Protein AF-A0A8J7HLI2-F1 (afdb_monomer)

Sequence (495 aa):
MTSQTTERAFETAIVDFLINNGGYQLGNAGNFSRELAFDKATIFQFIQTSQPEAWRRLSDIHGLAVEPKFIQRLYVELELRGMLDVLRYGITDYGVRFKLAFFKPASGLNPDTLALYNQNILTVTRQVRYSDQHDNSIDLLLSINGLPVATAELKNQFTGQDVDKAKRQYIEDRDYRDLLFQFKRRALVHFAVDPDEVWMTTRIHSSNTRFLPFNKGYNKGAGNPPNPNGYKTAYLWEDIWTKDSWLDIVGRFLHLEQENIKLDGKSAKKETLIFPRFHQLDAVRKLTADAKVKGTGHDYLIQHSAGSGKSNSIAWLAYQLASLYNDQDQRVFDLVIVITDRRVLDQQLQDTIYQFEHKQGVVQKIDKNSAQLAEALVSGTNIIITTLQKFPFVLDKIREILEKNNIAQLPKRNYALIVDEAHSSQSGEASKKMKEVLSINDLSRSAQEESTADEEEDIEDNIRKQMRIRGKQPNLSFFAFTATPKQKPWKTSAT

pLDDT: mean 80.42, std 20.94, range [25.58, 98.81]

Radius of gyration: 25.94 Å; Cα contacts (8 Å, |Δi|>4): 840; chains: 1; bounding box: 66×67×82 Å

Mean predicted aligned error: 10.15 Å

Organism: NCBI:txid1725252

Foldseek 3Di:
DPDCFDLVNVLCVLQVCCCPPQLADADDLVQQDLVQRWRLVLLCQLQCVLPVVLLVVLCVVQPPCSSVVVSVQLSVCLVPPFDLCCQAFNGDDPNRGTHQAQFDALFCPDVSSVVSNSSKHWYWYAFRQRHPVDRHTFGIFIDISGATAETEHEDEVSVVTDLVNRVLCLQPVNDCPRQCQPQRSGHQKYWRDYLKFIWMFRHRDRPPTDIDTQEPADPNHDIFDDDPVGGSCVCCSNPCSRSNNVSCQSQQQWDWDWDFDQDPNDTDIDIDTDRDRNVLSVVLVVVLVCCQVQFFLAEAEAADAPPNPVLSSLLSNLLSLLSHAHPVRHRSFLAEEEEDQDPVSLVRSQNSNVRNDDDPQQDFDCDPDLVRLLSNNVVSNHYHYDYLVCVLVSLVSVVVSCVVVVVVDDPLGAYEYEYEADDPVSVLSSVLSVCVSNCVRVVPDDDDDDDDDDPDDDPSVVSVVVPVVPDGDRRYYYHYYHNDDDDDPPPPPDD

InterPro domains:
  IPR007409 Restriction endonuclease, type I, HsdR, N-terminal [PF04313] (5-204)
  IPR014001 Helicase superfamily 1/2, ATP-binding domain [PS51192] (291-495)
  IPR014001 Helicase superfamily 1/2, ATP-binding domain [SM00487] (272-462)
  IPR027417 P-loop containing nucleoside triphosphate hydrolase [G3DSA:3.40.50.300] (276-443)
  IPR027417 P-loop containing nucleoside triphosphate hydrolase [SSF52540] (237-488)
  IPR040980 SWI2/SNF2 ATPase [PF18766] (279-439)

Secondary structure (DSSP, 8-state):
---TTSHHHHHHHHHHHHHHTS--EE--GGGEETTTTEEHHHHHHHHHHH-HHHHHHHHHHHGGGHHHHHHHHHHHHHHHH-HHHHHHH-EEETTEEE-S--PPPSSTT-HHHHHHHHT--EEEEEEEE--SS---EEEEEEEETTEEEEEEEE--GGGT--HHHHHHHHHHT--TTSTTTSTTTS-SEEEEE-SS-EEEES--BTBT---EE----BTTBSS----TTS-TTTHIIIIITSHHHHHHHHHHT-EEEEEEEEETTEEEEEEEEEPPPHHHHHHHHHHHHHHHHH-SS-EEEEE--TTS-HHHHHHHHHHHHHT-B-TTS-BS-SEEEEE-S-TTHHHHHHHHHHHH--STTSB---SS-HHHHHHHHHHT--EEEE-TTTHHHHHHHHHHHHHHTT--S-----EEEEESS--HHHHHHHHHHHHHHHGGGGTTS---------TT--HHHHHHHHHHHS---TTEEEEEEESSPPPP-------

Solvent-accessible surface area (backbone atoms only — not comparable to full-atom values): 27298 Å² total; per-residue (Å²): 134,81,73,83,62,40,53,69,45,52,53,46,54,50,52,52,43,26,45,78,73,14,65,29,42,81,42,60,51,87,51,41,35,31,90,77,38,32,23,59,64,46,32,49,53,40,44,51,69,74,36,46,69,51,46,49,56,45,33,74,73,46,47,97,47,30,64,66,50,50,51,52,50,52,51,53,47,23,73,74,64,14,34,71,49,34,37,73,72,24,54,71,57,97,87,44,69,44,71,53,51,55,60,83,64,66,52,76,88,48,63,68,55,51,53,49,27,67,59,57,47,34,30,47,20,59,58,36,52,45,44,86,90,51,83,61,59,38,50,36,38,36,23,49,31,28,40,40,42,32,39,32,36,72,30,29,56,81,73,78,32,42,39,66,55,28,48,43,45,46,33,76,73,42,61,34,78,42,60,43,42,23,69,47,41,21,27,50,35,39,34,19,29,22,53,55,44,37,31,33,29,46,46,58,49,31,91,72,43,61,75,43,72,50,40,81,36,31,98,97,43,74,46,37,48,89,38,96,90,56,47,37,37,43,54,51,46,73,51,48,59,12,48,71,44,38,48,45,40,64,63,64,51,51,45,74,47,73,44,86,42,75,56,94,90,38,84,41,79,47,77,44,66,43,69,71,46,40,66,44,50,51,50,38,50,52,53,53,53,50,38,46,74,66,42,49,42,48,78,44,81,45,81,46,59,84,90,71,51,63,61,58,38,51,30,45,35,46,54,48,48,40,53,32,37,31,97,81,62,42,70,49,29,62,35,25,37,39,35,37,89,48,82,71,52,55,54,58,37,46,56,56,42,52,75,68,52,87,63,91,62,39,70,59,83,63,75,91,48,61,64,54,54,39,47,30,69,72,69,62,23,19,41,42,66,43,36,70,85,50,41,61,61,50,51,55,40,53,49,55,45,33,61,74,68,72,44,93,58,82,71,98,58,26,35,36,40,36,32,48,71,45,41,77,67,62,47,48,52,51,51,46,56,50,47,60,62,67,51,58,80,58,74,86,72,77,86,88,81,90,77,83,91,75,88,87,72,55,69,67,57,58,49,51,51,50,54,68,74,64,59,84,54,64,42,42,20,41,42,33,32,23,66,67,79,80,80,73,82,77,78,77,78,84,127

Structure (mmCIF, N/CA/C/O backbone):
data_AF-A0A8J7HLI2-F1
#
_entry.id   AF-A0A8J7HLI2-F1
#
loop_
_atom_site.group_PDB
_atom_site.id
_atom_site.type_symbol
_atom_site.label_atom_id
_atom_site.label_alt_id
_atom_site.label_comp_id
_atom_site.label_asym_id
_atom_site.label_entity_id
_atom_site.label_seq_id
_atom_site.pdbx_PDB_ins_code
_atom_site.Cartn_x
_atom_site.Cartn_y
_atom_site.Cartn_z
_atom_site.occupancy
_atom_site.B_iso_or_equiv
_atom_site.auth_seq_id
_atom_site.auth_comp_id
_atom_site.auth_asym_id
_atom_site.auth_atom_id
_atom_site.pdbx_PDB_model_num
ATOM 1 N N . MET A 1 1 ? 7.951 -37.910 -4.976 1.00 34.09 1 MET A N 1
ATOM 2 C CA . MET A 1 1 ? 7.943 -36.875 -3.922 1.00 34.09 1 MET A CA 1
ATOM 3 C C . MET A 1 1 ? 9.240 -36.087 -4.035 1.00 34.09 1 MET A C 1
ATOM 5 O O . MET A 1 1 ? 10.261 -36.514 -3.516 1.00 34.09 1 MET A O 1
ATOM 9 N N . THR A 1 2 ? 9.245 -35.018 -4.824 1.00 33.62 2 THR A N 1
ATOM 10 C CA . THR A 1 2 ? 10.367 -34.070 -4.923 1.00 33.62 2 THR A CA 1
ATOM 11 C C . THR A 1 2 ? 10.481 -33.320 -3.594 1.00 33.62 2 THR A C 1
ATOM 13 O O . THR A 1 2 ? 9.464 -32.879 -3.063 1.00 33.62 2 THR A O 1
ATOM 16 N N . SER A 1 3 ? 11.677 -33.249 -2.998 1.00 39.38 3 SER A N 1
ATOM 17 C CA . SER A 1 3 ? 11.820 -32.744 -1.628 1.00 39.38 3 SER A CA 1
ATOM 18 C C . SER A 1 3 ? 11.390 -31.274 -1.536 1.00 39.38 3 SER A C 1
ATOM 20 O O . SER A 1 3 ? 11.924 -30.398 -2.216 1.00 39.38 3 SER A O 1
ATOM 22 N N . GLN A 1 4 ? 10.417 -30.997 -0.666 1.00 51.41 4 GLN A N 1
ATOM 23 C CA . GLN A 1 4 ? 9.867 -29.664 -0.372 1.00 51.41 4 GLN A CA 1
ATOM 24 C C . GLN A 1 4 ? 10.862 -28.744 0.377 1.00 51.41 4 GLN A C 1
ATOM 26 O O . GLN A 1 4 ? 10.470 -27.760 0.996 1.00 51.41 4 GLN A O 1
ATOM 31 N N . THR A 1 5 ? 12.158 -29.065 0.361 1.00 57.84 5 THR A N 1
ATOM 32 C CA . THR A 1 5 ? 13.171 -28.529 1.285 1.00 57.84 5 THR A CA 1
ATOM 33 C C . THR A 1 5 ? 14.177 -27.578 0.635 1.00 57.84 5 THR A C 1
ATOM 35 O O . THR A 1 5 ? 15.123 -27.162 1.294 1.00 57.84 5 THR A O 1
ATOM 38 N N . THR A 1 6 ? 14.003 -27.214 -0.640 1.00 73.31 6 THR A N 1
ATOM 39 C CA . THR A 1 6 ? 14.897 -26.267 -1.335 1.00 73.31 6 THR A CA 1
ATOM 40 C C . THR A 1 6 ? 14.289 -24.867 -1.419 1.00 73.31 6 THR A C 1
ATOM 42 O O . THR A 1 6 ? 13.071 -24.705 -1.415 1.00 73.31 6 THR A O 1
ATOM 45 N N . GLU A 1 7 ? 15.128 -23.834 -1.511 1.00 74.88 7 GLU A N 1
ATOM 46 C CA . GLU A 1 7 ? 14.712 -22.440 -1.764 1.00 74.88 7 GLU A CA 1
ATOM 47 C C . GLU A 1 7 ? 13.889 -22.321 -3.056 1.00 74.88 7 GLU A C 1
ATOM 49 O O . GLU A 1 7 ? 12.852 -21.668 -3.081 1.00 74.88 7 GLU A O 1
ATOM 54 N N . ARG A 1 8 ? 14.249 -23.089 -4.092 1.00 84.88 8 ARG A N 1
ATOM 55 C CA . ARG A 1 8 ? 13.478 -23.179 -5.339 1.00 84.88 8 ARG A CA 1
ATOM 56 C C . ARG A 1 8 ? 12.072 -23.749 -5.138 1.00 84.88 8 ARG A C 1
ATOM 58 O O . ARG A 1 8 ? 11.147 -23.308 -5.819 1.00 84.88 8 ARG A O 1
ATOM 65 N N . ALA A 1 9 ? 11.898 -24.732 -4.252 1.00 86.50 9 ALA A N 1
ATOM 66 C CA . ALA A 1 9 ? 10.575 -25.270 -3.932 1.00 86.50 9 ALA A CA 1
ATOM 67 C C . ALA A 1 9 ? 9.717 -24.222 -3.206 1.00 86.50 9 ALA A C 1
ATOM 69 O O . ALA A 1 9 ? 8.547 -24.065 -3.545 1.00 86.50 9 ALA A O 1
ATOM 70 N N . PHE A 1 10 ? 10.323 -23.465 -2.286 1.00 90.25 10 PHE A N 1
ATOM 71 C CA . PHE A 1 10 ? 9.662 -22.363 -1.587 1.00 90.25 10 PHE A CA 1
ATOM 72 C C . PHE A 1 10 ? 9.230 -21.250 -2.555 1.00 90.25 10 PHE A C 1
ATOM 74 O O . PHE A 1 10 ? 8.057 -20.894 -2.595 1.00 90.25 10 PHE A O 1
ATOM 81 N N . GLU A 1 11 ? 10.140 -20.787 -3.417 1.00 93.25 11 GLU A N 1
ATOM 82 C CA . GLU A 1 11 ? 9.846 -19.804 -4.468 1.00 93.25 11 GLU A CA 1
ATOM 83 C C . GLU A 1 11 ? 8.718 -20.281 -5.397 1.00 93.25 11 GLU A C 1
ATOM 85 O O . GLU A 1 11 ? 7.805 -19.524 -5.721 1.00 93.25 11 GLU A O 1
ATOM 90 N N . THR A 1 12 ? 8.752 -21.554 -5.801 1.00 94.31 12 THR A N 1
ATOM 91 C CA . THR A 1 12 ? 7.738 -22.135 -6.693 1.00 94.31 12 THR A CA 1
ATOM 92 C C . THR A 1 12 ? 6.365 -22.181 -6.021 1.00 94.31 12 THR A C 1
ATOM 94 O O . THR A 1 12 ? 5.395 -21.763 -6.638 1.00 94.31 12 THR A O 1
ATOM 97 N N . ALA A 1 13 ? 6.280 -22.581 -4.747 1.00 94.69 13 ALA A N 1
ATOM 98 C CA . ALA A 1 13 ? 5.015 -22.606 -4.010 1.00 94.69 13 ALA A CA 1
ATOM 99 C C . ALA A 1 13 ? 4.359 -21.215 -3.911 1.00 94.69 13 ALA A C 1
ATOM 101 O O . ALA A 1 13 ? 3.150 -21.083 -4.106 1.00 94.69 13 ALA A O 1
ATOM 102 N N . ILE A 1 14 ? 5.160 -20.173 -3.660 1.00 97.50 14 ILE A N 1
ATOM 103 C CA . ILE A 1 14 ? 4.691 -18.781 -3.608 1.00 97.50 14 ILE A CA 1
ATOM 104 C C . ILE A 1 14 ? 4.150 -18.345 -4.974 1.00 97.50 14 ILE A C 1
ATOM 106 O O . ILE A 1 14 ? 3.035 -17.829 -5.073 1.00 97.50 14 ILE A O 1
ATOM 110 N N . VAL A 1 15 ? 4.938 -18.547 -6.033 1.00 98.00 15 VAL A N 1
ATOM 111 C CA . VAL A 1 15 ? 4.581 -18.127 -7.395 1.00 98.00 15 VAL A CA 1
ATOM 112 C C . VAL A 1 15 ? 3.332 -18.857 -7.885 1.00 98.00 15 VAL A C 1
ATOM 114 O O . VAL A 1 15 ? 2.423 -18.215 -8.411 1.00 98.00 15 VAL A O 1
ATOM 117 N N . ASP A 1 16 ? 3.249 -20.168 -7.658 1.00 98.00 16 ASP A N 1
ATOM 118 C CA . ASP A 1 16 ? 2.095 -20.979 -8.046 1.00 98.00 16 ASP A CA 1
ATOM 119 C C . ASP A 1 16 ? 0.822 -20.501 -7.342 1.00 98.00 16 ASP A C 1
ATOM 121 O O . ASP A 1 16 ? -0.230 -20.398 -7.977 1.00 98.00 16 ASP A O 1
ATOM 125 N N . PHE A 1 17 ? 0.890 -20.152 -6.052 1.00 98.31 17 PHE A N 1
ATOM 126 C CA . PHE A 1 17 ? -0.272 -19.595 -5.367 1.00 98.31 17 PHE A CA 1
ATOM 127 C C . PHE A 1 17 ? -0.687 -18.248 -5.966 1.00 98.31 17 PHE A C 1
ATOM 129 O O . PHE A 1 17 ? -1.869 -18.042 -6.247 1.00 98.31 17 PHE A O 1
ATOM 136 N N . LEU A 1 18 ? 0.260 -17.331 -6.183 1.00 98.62 18 LEU A N 1
ATOM 137 C CA . LEU A 1 18 ? -0.046 -15.998 -6.707 1.00 98.62 18 LEU A CA 1
ATOM 138 C C . LEU A 1 18 ? -0.716 -16.061 -8.086 1.00 98.62 18 LEU A C 1
ATOM 140 O O . LEU A 1 18 ? -1.663 -15.313 -8.335 1.00 98.62 18 LEU A O 1
ATOM 144 N N . ILE A 1 19 ? -0.271 -16.974 -8.951 1.00 98.31 19 ILE A N 1
ATOM 145 C CA . ILE A 1 19 ? -0.847 -17.162 -10.289 1.00 98.31 19 ILE A CA 1
ATOM 146 C C . ILE A 1 19 ? -2.246 -17.777 -10.209 1.00 98.31 19 ILE A C 1
ATOM 148 O O . ILE A 1 19 ? -3.174 -17.287 -10.847 1.00 98.31 19 ILE A O 1
ATOM 152 N N . ASN A 1 20 ? -2.410 -18.843 -9.423 1.00 98.19 20 ASN A N 1
ATOM 153 C CA . ASN A 1 20 ? -3.650 -19.620 -9.431 1.00 98.19 20 ASN A CA 1
ATOM 154 C C . ASN A 1 20 ? -4.751 -19.028 -8.538 1.00 98.19 20 ASN A C 1
ATOM 156 O O . ASN A 1 20 ? -5.930 -19.200 -8.830 1.00 98.19 20 ASN A O 1
ATOM 160 N N . ASN A 1 21 ? -4.379 -18.336 -7.457 1.00 98.00 21 ASN A N 1
ATOM 161 C CA . ASN A 1 21 ? -5.307 -17.848 -6.429 1.00 98.00 21 ASN A CA 1
ATOM 162 C C . ASN A 1 21 ? -5.108 -16.361 -6.098 1.00 98.00 21 ASN A C 1
ATOM 164 O O . ASN A 1 21 ? -6.055 -15.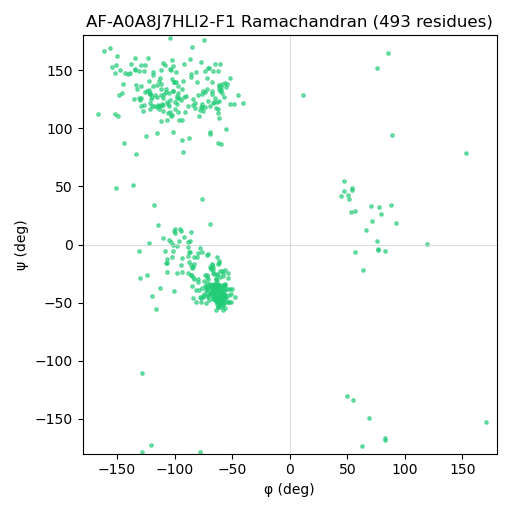681 -5.710 1.00 98.00 21 ASN A O 1
ATOM 168 N N . GLY A 1 22 ? -3.890 -15.834 -6.254 1.00 97.44 22 GLY A N 1
ATOM 169 C CA . GLY A 1 22 ? -3.561 -14.451 -5.893 1.00 97.44 22 GLY A CA 1
ATOM 170 C C . GLY A 1 22 ? -3.967 -13.397 -6.925 1.00 97.44 22 GLY A C 1
ATOM 171 O O . GLY A 1 22 ? -3.913 -12.208 -6.615 1.00 97.44 22 GLY A O 1
ATOM 172 N N . GLY A 1 23 ? -4.377 -13.790 -8.135 1.00 98.06 23 GLY A N 1
ATOM 173 C CA . GLY A 1 23 ? -4.763 -12.866 -9.209 1.00 98.06 23 GLY A CA 1
ATOM 174 C C . GLY A 1 23 ? -3.581 -12.244 -9.961 1.00 98.06 23 GLY A C 1
ATOM 175 O O . GLY A 1 23 ? -3.710 -11.135 -10.487 1.00 98.06 23 GLY A O 1
ATOM 176 N N . TYR A 1 24 ? -2.435 -12.932 -9.983 1.00 98.62 24 TYR A N 1
ATOM 177 C CA . TYR A 1 24 ? -1.222 -12.508 -10.681 1.00 98.62 24 TYR A CA 1
ATOM 178 C C . TYR A 1 24 ? -1.047 -13.265 -11.996 1.00 98.62 24 TYR A C 1
ATOM 180 O O . TYR A 1 24 ? -1.545 -14.369 -12.190 1.00 98.62 24 TYR A O 1
ATOM 188 N N . GLN A 1 25 ? -0.267 -12.676 -12.891 1.00 98.38 25 GLN A N 1
ATOM 189 C CA . GLN A 1 25 ? 0.303 -13.348 -14.049 1.00 98.38 25 GLN A CA 1
ATOM 190 C C . GLN A 1 25 ? 1.787 -13.629 -13.792 1.00 98.38 25 GLN A C 1
ATOM 192 O O . GLN A 1 25 ? 2.461 -12.886 -13.069 1.00 98.38 25 GLN A O 1
ATOM 197 N N . LEU A 1 26 ? 2.316 -14.691 -14.400 1.00 98.25 26 LEU A N 1
ATOM 198 C CA . LEU A 1 26 ? 3.759 -14.911 -14.416 1.00 98.25 26 LEU A CA 1
ATOM 199 C C . LEU A 1 26 ? 4.406 -13.851 -15.313 1.00 98.25 26 LEU A C 1
ATOM 201 O O . LEU A 1 26 ? 4.102 -13.773 -16.502 1.00 98.25 26 LEU A O 1
ATOM 205 N N . GLY A 1 27 ? 5.288 -13.034 -14.746 1.00 96.12 27 GLY A N 1
ATOM 206 C CA . GLY A 1 27 ? 6.033 -12.041 -15.510 1.00 96.12 27 GLY A CA 1
ATOM 207 C C . GLY A 1 27 ? 7.177 -12.663 -16.311 1.00 96.12 27 GLY A C 1
ATOM 208 O O . GLY A 1 27 ? 7.694 -13.730 -15.976 1.00 96.12 27 GLY A O 1
ATOM 209 N N . ASN A 1 28 ? 7.604 -11.965 -17.362 1.00 93.75 28 ASN A N 1
ATOM 210 C CA . ASN A 1 28 ? 8.758 -12.346 -18.168 1.00 93.75 28 ASN A CA 1
ATOM 211 C C . ASN A 1 28 ? 9.954 -11.452 -17.816 1.00 93.75 28 ASN A C 1
ATOM 213 O O . ASN A 1 28 ? 9.947 -10.260 -18.118 1.00 93.75 28 ASN A O 1
ATOM 217 N N . ALA A 1 29 ? 11.006 -12.033 -17.233 1.00 92.88 29 ALA A N 1
ATOM 218 C CA . ALA A 1 29 ? 12.220 -11.297 -16.874 1.00 92.88 29 ALA A CA 1
ATOM 219 C C . ALA A 1 29 ? 12.888 -10.609 -18.081 1.00 92.88 29 ALA A C 1
ATOM 221 O O . ALA A 1 29 ? 13.515 -9.569 -17.910 1.00 92.88 29 ALA A O 1
ATOM 222 N N . GLY A 1 30 ? 12.716 -11.139 -19.299 1.00 92.81 30 GLY A N 1
ATOM 223 C CA . GLY A 1 30 ? 13.226 -10.524 -20.529 1.00 92.81 30 GLY A CA 1
ATOM 224 C C . GLY A 1 30 ? 12.517 -9.225 -20.929 1.00 92.81 30 GLY A C 1
ATOM 225 O O . GLY A 1 30 ? 13.085 -8.436 -21.679 1.00 92.81 30 GLY A O 1
ATOM 226 N N . ASN A 1 31 ? 11.309 -8.970 -20.416 1.00 93.81 31 ASN A N 1
ATOM 227 C CA . ASN A 1 31 ? 10.594 -7.714 -20.658 1.00 93.81 31 ASN A CA 1
ATOM 228 C C . ASN A 1 31 ? 11.038 -6.591 -19.707 1.00 93.81 31 ASN A C 1
ATOM 230 O O . ASN A 1 31 ? 10.759 -5.415 -19.962 1.00 93.81 31 ASN A O 1
ATOM 234 N N . PHE A 1 32 ? 11.705 -6.933 -18.600 1.00 96.31 32 PHE A N 1
ATOM 235 C CA . PHE A 1 32 ? 12.151 -5.956 -17.618 1.00 96.31 32 PHE A CA 1
ATOM 236 C C . PHE A 1 32 ? 13.340 -5.161 -18.163 1.00 96.31 32 PHE A C 1
ATOM 238 O O . PHE A 1 32 ? 14.405 -5.709 -18.446 1.00 96.31 32 PHE A O 1
ATOM 245 N N . SER A 1 33 ? 13.170 -3.846 -18.292 1.00 97.44 33 SER A N 1
ATOM 246 C CA . SER A 1 33 ? 14.268 -2.959 -18.660 1.00 97.44 33 SER A CA 1
ATOM 247 C C . SER A 1 33 ? 15.150 -2.699 -17.443 1.00 97.44 33 SER A C 1
ATOM 249 O O . SER A 1 33 ? 14.695 -2.072 -16.487 1.00 97.44 33 SER A O 1
ATOM 251 N N . ARG A 1 34 ? 16.410 -3.144 -17.491 1.00 95.75 34 ARG A N 1
ATOM 252 C CA . ARG A 1 34 ? 17.438 -2.849 -16.475 1.00 95.75 34 ARG A CA 1
ATOM 253 C C . ARG A 1 34 ? 17.697 -1.343 -16.360 1.00 95.75 34 ARG A C 1
ATOM 255 O O . ARG A 1 34 ? 17.708 -0.813 -15.256 1.00 95.75 34 ARG A O 1
ATOM 262 N N . GLU A 1 35 ? 17.786 -0.657 -17.498 1.00 95.56 35 GLU A N 1
ATOM 263 C CA . GLU A 1 35 ? 17.990 0.794 -17.586 1.00 95.56 35 GLU A CA 1
ATOM 264 C C . GLU A 1 35 ? 16.852 1.588 -16.922 1.00 95.56 35 GLU A C 1
ATOM 266 O O . GLU A 1 35 ? 17.085 2.542 -16.183 1.00 95.56 35 GLU A O 1
ATOM 271 N N . LEU A 1 36 ? 15.598 1.205 -17.186 1.00 97.00 36 LEU A N 1
ATOM 272 C CA . LEU A 1 36 ? 14.423 1.969 -16.745 1.00 97.00 36 LEU A CA 1
ATOM 273 C C . LEU A 1 36 ? 13.845 1.475 -15.413 1.00 97.00 36 LEU A C 1
ATOM 275 O O . LEU A 1 36 ? 13.088 2.203 -14.757 1.00 97.00 36 LEU A O 1
ATOM 279 N N . ALA A 1 37 ? 14.205 0.251 -15.026 1.00 97.38 37 ALA A N 1
ATOM 280 C CA . ALA A 1 37 ? 13.673 -0.514 -13.909 1.00 97.38 37 ALA A CA 1
ATOM 281 C C . ALA A 1 37 ? 12.138 -0.660 -13.944 1.00 97.38 37 ALA A C 1
ATOM 283 O O . ALA A 1 37 ? 11.464 -0.386 -12.954 1.00 97.38 37 ALA A O 1
ATOM 284 N N . PHE A 1 38 ? 11.579 -1.058 -15.091 1.00 98.00 38 PHE A N 1
ATOM 285 C CA . PHE A 1 38 ? 10.173 -1.469 -15.249 1.00 98.00 38 PHE A CA 1
ATOM 286 C C . PHE A 1 38 ? 9.955 -2.288 -16.534 1.00 98.00 38 PHE A C 1
ATOM 288 O O . PHE A 1 38 ? 10.807 -2.311 -17.426 1.00 98.00 38 PHE A O 1
ATOM 295 N N . ASP A 1 39 ? 8.797 -2.939 -16.645 1.00 98.12 39 ASP A N 1
ATOM 296 C CA . ASP A 1 39 ? 8.369 -3.700 -17.825 1.00 98.12 39 ASP A CA 1
ATOM 297 C C . ASP A 1 39 ? 7.528 -2.822 -18.769 1.00 98.12 39 ASP A C 1
ATOM 299 O O . ASP A 1 39 ? 6.361 -2.521 -18.506 1.00 98.12 39 ASP A O 1
ATOM 303 N N . LYS A 1 40 ? 8.123 -2.438 -19.906 1.00 97.25 40 LYS A N 1
ATOM 304 C CA . LYS A 1 40 ? 7.461 -1.615 -20.934 1.00 97.25 40 LYS A CA 1
ATOM 305 C C . LYS A 1 40 ? 6.286 -2.328 -21.601 1.00 97.25 40 LYS A C 1
ATOM 307 O O . LYS A 1 40 ? 5.284 -1.682 -21.893 1.00 97.25 40 LYS A O 1
ATOM 312 N N . ALA A 1 41 ? 6.412 -3.628 -21.859 1.00 97.62 41 ALA A N 1
ATOM 313 C CA . ALA A 1 41 ? 5.395 -4.386 -22.579 1.00 97.62 41 ALA A CA 1
ATOM 314 C C . ALA A 1 41 ? 4.098 -4.440 -21.764 1.00 97.62 41 ALA A C 1
ATOM 316 O O . ALA A 1 41 ? 3.028 -4.127 -22.285 1.00 97.62 41 ALA A O 1
ATOM 317 N N . THR A 1 42 ? 4.207 -4.724 -20.463 1.00 98.44 42 THR A N 1
ATOM 318 C CA . THR A 1 42 ? 3.051 -4.736 -19.557 1.00 98.44 42 THR A CA 1
ATOM 319 C C . THR A 1 42 ? 2.447 -3.335 -19.380 1.00 98.44 42 THR A C 1
ATOM 321 O O . THR A 1 42 ? 1.222 -3.199 -19.351 1.00 98.44 42 THR A O 1
ATOM 324 N N . ILE A 1 43 ? 3.272 -2.277 -19.322 1.00 98.62 43 ILE A N 1
ATOM 325 C CA . ILE A 1 43 ? 2.781 -0.885 -19.269 1.00 98.62 43 ILE A CA 1
ATOM 326 C C . ILE A 1 43 ? 1.929 -0.566 -20.501 1.00 98.62 43 ILE A C 1
ATOM 328 O O . ILE A 1 43 ? 0.801 -0.092 -20.359 1.00 98.62 43 ILE A O 1
ATOM 332 N N . PHE A 1 44 ? 2.435 -0.831 -21.710 1.00 98.44 44 PHE A N 1
ATOM 333 C CA . PHE A 1 44 ? 1.689 -0.537 -22.933 1.00 98.44 44 PHE A CA 1
ATOM 334 C C . PHE A 1 44 ? 0.433 -1.389 -23.058 1.00 98.44 44 PHE A C 1
ATOM 336 O O . PHE A 1 44 ? -0.625 -0.840 -23.362 1.00 98.44 44 PHE A O 1
ATOM 343 N N . GLN A 1 45 ? 0.511 -2.681 -22.727 1.00 98.38 45 GLN A N 1
ATOM 344 C CA . GLN A 1 45 ? -0.658 -3.556 -22.684 1.00 98.38 45 GLN A CA 1
ATOM 345 C C . GLN A 1 45 ? -1.754 -2.966 -21.788 1.00 98.38 45 GLN A C 1
ATOM 347 O O . GLN A 1 45 ? -2.903 -2.848 -22.217 1.00 98.38 45 GLN A O 1
ATOM 352 N N . PHE A 1 46 ? -1.409 -2.551 -20.567 1.00 98.69 46 PHE A N 1
ATOM 353 C CA . PHE A 1 46 ? -2.367 -1.958 -19.639 1.00 98.69 46 PHE A CA 1
ATOM 354 C C . PHE A 1 46 ? -2.941 -0.635 -20.161 1.00 98.69 46 PHE A C 1
ATOM 356 O O . PHE A 1 46 ? -4.159 -0.457 -20.162 1.00 98.69 46 PHE A O 1
ATOM 363 N N . ILE A 1 47 ? -2.097 0.294 -20.620 1.00 98.56 47 ILE A N 1
ATOM 364 C CA . ILE A 1 47 ? -2.538 1.620 -21.080 1.00 98.56 47 ILE A CA 1
ATOM 365 C C . ILE A 1 47 ? -3.438 1.518 -22.311 1.00 98.56 47 ILE A C 1
ATOM 367 O O . ILE A 1 47 ? -4.501 2.138 -22.344 1.00 98.56 47 ILE A O 1
ATOM 371 N N . GLN A 1 48 ? -3.047 0.719 -23.300 1.00 98.19 48 GLN A N 1
ATOM 372 C CA . GLN A 1 48 ? -3.794 0.572 -24.547 1.00 98.19 48 GLN A CA 1
ATOM 373 C C . GLN A 1 48 ? -5.121 -0.165 -24.333 1.00 98.19 48 GLN A C 1
ATOM 375 O O . GLN A 1 48 ? -6.112 0.184 -24.969 1.00 98.19 48 GLN A O 1
ATOM 380 N N . THR A 1 49 ? -5.163 -1.128 -23.405 1.00 98.12 49 THR A N 1
ATOM 381 C CA . THR A 1 49 ? -6.393 -1.869 -23.078 1.00 98.12 49 THR A CA 1
ATOM 382 C C . THR A 1 49 ? -7.356 -1.028 -22.240 1.00 98.12 49 THR A C 1
ATOM 384 O O . THR A 1 49 ? -8.547 -0.975 -22.538 1.00 98.12 49 THR A O 1
ATOM 387 N N . SER A 1 50 ? -6.849 -0.343 -21.212 1.00 98.06 50 SER A N 1
ATOM 388 C CA . SER A 1 50 ? -7.692 0.374 -20.246 1.00 98.06 50 SER A CA 1
ATOM 389 C C . SER A 1 50 ? -8.080 1.782 -20.655 1.00 98.06 50 SER A C 1
ATOM 391 O O . SER A 1 50 ? -9.095 2.302 -20.195 1.00 98.06 50 SER A O 1
ATOM 393 N N . GLN A 1 51 ? -7.270 2.430 -21.490 1.00 98.00 51 GLN A N 1
ATOM 394 C CA . GLN A 1 51 ? -7.430 3.839 -21.844 1.00 98.00 51 GLN A CA 1
ATOM 395 C C . GLN A 1 51 ? -7.232 4.067 -23.358 1.00 98.00 51 GLN A C 1
ATOM 397 O O . GLN A 1 51 ? -6.478 4.967 -23.746 1.00 98.00 51 GLN A O 1
ATOM 402 N N . PRO A 1 52 ? -7.919 3.305 -24.240 1.00 98.00 52 PRO A N 1
ATOM 403 C CA . PRO A 1 52 ? -7.673 3.325 -25.686 1.00 98.00 52 PRO A CA 1
ATOM 404 C C . PRO A 1 52 ? -7.925 4.696 -26.327 1.00 98.00 52 PRO A C 1
ATOM 406 O O . PRO A 1 52 ? -7.207 5.100 -27.239 1.00 98.00 52 PRO A O 1
ATOM 409 N N . GLU A 1 53 ? -8.914 5.452 -25.846 1.00 98.06 53 GLU A N 1
ATOM 410 C CA . GLU A 1 53 ? -9.206 6.795 -26.363 1.00 98.06 53 GLU A CA 1
ATOM 411 C C . GLU A 1 53 ? -8.153 7.830 -25.957 1.00 98.06 53 GLU A C 1
ATOM 413 O O . GLU A 1 53 ? -7.807 8.714 -26.741 1.00 98.06 53 GLU A O 1
ATOM 418 N N . ALA A 1 54 ? -7.631 7.738 -24.730 1.00 98.06 54 ALA A N 1
ATOM 419 C CA . ALA A 1 54 ? -6.524 8.584 -24.295 1.00 98.06 54 ALA A CA 1
ATOM 420 C C . ALA A 1 54 ? -5.260 8.248 -25.093 1.00 98.06 54 ALA A C 1
ATOM 422 O O . ALA A 1 54 ? -4.589 9.157 -25.577 1.00 98.06 54 ALA A O 1
ATOM 423 N N . TRP A 1 55 ? -4.988 6.954 -25.300 1.00 98.38 55 TRP A N 1
ATOM 424 C CA . TRP A 1 55 ? -3.866 6.501 -26.114 1.00 98.38 55 TRP A CA 1
ATOM 425 C C . TRP A 1 55 ? -3.952 7.029 -27.546 1.00 98.38 55 TRP A C 1
ATOM 427 O O . TRP A 1 55 ? -2.996 7.643 -28.006 1.00 98.38 55 TRP A O 1
ATOM 437 N N . ARG A 1 56 ? -5.113 6.903 -28.205 1.00 98.38 56 ARG A N 1
ATOM 438 C CA . ARG A 1 56 ? -5.342 7.428 -29.562 1.00 98.38 56 ARG A CA 1
ATOM 439 C C . ARG A 1 56 ? -5.050 8.924 -29.657 1.00 98.38 56 ARG A C 1
ATOM 441 O O . ARG A 1 56 ? -4.271 9.330 -30.508 1.00 98.38 56 ARG A O 1
ATOM 448 N N . ARG A 1 57 ? -5.591 9.728 -28.733 1.00 98.38 57 ARG A N 1
ATOM 449 C CA . ARG A 1 57 ? -5.334 11.180 -28.699 1.00 98.38 57 ARG A CA 1
ATOM 450 C C . ARG A 1 57 ? -3.853 11.506 -28.544 1.00 98.38 57 ARG A C 1
ATOM 452 O O . ARG A 1 57 ? -3.366 12.437 -29.171 1.00 98.38 57 ARG A O 1
ATOM 459 N N . LEU A 1 58 ? -3.136 10.756 -27.710 1.00 98.19 58 LEU A N 1
ATOM 460 C CA . LEU A 1 58 ? -1.697 10.949 -27.560 1.00 98.19 58 LEU A CA 1
ATOM 461 C C . LEU A 1 58 ? -0.931 10.498 -28.817 1.00 98.19 58 LEU A C 1
ATOM 463 O O . LEU A 1 58 ? 0.034 11.153 -29.208 1.00 98.19 58 LEU A O 1
ATOM 467 N N . SER A 1 59 ? -1.370 9.417 -29.470 1.00 97.88 59 SER A N 1
ATOM 468 C CA . SER A 1 59 ? -0.822 8.963 -30.753 1.00 97.88 59 SER A CA 1
ATOM 469 C C . SER A 1 59 ? -1.009 10.002 -31.859 1.00 97.88 59 SER A C 1
ATOM 471 O O . SER A 1 59 ? -0.079 10.213 -32.628 1.00 97.88 59 SER A O 1
ATOM 473 N N . ASP A 1 60 ? -2.143 10.705 -31.903 1.00 97.94 60 ASP A N 1
ATOM 474 C CA . ASP A 1 60 ? -2.383 11.784 -32.873 1.00 97.94 60 ASP A CA 1
ATOM 475 C C . ASP A 1 60 ? -1.412 12.967 -32.678 1.00 97.94 60 ASP A C 1
ATOM 477 O O . ASP A 1 60 ? -1.051 13.644 -33.639 1.00 97.94 60 ASP A O 1
ATOM 481 N N . ILE A 1 61 ? -0.954 13.200 -31.440 1.00 97.38 61 ILE A N 1
ATOM 482 C CA . ILE A 1 61 ? -0.007 14.273 -31.090 1.00 97.38 61 ILE A CA 1
ATOM 483 C C . ILE A 1 61 ? 1.440 13.868 -31.402 1.00 97.38 61 ILE A C 1
ATOM 485 O O . ILE A 1 61 ? 2.182 14.630 -32.019 1.00 97.38 61 ILE A O 1
ATOM 489 N N . HIS A 1 62 ? 1.860 12.681 -30.952 1.00 97.44 62 HIS A N 1
ATOM 490 C CA . HIS A 1 62 ? 3.263 12.241 -31.023 1.00 97.44 62 HIS A CA 1
ATOM 491 C C . HIS A 1 62 ? 3.597 11.409 -32.270 1.00 97.44 62 HIS A C 1
ATOM 493 O O . HIS A 1 62 ? 4.774 11.146 -32.536 1.00 97.44 62 HIS A O 1
ATOM 499 N N . GLY A 1 63 ? 2.593 10.967 -33.029 1.00 97.12 63 GLY A N 1
ATOM 500 C CA . GLY A 1 63 ? 2.757 10.103 -34.195 1.00 97.12 63 GLY A CA 1
ATOM 501 C C . GLY A 1 63 ? 3.535 8.824 -33.869 1.00 97.12 63 GLY A C 1
ATOM 502 O O . GLY A 1 63 ? 3.321 8.180 -32.841 1.00 97.12 63 GLY A O 1
ATOM 503 N N . LEU A 1 64 ? 4.502 8.480 -34.726 1.00 95.81 64 LEU A N 1
ATOM 504 C CA . LEU A 1 64 ? 5.355 7.292 -34.567 1.00 95.81 64 LEU A CA 1
ATOM 505 C C . LEU A 1 64 ? 6.218 7.311 -33.290 1.00 95.81 64 LEU A C 1
ATOM 507 O O . LEU A 1 64 ? 6.728 6.272 -32.883 1.00 95.81 64 LEU A O 1
ATOM 511 N N . ALA A 1 65 ? 6.385 8.470 -32.647 1.00 97.75 65 ALA A N 1
ATOM 512 C CA . ALA A 1 65 ? 7.173 8.612 -31.426 1.00 97.75 65 ALA A CA 1
ATOM 513 C C . ALA A 1 65 ? 6.343 8.462 -30.135 1.00 97.75 65 ALA A C 1
ATOM 515 O O . ALA A 1 65 ? 6.879 8.690 -29.049 1.00 97.75 65 ALA A O 1
ATOM 516 N N . VAL A 1 66 ? 5.058 8.088 -30.218 1.00 98.19 66 VAL A N 1
ATOM 517 C CA . VAL A 1 66 ? 4.161 8.027 -29.049 1.00 98.19 66 VAL A CA 1
ATOM 518 C C . VAL A 1 66 ? 4.690 7.136 -27.925 1.00 98.19 66 VAL A C 1
ATOM 520 O O . VAL A 1 66 ? 4.712 7.561 -26.773 1.00 98.19 66 VAL A O 1
ATOM 523 N N . GLU A 1 67 ? 5.189 5.942 -28.243 1.00 98.12 67 GLU A N 1
ATOM 524 C CA . GLU A 1 67 ? 5.739 5.016 -27.250 1.00 98.12 67 GLU A CA 1
ATOM 525 C C . GLU A 1 67 ? 6.987 5.566 -26.540 1.00 98.12 67 GLU A C 1
ATOM 527 O O . GLU A 1 67 ? 6.959 5.682 -25.309 1.00 98.12 67 GLU A O 1
ATOM 532 N N . PRO A 1 68 ? 8.073 5.962 -27.242 1.00 98.06 68 PRO A N 1
ATOM 533 C CA . PRO A 1 68 ? 9.250 6.504 -26.569 1.00 98.06 68 PRO A CA 1
ATOM 534 C C . PRO A 1 68 ? 8.951 7.802 -25.808 1.00 98.06 68 PRO A C 1
ATOM 536 O O . PRO A 1 68 ? 9.502 8.003 -24.725 1.00 98.06 68 PRO A O 1
ATOM 539 N N . LYS A 1 69 ? 8.050 8.662 -26.307 1.00 98.31 69 LYS A N 1
ATOM 540 C CA . LYS A 1 69 ? 7.641 9.889 -25.602 1.00 98.31 69 LYS A CA 1
ATOM 541 C C . LYS A 1 69 ? 6.845 9.596 -24.336 1.00 98.31 69 LYS A C 1
ATOM 543 O O . LYS A 1 69 ? 7.140 10.189 -23.298 1.00 98.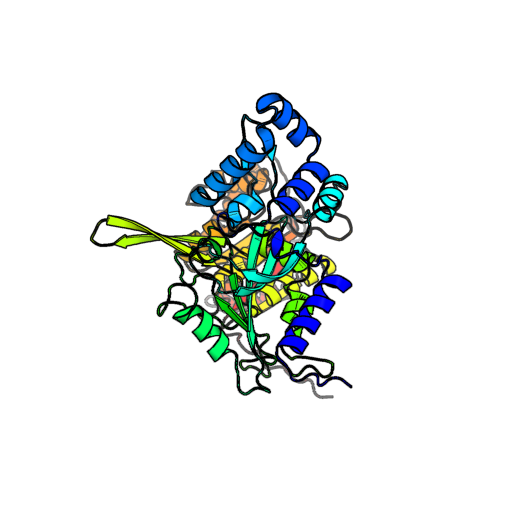31 69 LYS A O 1
ATOM 548 N N . PHE A 1 70 ? 5.917 8.642 -24.383 1.00 98.56 70 PHE A N 1
ATOM 549 C CA . PHE A 1 70 ? 5.173 8.210 -23.202 1.00 98.56 70 PHE A CA 1
ATOM 550 C C . PHE A 1 70 ? 6.110 7.653 -22.122 1.00 98.56 70 PHE A C 1
ATOM 552 O O . PHE A 1 70 ? 6.013 8.039 -20.958 1.00 98.56 70 PHE A O 1
ATOM 559 N N . ILE A 1 71 ? 7.066 6.799 -22.505 1.00 98.56 71 ILE A N 1
ATOM 560 C CA . ILE A 1 71 ? 8.053 6.230 -21.576 1.00 98.56 71 ILE A CA 1
ATOM 561 C C . ILE A 1 71 ? 8.960 7.311 -20.988 1.00 98.56 71 ILE A C 1
ATOM 563 O O . ILE A 1 71 ? 9.178 7.325 -19.777 1.00 98.56 71 ILE A O 1
ATOM 567 N N . GLN A 1 72 ? 9.441 8.250 -21.808 1.00 98.31 72 GLN A N 1
ATOM 568 C CA . GLN A 1 72 ? 10.223 9.390 -21.331 1.00 98.31 72 GLN A CA 1
ATOM 569 C C . GLN A 1 72 ? 9.427 10.212 -20.308 1.00 98.31 72 GLN A C 1
ATOM 571 O O . GLN A 1 72 ? 9.951 10.573 -19.252 1.00 98.31 72 GLN A O 1
ATOM 576 N N . ARG A 1 73 ? 8.149 10.484 -20.596 1.00 98.44 73 ARG A N 1
ATOM 577 C CA . ARG A 1 73 ? 7.269 11.225 -19.694 1.00 98.44 73 ARG A CA 1
ATOM 578 C C . ARG A 1 73 ? 7.063 10.483 -18.377 1.00 98.44 73 ARG A C 1
ATOM 580 O O . ARG A 1 73 ? 7.226 11.085 -17.321 1.00 98.44 73 ARG A O 1
ATOM 587 N N . LEU A 1 74 ? 6.747 9.190 -18.434 1.00 98.62 74 LEU A N 1
ATOM 588 C CA . LEU A 1 74 ? 6.581 8.341 -17.256 1.00 98.62 74 LEU A CA 1
ATOM 589 C C . LEU A 1 74 ? 7.852 8.307 -16.400 1.00 98.62 74 LEU A C 1
ATOM 591 O O . LEU A 1 74 ? 7.768 8.464 -15.185 1.00 98.62 74 LEU A O 1
ATOM 595 N N . TYR A 1 75 ? 9.020 8.161 -17.027 1.00 98.38 75 TYR A N 1
ATOM 596 C CA . TYR A 1 75 ? 10.305 8.175 -16.335 1.00 98.38 75 TYR A CA 1
ATOM 597 C C . TYR A 1 75 ? 10.512 9.486 -15.566 1.00 98.38 75 TYR A C 1
ATOM 599 O O . TYR A 1 75 ? 10.766 9.455 -14.366 1.00 98.38 75 TYR A O 1
ATOM 607 N N . VAL A 1 76 ? 10.332 10.639 -16.222 1.00 98.25 76 VAL A N 1
ATOM 608 C CA . VAL A 1 76 ? 10.467 11.961 -15.578 1.00 98.25 76 VAL A CA 1
ATOM 609 C C . VAL A 1 76 ? 9.492 12.117 -14.409 1.00 98.25 76 VAL A C 1
ATOM 611 O O . VAL A 1 76 ? 9.863 12.615 -13.349 1.00 98.25 76 VAL A O 1
ATOM 614 N N . GLU A 1 77 ? 8.250 11.670 -14.570 1.00 98.12 77 GLU A N 1
ATOM 615 C CA . GLU A 1 77 ? 7.237 11.747 -13.518 1.00 98.12 77 GLU A CA 1
ATOM 616 C C . GLU A 1 77 ? 7.572 10.857 -12.309 1.00 98.12 77 GLU A C 1
ATOM 618 O O . GLU A 1 77 ? 7.393 11.285 -11.168 1.00 98.12 77 GLU A O 1
ATOM 623 N N . LEU A 1 78 ? 8.136 9.666 -12.535 1.00 98.12 78 LEU A N 1
ATOM 624 C CA . LEU A 1 78 ? 8.646 8.801 -11.465 1.00 98.12 78 LEU A CA 1
ATOM 625 C C . LEU A 1 78 ? 9.842 9.428 -10.734 1.00 98.12 78 LEU A C 1
ATOM 627 O O . LEU A 1 78 ? 9.934 9.308 -9.513 1.00 98.12 78 LEU A O 1
ATOM 631 N N . GLU A 1 79 ? 10.729 10.129 -11.444 1.00 96.31 79 GLU A N 1
ATOM 632 C CA . GLU A 1 79 ? 11.874 10.820 -10.835 1.00 96.31 79 GLU A CA 1
ATOM 633 C C . GLU A 1 79 ? 11.450 12.006 -9.957 1.00 96.31 79 GLU A C 1
ATOM 635 O O . GLU A 1 79 ? 12.058 12.250 -8.911 1.00 96.31 79 GLU A O 1
ATOM 640 N N . LEU A 1 80 ? 10.408 12.734 -10.374 1.00 94.94 80 LEU A N 1
ATOM 641 C CA . LEU A 1 80 ? 9.929 13.939 -9.695 1.00 94.94 80 LEU A CA 1
ATOM 642 C C . LEU A 1 80 ? 8.972 13.635 -8.537 1.00 94.94 80 LEU A C 1
ATOM 644 O O . LEU A 1 80 ? 9.110 14.216 -7.460 1.00 94.94 80 LEU A O 1
ATOM 648 N N . ARG A 1 81 ? 7.993 12.748 -8.753 1.00 94.31 81 ARG A N 1
ATOM 649 C CA . ARG A 1 81 ? 6.901 12.487 -7.798 1.00 94.31 81 ARG A CA 1
ATOM 650 C C . ARG A 1 81 ? 7.031 11.154 -7.061 1.00 94.31 81 ARG A C 1
ATOM 652 O O . ARG A 1 81 ? 6.537 11.027 -5.943 1.00 94.31 81 ARG A O 1
ATOM 659 N N . GLY A 1 82 ? 7.747 10.189 -7.633 1.00 96.38 82 GLY A N 1
ATOM 660 C CA . GLY A 1 82 ? 7.901 8.845 -7.078 1.00 96.38 82 GLY A CA 1
ATOM 661 C C . GLY A 1 82 ? 6.775 7.881 -7.467 1.00 96.38 82 GLY A C 1
ATOM 662 O O . GLY A 1 82 ? 5.699 8.270 -7.921 1.00 96.38 82 GLY A O 1
ATOM 663 N N . MET A 1 83 ? 7.036 6.591 -7.260 1.00 98.25 83 MET A N 1
ATOM 664 C CA . MET A 1 83 ? 6.185 5.475 -7.676 1.00 98.25 83 MET A CA 1
ATOM 665 C C . MET A 1 83 ? 4.785 5.527 -7.055 1.00 98.25 83 MET A C 1
ATOM 667 O O . MET A 1 83 ? 3.790 5.350 -7.755 1.00 98.25 83 MET A O 1
ATOM 671 N N . LEU A 1 84 ? 4.691 5.803 -5.750 1.00 96.69 84 LEU A N 1
ATOM 672 C CA . LEU A 1 84 ? 3.409 5.818 -5.039 1.00 96.69 84 LEU A CA 1
ATOM 673 C C . LEU A 1 84 ? 2.454 6.885 -5.599 1.00 96.69 84 LEU A C 1
ATOM 675 O O . LEU A 1 84 ? 1.275 6.609 -5.818 1.00 96.69 84 LEU A O 1
ATOM 679 N N . ASP A 1 85 ? 2.969 8.087 -5.850 1.00 95.06 85 ASP A N 1
ATOM 680 C CA . ASP A 1 85 ? 2.198 9.207 -6.392 1.00 95.06 85 ASP A CA 1
ATOM 681 C C . ASP A 1 85 ? 1.750 8.929 -7.835 1.00 95.06 85 ASP A C 1
ATOM 683 O O . ASP A 1 85 ? 0.567 9.047 -8.164 1.00 95.06 85 ASP A O 1
ATOM 687 N N . VAL A 1 86 ? 2.673 8.455 -8.679 1.00 97.44 86 VAL A N 1
ATOM 688 C CA . VAL A 1 86 ? 2.388 8.105 -10.078 1.00 97.44 86 VAL A CA 1
ATOM 689 C C . VAL A 1 86 ? 1.324 7.011 -10.181 1.00 97.44 86 VAL A C 1
ATOM 691 O O . VAL A 1 86 ? 0.396 7.148 -10.983 1.00 97.44 86 VAL A O 1
ATOM 694 N N . LEU A 1 87 ? 1.392 5.966 -9.349 1.00 97.75 87 LEU A N 1
ATOM 695 C CA . LEU A 1 87 ? 0.373 4.911 -9.317 1.00 97.75 87 LEU A CA 1
ATOM 696 C C . LEU A 1 87 ? -1.010 5.464 -8.951 1.00 97.75 87 LEU A C 1
ATOM 698 O O . LEU A 1 87 ? -1.998 5.125 -9.602 1.00 97.75 87 LEU A O 1
ATOM 702 N N . ARG A 1 88 ? -1.098 6.347 -7.948 1.00 93.75 88 ARG A N 1
ATOM 703 C CA . ARG A 1 88 ? -2.379 6.901 -7.471 1.00 93.75 88 ARG A CA 1
ATOM 704 C C . ARG A 1 88 ? -2.980 7.938 -8.417 1.00 93.75 88 ARG A C 1
ATOM 706 O O . ARG A 1 88 ? -4.192 7.942 -8.682 1.00 93.75 88 ARG A O 1
ATOM 713 N N . TYR A 1 89 ? -2.156 8.833 -8.952 1.00 93.31 89 TYR A N 1
ATOM 714 C CA . TYR A 1 89 ? -2.656 10.028 -9.640 1.00 93.31 89 TYR A CA 1
ATOM 715 C C . TYR A 1 89 ? -2.488 9.991 -11.141 1.00 93.31 89 TYR A C 1
ATOM 717 O O . TYR A 1 89 ? -3.231 10.705 -11.834 1.00 93.31 89 TYR A O 1
ATOM 725 N N . GLY A 1 90 ? -1.645 9.092 -11.633 1.00 96.75 90 GLY A N 1
ATOM 726 C CA . GLY A 1 90 ? -1.352 8.983 -13.041 1.00 96.75 90 GLY A CA 1
ATOM 727 C C . GLY A 1 90 ? -0.297 9.989 -13.494 1.00 96.75 90 GLY A C 1
ATOM 728 O O . GLY A 1 90 ? 0.329 10.671 -12.681 1.00 96.75 90 GLY A O 1
ATOM 729 N N . ILE A 1 91 ? -0.154 10.125 -14.806 1.00 98.00 91 ILE A N 1
ATOM 730 C CA . ILE A 1 91 ? 0.652 11.155 -15.469 1.00 98.00 91 ILE A CA 1
ATOM 731 C C . ILE A 1 91 ? -0.221 11.951 -16.440 1.00 98.00 91 ILE A C 1
ATOM 733 O O . ILE A 1 91 ? -1.282 11.487 -16.859 1.00 98.00 91 ILE A O 1
ATOM 737 N N . THR A 1 92 ? 0.240 13.139 -16.814 1.00 97.56 92 THR A N 1
ATOM 738 C CA . THR A 1 92 ? -0.385 13.945 -17.868 1.00 97.56 92 THR A CA 1
ATOM 739 C C . THR A 1 92 ? 0.663 14.295 -18.909 1.00 97.56 92 THR A C 1
ATOM 741 O O . THR A 1 92 ? 1.738 14.780 -18.546 1.00 97.56 92 THR A O 1
ATOM 744 N N . ASP A 1 93 ? 0.345 14.081 -20.181 1.00 96.94 93 ASP A N 1
ATOM 745 C CA . ASP A 1 93 ? 1.171 14.470 -21.322 1.00 96.94 93 ASP A CA 1
ATOM 746 C C . ASP A 1 93 ? 0.323 15.220 -22.352 1.00 96.94 93 ASP A C 1
ATOM 748 O O . ASP A 1 93 ? -0.743 14.740 -22.726 1.00 96.94 93 ASP A O 1
ATOM 752 N N . TYR A 1 94 ? 0.742 16.424 -22.753 1.00 94.38 94 TYR A N 1
ATOM 753 C CA . TYR A 1 94 ? -0.024 17.316 -23.646 1.00 94.38 94 TYR A CA 1
ATOM 754 C C . TYR A 1 94 ? -1.525 17.438 -23.298 1.00 94.38 94 TYR A C 1
ATOM 756 O O . TYR A 1 94 ? -2.399 17.422 -24.160 1.00 94.38 94 TYR A O 1
ATOM 764 N N . GLY A 1 95 ? -1.847 17.539 -22.003 1.00 94.44 95 GLY A N 1
ATOM 765 C CA . GLY A 1 95 ? -3.233 17.631 -21.522 1.00 94.44 95 GLY A CA 1
ATOM 766 C C . GLY A 1 95 ? -4.013 16.308 -21.530 1.00 94.44 95 GLY A C 1
ATOM 767 O O . GLY A 1 95 ? -5.133 16.261 -21.022 1.00 94.44 95 GLY A O 1
ATOM 768 N N . VAL A 1 96 ? -3.428 15.216 -22.029 1.00 97.69 96 VAL A N 1
ATOM 769 C CA . VAL A 1 96 ? -3.990 13.864 -21.956 1.00 97.69 96 VAL A CA 1
ATOM 770 C C . VAL A 1 96 ? -3.548 13.205 -20.652 1.00 97.69 96 VAL A C 1
ATOM 772 O O . VAL A 1 96 ? -2.356 13.032 -20.394 1.00 97.69 96 VAL A O 1
ATOM 775 N N . ARG A 1 97 ? -4.513 12.839 -19.805 1.00 97.56 97 ARG A N 1
ATOM 776 C CA . ARG A 1 97 ? -4.259 12.178 -18.520 1.00 97.56 97 ARG A CA 1
ATOM 777 C C . ARG A 1 97 ? -4.321 10.661 -18.667 1.00 97.56 97 ARG A C 1
ATOM 779 O O . ARG A 1 97 ? -5.296 10.144 -19.202 1.00 97.56 97 ARG A O 1
ATOM 786 N N . PHE A 1 98 ? -3.340 9.973 -18.090 1.00 98.38 98 PHE A N 1
ATOM 787 C CA . PHE A 1 98 ? -3.283 8.518 -17.994 1.00 98.38 98 PHE A CA 1
ATOM 788 C C . PHE A 1 98 ? -3.195 8.079 -16.539 1.00 98.38 98 PHE A C 1
ATOM 790 O O . PHE A 1 98 ? -2.342 8.556 -15.796 1.00 98.38 98 PHE A O 1
ATOM 797 N N . LYS A 1 99 ? -4.049 7.147 -16.126 1.00 98.12 99 LYS A N 1
ATOM 798 C CA . LYS A 1 99 ? -3.912 6.400 -14.874 1.00 98.12 99 LYS A CA 1
ATOM 799 C C . LYS A 1 99 ? -2.914 5.260 -15.059 1.00 98.12 99 LYS A C 1
ATOM 801 O O . LYS A 1 99 ? -2.922 4.611 -16.098 1.00 98.12 99 LYS A O 1
ATOM 806 N N . LEU A 1 100 ? -2.075 5.029 -14.048 1.00 98.25 100 LEU A N 1
ATOM 807 C CA . LEU A 1 100 ? -1.101 3.928 -14.022 1.00 98.25 100 LEU A CA 1
ATOM 808 C C . LEU A 1 100 ? -1.567 2.756 -13.146 1.00 98.25 100 LEU A C 1
ATOM 810 O O . LEU A 1 100 ? -0.983 1.681 -13.199 1.00 98.25 100 LEU A O 1
ATOM 814 N N . ALA A 1 101 ? -2.634 2.947 -12.371 1.00 98.00 101 ALA A N 1
ATOM 815 C CA . ALA A 1 101 ? -3.382 1.900 -11.695 1.00 98.00 101 ALA A CA 1
ATOM 816 C C . ALA A 1 101 ? -4.820 2.371 -11.453 1.00 98.00 101 ALA A C 1
ATOM 818 O O . ALA A 1 101 ? -5.084 3.571 -11.307 1.00 98.00 101 ALA A O 1
ATOM 819 N N . PHE A 1 102 ? -5.746 1.420 -11.383 1.00 96.38 102 PHE A N 1
ATOM 820 C CA . PHE A 1 102 ? -7.110 1.655 -10.914 1.00 96.38 102 PHE A CA 1
ATOM 821 C C . PHE A 1 102 ? -7.274 1.030 -9.530 1.00 96.38 102 PHE A C 1
ATOM 823 O O . PHE A 1 102 ? -6.913 -0.121 -9.322 1.00 96.38 102 PHE A O 1
ATOM 830 N N . PHE A 1 103 ? -7.810 1.769 -8.566 1.00 93.31 103 PHE A N 1
ATOM 831 C CA . PHE A 1 103 ? -8.034 1.258 -7.211 1.00 93.31 103 PHE A CA 1
ATOM 832 C C . PHE A 1 103 ? -9.507 0.934 -7.015 1.00 93.31 103 PHE A C 1
ATOM 834 O O . PHE A 1 103 ? -10.367 1.564 -7.632 1.00 93.31 103 PHE A O 1
ATOM 841 N N . LYS A 1 104 ? -9.794 -0.049 -6.156 1.00 89.50 104 LYS A N 1
ATOM 842 C CA . LYS A 1 104 ? -11.160 -0.510 -5.909 1.00 89.50 104 LYS A CA 1
ATOM 843 C C . LYS A 1 104 ? -12.028 0.672 -5.447 1.00 89.50 104 LYS A C 1
ATOM 845 O O . LYS A 1 104 ? -11.625 1.373 -4.506 1.00 89.50 104 LYS A O 1
ATOM 850 N N . PRO A 1 105 ? -13.181 0.930 -6.090 1.00 82.56 105 PRO A N 1
ATOM 851 C CA . PRO A 1 105 ? -14.067 2.004 -5.665 1.00 82.56 105 PRO A CA 1
ATOM 852 C C . PRO A 1 105 ? -14.625 1.712 -4.264 1.00 82.56 105 PRO A C 1
ATOM 854 O O . PRO A 1 105 ? -14.664 0.566 -3.816 1.00 82.56 105 PRO A O 1
ATOM 857 N N . ALA A 1 106 ? -15.006 2.765 -3.539 1.00 75.12 106 ALA A N 1
ATOM 858 C CA . ALA A 1 106 ? -15.592 2.632 -2.204 1.00 75.12 106 ALA A CA 1
ATOM 859 C C . ALA A 1 106 ? -17.041 2.106 -2.240 1.00 75.12 106 ALA A C 1
ATOM 861 O O . ALA A 1 106 ? -17.474 1.473 -1.283 1.00 75.12 106 ALA A O 1
ATOM 862 N N . SER A 1 107 ? -17.752 2.343 -3.346 1.00 73.19 107 SER A N 1
ATOM 863 C CA . SER A 1 107 ? -19.115 1.873 -3.607 1.00 73.19 107 SER A CA 1
ATOM 864 C C . SER A 1 107 ? -19.205 1.176 -4.968 1.00 73.19 107 SER A C 1
ATOM 866 O O . SER A 1 107 ? -18.409 1.448 -5.873 1.00 73.19 107 SER A O 1
ATOM 868 N N . GLY A 1 108 ? -20.175 0.276 -5.113 1.00 73.50 108 GLY A N 1
ATOM 869 C CA . GLY A 1 108 ? -20.472 -0.461 -6.344 1.00 73.50 108 GLY A CA 1
ATOM 870 C C . GLY A 1 108 ? -21.249 0.345 -7.389 1.00 73.50 108 GLY A C 1
ATOM 871 O O . GLY A 1 108 ? -21.464 -0.141 -8.496 1.00 73.50 108 GLY A O 1
ATOM 872 N N . LEU A 1 109 ? -21.624 1.589 -7.073 1.00 73.31 109 LEU A N 1
ATOM 873 C CA . LEU A 1 109 ? -22.499 2.439 -7.891 1.00 73.31 109 LEU A CA 1
ATOM 874 C C . LEU A 1 109 ? -21.985 2.725 -9.311 1.00 73.31 109 LEU A C 1
ATOM 876 O O . LEU A 1 109 ? -22.779 3.077 -10.180 1.00 73.31 109 LEU A O 1
ATOM 880 N N . ASN A 1 110 ? -20.674 2.621 -9.554 1.00 81.19 110 ASN A N 1
ATOM 881 C CA . ASN A 1 110 ? -20.086 2.848 -10.873 1.00 81.19 110 ASN A CA 1
ATOM 882 C C . ASN A 1 110 ? -19.450 1.555 -11.431 1.00 81.19 110 ASN A C 1
ATOM 884 O O . ASN A 1 110 ? -18.284 1.268 -11.124 1.00 81.19 110 ASN A O 1
ATOM 888 N N . PRO A 1 111 ? -20.172 0.793 -12.276 1.00 85.31 111 PRO A N 1
ATOM 889 C CA . PRO A 1 111 ? -19.673 -0.466 -12.828 1.00 85.31 111 PRO A CA 1
ATOM 890 C C . PRO A 1 111 ? -18.441 -0.283 -13.725 1.00 85.31 111 PRO A C 1
ATOM 892 O O . PRO A 1 111 ? -17.569 -1.153 -13.737 1.00 85.31 111 PRO A O 1
ATOM 895 N N . ASP A 1 112 ? -18.299 0.863 -14.396 1.00 87.44 112 ASP A N 1
ATOM 896 C CA . ASP A 1 112 ? -17.145 1.148 -15.258 1.00 87.44 112 ASP A CA 1
ATOM 897 C C . ASP A 1 112 ? -15.854 1.248 -14.438 1.00 87.44 112 ASP A C 1
ATOM 899 O O . ASP A 1 112 ? -14.805 0.735 -14.836 1.00 87.44 112 ASP A O 1
ATOM 903 N N . THR A 1 113 ? -15.920 1.844 -13.241 1.00 86.75 113 THR A N 1
ATOM 904 C CA . THR A 1 113 ? -14.753 1.913 -12.344 1.00 86.75 113 THR A CA 1
ATOM 905 C C . THR A 1 113 ? -14.313 0.539 -11.851 1.00 86.75 113 THR A C 1
ATOM 907 O O . THR A 1 113 ? -13.112 0.293 -11.720 1.00 86.75 113 THR A O 1
ATOM 910 N N . LEU A 1 114 ? -15.260 -0.378 -11.631 1.00 90.19 114 LEU A N 1
ATOM 911 C CA . LEU A 1 114 ? -14.955 -1.758 -11.266 1.00 90.19 114 LEU A CA 1
ATOM 912 C C . LEU A 1 114 ? -14.377 -2.538 -12.456 1.00 90.19 114 LEU A C 1
ATOM 914 O O . LEU A 1 114 ? -13.427 -3.302 -12.285 1.00 90.19 114 LEU A O 1
ATOM 918 N N . ALA A 1 115 ? -14.893 -2.315 -13.667 1.00 93.69 115 ALA A N 1
ATOM 919 C CA . ALA A 1 115 ? -14.344 -2.911 -14.881 1.00 93.69 115 ALA A CA 1
ATOM 920 C C . ALA A 1 115 ? -12.880 -2.490 -15.098 1.00 93.69 115 ALA A C 1
ATOM 922 O O . ALA A 1 115 ? -12.024 -3.347 -15.308 1.00 93.69 115 ALA A O 1
ATOM 923 N N . LEU A 1 116 ? -12.566 -1.198 -14.954 1.00 95.75 116 LEU A N 1
ATOM 924 C CA . LEU A 1 116 ? -11.194 -0.681 -15.042 1.00 95.75 116 LEU A CA 1
ATOM 925 C C . LEU A 1 116 ? -10.288 -1.221 -13.926 1.00 95.75 116 LEU A C 1
ATOM 927 O O . LEU A 1 116 ? -9.138 -1.574 -14.179 1.00 95.75 116 LEU A O 1
ATOM 931 N N . TYR A 1 117 ? -10.805 -1.350 -12.700 1.00 96.25 117 TYR A N 1
ATOM 932 C CA . TYR A 1 117 ? -10.091 -2.010 -11.602 1.00 96.25 117 TYR A CA 1
ATOM 933 C C . TYR A 1 117 ? -9.691 -3.451 -11.954 1.00 96.25 117 TYR A C 1
ATOM 935 O O . TYR A 1 117 ? -8.553 -3.874 -11.714 1.00 96.25 117 TYR A O 1
ATOM 943 N N . ASN A 1 118 ? -10.599 -4.203 -12.574 1.00 95.88 118 ASN A N 1
ATOM 944 C CA . ASN A 1 118 ? -10.335 -5.582 -12.965 1.00 95.88 118 ASN A CA 1
ATOM 945 C C . ASN A 1 118 ? -9.271 -5.690 -14.066 1.00 95.88 118 ASN A C 1
ATOM 947 O O . ASN A 1 118 ? -8.561 -6.695 -14.102 1.00 95.88 118 ASN A O 1
ATOM 951 N N . GLN A 1 119 ? -9.080 -4.641 -14.871 1.00 97.75 119 GLN A N 1
ATOM 952 C CA . GLN A 1 119 ? -8.056 -4.580 -15.917 1.00 97.75 119 GLN A CA 1
ATOM 953 C C . GLN A 1 119 ? -6.628 -4.335 -15.407 1.00 97.75 119 GLN A C 1
ATOM 955 O O . GLN A 1 119 ? -5.695 -4.419 -16.202 1.00 97.75 119 GLN A O 1
ATOM 960 N N . ASN A 1 120 ? -6.412 -4.063 -14.110 1.00 98.62 120 ASN A N 1
ATOM 961 C CA . ASN A 1 120 ? -5.043 -4.036 -13.586 1.00 98.62 120 ASN A CA 1
ATOM 962 C C . ASN A 1 120 ? -4.362 -5.398 -13.777 1.00 98.62 120 ASN A C 1
ATOM 964 O O . ASN A 1 120 ? -4.908 -6.441 -13.396 1.00 98.62 120 ASN A O 1
ATOM 968 N N . ILE A 1 12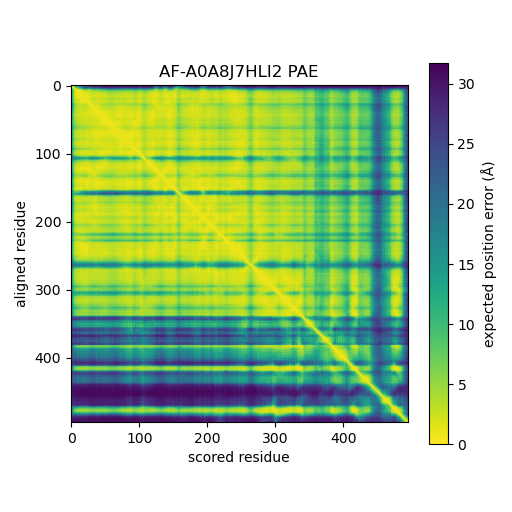1 ? -3.137 -5.359 -14.286 1.00 98.69 121 ILE A N 1
ATOM 969 C CA . ILE A 1 121 ? -2.263 -6.502 -14.516 1.00 98.69 121 ILE A CA 1
ATOM 970 C C . ILE A 1 121 ? -1.234 -6.531 -13.390 1.00 98.69 121 ILE A C 1
ATOM 972 O O . ILE A 1 121 ? -0.384 -5.648 -13.298 1.00 98.69 121 ILE A O 1
ATOM 976 N N . LEU A 1 122 ? -1.309 -7.530 -12.516 1.00 98.75 122 LEU A N 1
ATOM 977 C CA . LEU A 1 122 ? -0.284 -7.752 -11.499 1.00 98.75 122 LEU A CA 1
ATOM 978 C C . LEU A 1 122 ? 0.612 -8.892 -11.958 1.00 98.75 122 LEU A C 1
ATOM 980 O O . LEU A 1 122 ? 0.112 -9.930 -12.388 1.00 98.75 122 LEU A O 1
ATOM 984 N N . THR A 1 123 ? 1.925 -8.701 -11.874 1.00 98.75 123 THR A N 1
ATOM 985 C CA . THR A 1 123 ? 2.897 -9.722 -12.270 1.00 98.75 123 THR A CA 1
ATOM 986 C C . THR A 1 123 ? 3.817 -10.081 -11.120 1.00 98.75 123 THR A C 1
ATOM 988 O O . THR A 1 123 ? 4.242 -9.221 -10.344 1.00 98.75 123 THR A O 1
ATOM 991 N N . VAL A 1 124 ? 4.118 -11.376 -11.014 1.00 98.75 124 VAL A N 1
ATOM 992 C CA . VAL A 1 124 ? 5.210 -11.900 -10.193 1.00 98.75 124 VAL A CA 1
ATOM 993 C C . VAL A 1 124 ? 6.281 -12.413 -11.141 1.00 98.75 124 VAL A C 1
ATOM 995 O O . VAL A 1 124 ? 6.020 -13.273 -11.979 1.00 98.75 124 VAL A O 1
ATOM 998 N N . THR A 1 125 ? 7.481 -11.848 -11.051 1.00 98.25 125 THR A N 1
ATOM 999 C CA . THR A 1 125 ? 8.599 -12.204 -11.932 1.00 98.25 125 THR A CA 1
ATOM 1000 C C . THR A 1 125 ? 9.726 -12.788 -11.103 1.00 98.25 125 THR A C 1
ATOM 1002 O O . THR A 1 125 ? 10.140 -12.185 -10.115 1.00 98.25 125 THR A O 1
ATOM 1005 N N . ARG A 1 126 ? 10.212 -13.960 -11.510 1.00 97.12 126 ARG A N 1
ATOM 1006 C CA . ARG A 1 126 ? 11.314 -14.658 -10.845 1.00 97.12 126 ARG A CA 1
ATOM 1007 C C . ARG A 1 126 ? 12.651 -14.153 -11.374 1.00 97.12 126 ARG A C 1
ATOM 1009 O O . ARG A 1 126 ? 12.771 -13.930 -12.579 1.00 97.12 126 ARG A O 1
ATOM 1016 N N . GLN A 1 127 ? 13.650 -14.063 -10.502 1.00 94.69 127 GLN A N 1
ATOM 1017 C CA . GLN A 1 127 ? 15.060 -13.914 -10.876 1.00 94.69 127 GLN A CA 1
ATOM 1018 C C . GLN A 1 127 ? 15.315 -12.716 -11.811 1.00 94.69 127 GLN A C 1
ATOM 1020 O O . GLN A 1 127 ? 15.992 -12.823 -12.837 1.00 94.69 127 GLN A O 1
ATOM 1025 N N . VAL A 1 128 ? 14.749 -11.553 -11.468 1.00 96.62 128 VAL A N 1
ATOM 1026 C CA . VAL A 1 128 ? 14.863 -10.343 -12.295 1.00 96.62 128 VAL A CA 1
ATOM 1027 C C . VAL A 1 128 ? 16.240 -9.730 -12.129 1.00 96.62 128 VAL A C 1
ATOM 1029 O O . VAL A 1 128 ? 16.616 -9.316 -11.036 1.00 96.62 128 VAL A O 1
ATOM 1032 N N . ARG A 1 129 ? 16.975 -9.617 -13.232 1.00 96.50 129 ARG A N 1
ATOM 1033 C CA . ARG A 1 129 ? 18.237 -8.880 -13.286 1.00 96.50 129 ARG A CA 1
ATOM 1034 C C . ARG A 1 129 ? 17.931 -7.407 -13.514 1.00 96.50 129 ARG A C 1
ATOM 1036 O O . ARG A 1 129 ? 17.204 -7.078 -14.448 1.00 96.50 129 ARG A O 1
ATOM 1043 N N . TYR A 1 130 ? 18.442 -6.542 -12.646 1.00 95.19 130 TYR A N 1
ATOM 1044 C CA . TYR A 1 130 ? 17.867 -5.203 -12.459 1.00 95.19 130 TYR A CA 1
ATOM 1045 C C . TYR A 1 130 ? 18.827 -4.033 -12.706 1.00 95.19 130 TYR A C 1
ATOM 1047 O O . TYR A 1 130 ? 18.420 -2.886 -12.548 1.00 95.19 130 TYR A O 1
ATOM 1055 N N . SER A 1 131 ? 20.077 -4.302 -13.082 1.00 94.19 131 SER A N 1
ATOM 1056 C CA . SER A 1 131 ? 21.085 -3.275 -13.360 1.00 94.19 131 SER A CA 1
ATOM 1057 C C . SER A 1 131 ? 21.900 -3.659 -14.591 1.00 94.19 131 SER A C 1
ATOM 1059 O O . SER A 1 131 ? 22.132 -4.843 -14.846 1.00 94.19 131 SER A O 1
ATOM 1061 N N . ASP A 1 132 ? 22.336 -2.658 -15.351 1.00 92.75 132 ASP A N 1
ATOM 1062 C CA . ASP A 1 132 ? 23.278 -2.838 -16.464 1.00 92.75 132 ASP A CA 1
ATOM 1063 C C . ASP A 1 132 ? 24.737 -2.870 -15.985 1.00 92.75 132 ASP A C 1
ATOM 1065 O O . ASP A 1 132 ? 25.633 -3.236 -16.740 1.00 92.75 132 ASP A O 1
ATOM 1069 N N . GLN A 1 133 ? 24.984 -2.514 -14.720 1.00 92.94 133 GLN A N 1
ATOM 1070 C CA . GLN A 1 133 ? 26.330 -2.467 -14.138 1.00 92.94 133 GLN A CA 1
ATOM 1071 C C . GLN A 1 133 ? 26.803 -3.825 -13.607 1.00 92.94 133 GLN A C 1
ATOM 1073 O O . GLN A 1 133 ? 27.997 -4.042 -13.417 1.00 92.94 133 GLN A O 1
ATOM 1078 N N . HIS A 1 134 ? 25.876 -4.743 -13.346 1.00 92.50 134 HIS A N 1
ATOM 1079 C CA . HIS A 1 134 ? 26.166 -6.067 -12.810 1.00 92.50 134 HIS A CA 1
ATOM 1080 C C . HIS A 1 134 ? 25.044 -7.045 -13.160 1.00 92.50 134 HIS A C 1
ATOM 1082 O O . HIS A 1 134 ? 23.944 -6.647 -13.539 1.00 92.50 134 HIS A O 1
ATOM 1088 N N . ASP A 1 135 ? 25.265 -8.336 -12.936 1.00 91.31 135 ASP A N 1
ATOM 1089 C CA . ASP A 1 135 ? 24.300 -9.369 -13.320 1.00 91.31 135 ASP A CA 1
ATOM 1090 C C . ASP A 1 135 ? 23.438 -9.890 -12.155 1.00 91.31 135 ASP A C 1
ATOM 1092 O O . ASP A 1 135 ? 22.726 -10.880 -12.311 1.00 91.31 135 ASP A O 1
ATOM 1096 N N . ASN A 1 136 ? 23.464 -9.224 -10.995 1.00 93.94 136 ASN A N 1
ATOM 1097 C CA . ASN A 1 136 ? 22.667 -9.614 -9.829 1.00 93.94 136 ASN A CA 1
ATOM 1098 C C . ASN A 1 136 ? 21.169 -9.685 -10.158 1.00 93.94 136 ASN A C 1
ATOM 1100 O O . ASN A 1 136 ? 20.625 -8.814 -10.848 1.00 93.94 136 ASN A O 1
ATOM 1104 N N . SER A 1 137 ? 20.508 -10.709 -9.619 1.00 94.88 137 SER A N 1
ATOM 1105 C CA . SER A 1 137 ? 19.059 -10.879 -9.663 1.00 94.88 137 SER A CA 1
ATOM 1106 C C . SER A 1 137 ? 18.423 -10.687 -8.289 1.00 94.88 137 SER A C 1
ATOM 1108 O O . SER A 1 137 ? 19.074 -10.845 -7.254 1.00 94.88 137 SER A O 1
ATOM 1110 N N . ILE A 1 138 ? 17.141 -10.330 -8.309 1.00 95.88 138 ILE A N 1
ATOM 1111 C CA . ILE A 1 138 ? 16.229 -10.418 -7.169 1.00 95.88 138 ILE A CA 1
ATOM 1112 C C . ILE A 1 138 ? 15.365 -11.672 -7.317 1.00 95.88 138 ILE A C 1
ATOM 1114 O O . ILE A 1 138 ? 14.920 -11.959 -8.433 1.00 95.88 138 ILE A O 1
ATOM 1118 N N . ASP A 1 139 ? 15.103 -12.394 -6.224 1.00 96.12 139 ASP A N 1
ATOM 1119 C CA . ASP A 1 139 ? 14.363 -13.660 -6.295 1.00 96.12 139 ASP A CA 1
ATOM 1120 C C . ASP A 1 139 ? 12.952 -13.465 -6.841 1.00 96.12 139 ASP A C 1
ATOM 1122 O O . ASP A 1 139 ? 12.582 -14.088 -7.838 1.00 96.12 139 ASP A O 1
ATOM 1126 N N . LEU A 1 140 ? 12.188 -12.544 -6.244 1.00 98.31 140 LEU A N 1
ATOM 1127 C CA . LEU A 1 140 ? 10.855 -12.177 -6.715 1.00 98.31 140 LEU A CA 1
ATOM 1128 C C . LEU A 1 140 ? 10.699 -10.663 -6.865 1.00 98.31 140 LEU A C 1
ATOM 1130 O O . LEU A 1 140 ? 11.038 -9.882 -5.973 1.00 98.31 140 LEU A O 1
ATOM 1134 N N . LEU A 1 141 ? 10.089 -10.260 -7.978 1.00 98.69 141 LEU A N 1
ATOM 1135 C CA . LEU A 1 141 ? 9.638 -8.898 -8.237 1.00 98.69 141 LEU A CA 1
ATOM 1136 C C . LEU A 1 141 ? 8.118 -8.878 -8.422 1.00 98.69 141 LEU A C 1
ATOM 1138 O O . LEU A 1 141 ? 7.599 -9.488 -9.360 1.00 98.69 141 LEU A O 1
ATOM 1142 N N . LEU A 1 142 ? 7.414 -8.142 -7.558 1.00 98.81 142 LEU A N 1
ATOM 1143 C CA . LEU A 1 142 ? 5.979 -7.887 -7.679 1.00 98.81 142 LEU A CA 1
ATOM 1144 C C . LEU A 1 142 ? 5.754 -6.529 -8.335 1.00 98.81 142 LEU A C 1
ATOM 1146 O O . LEU A 1 142 ? 6.287 -5.509 -7.881 1.00 98.81 142 LEU A O 1
ATOM 1150 N N . SER A 1 143 ? 4.941 -6.514 -9.386 1.00 98.81 143 SER A N 1
ATOM 1151 C CA . SER A 1 143 ? 4.680 -5.316 -10.183 1.00 98.81 143 SER A CA 1
ATOM 1152 C C . SER A 1 143 ? 3.185 -5.083 -10.395 1.00 98.81 143 SER A C 1
ATOM 1154 O O . SER A 1 143 ? 2.402 -6.028 -10.465 1.00 98.81 143 SER A O 1
ATOM 1156 N N . ILE A 1 144 ? 2.800 -3.811 -10.514 1.00 98.81 144 ILE A N 1
ATOM 1157 C CA . ILE A 1 144 ? 1.454 -3.362 -10.891 1.00 98.81 144 ILE A CA 1
ATOM 1158 C C . ILE A 1 144 ? 1.572 -2.678 -12.250 1.00 98.81 144 ILE A C 1
ATOM 1160 O O . ILE A 1 144 ? 2.283 -1.685 -12.379 1.00 98.81 144 ILE A O 1
ATOM 1164 N N . ASN A 1 145 ? 0.888 -3.205 -13.262 1.00 98.75 145 ASN A N 1
ATOM 1165 C CA . ASN A 1 145 ? 0.858 -2.675 -14.627 1.00 98.75 145 ASN A CA 1
ATOM 1166 C C . ASN A 1 145 ? 2.267 -2.430 -15.201 1.00 98.75 145 ASN A C 1
ATOM 1168 O O . ASN A 1 145 ? 2.517 -1.421 -15.850 1.00 98.75 145 ASN A O 1
ATOM 1172 N N . GLY A 1 146 ? 3.202 -3.343 -14.909 1.00 98.31 146 GLY A N 1
ATOM 1173 C CA . GLY A 1 146 ? 4.606 -3.285 -15.333 1.00 98.31 146 GLY A CA 1
ATOM 1174 C C . GLY A 1 146 ? 5.524 -2.414 -14.466 1.00 98.31 146 GLY A C 1
ATOM 1175 O O . GLY A 1 146 ? 6.737 -2.428 -14.666 1.00 98.31 146 GLY A O 1
ATOM 1176 N N . LEU A 1 147 ? 4.986 -1.700 -13.475 1.00 98.75 147 LEU A N 1
ATOM 1177 C CA . LEU A 1 147 ? 5.756 -0.889 -12.532 1.00 98.75 147 LEU A CA 1
ATOM 1178 C C . LEU A 1 147 ? 6.123 -1.699 -11.275 1.00 98.75 147 LEU A C 1
ATOM 1180 O O . LEU A 1 147 ? 5.218 -2.243 -10.632 1.00 98.75 147 LEU A O 1
ATOM 1184 N N . PRO A 1 148 ? 7.408 -1.771 -10.875 1.00 98.12 148 PRO A N 1
ATOM 1185 C CA . PRO A 1 148 ? 7.818 -2.547 -9.710 1.00 98.12 148 PRO A CA 1
ATOM 1186 C C . PRO A 1 148 ? 7.401 -1.867 -8.409 1.00 98.12 148 PRO A C 1
ATOM 1188 O O . PRO A 1 148 ? 7.684 -0.690 -8.189 1.00 98.12 148 PRO A O 1
ATOM 1191 N N . VAL A 1 149 ? 6.777 -2.628 -7.514 1.00 98.25 149 VAL A N 1
ATOM 1192 C CA . VAL A 1 149 ? 6.276 -2.110 -6.232 1.00 98.25 149 VAL A CA 1
ATOM 1193 C C . VAL A 1 149 ? 6.818 -2.856 -5.025 1.00 98.25 149 VAL A C 1
ATOM 1195 O O . VAL A 1 149 ? 6.949 -2.241 -3.968 1.00 98.25 149 VAL A O 1
ATOM 1198 N N . ALA A 1 150 ? 7.197 -4.127 -5.169 1.00 98.75 150 ALA A N 1
ATOM 1199 C CA . ALA A 1 150 ? 7.902 -4.848 -4.120 1.00 98.75 150 ALA A CA 1
ATOM 1200 C C . ALA A 1 150 ? 8.957 -5.803 -4.665 1.00 98.75 150 ALA A C 1
ATOM 1202 O O . ALA A 1 150 ? 8.779 -6.413 -5.718 1.00 98.75 150 ALA A O 1
ATOM 1203 N N . THR A 1 151 ? 10.027 -5.958 -3.895 1.00 98.69 151 THR A N 1
ATOM 1204 C CA . THR A 1 151 ? 11.033 -7.004 -4.088 1.00 98.69 151 THR A CA 1
ATOM 1205 C C . THR A 1 151 ? 10.975 -7.996 -2.938 1.00 98.69 151 THR A C 1
ATOM 1207 O O . THR A 1 151 ? 10.647 -7.610 -1.814 1.00 98.69 151 THR A O 1
ATOM 1210 N N . ALA A 1 152 ? 11.328 -9.254 -3.185 1.00 98.38 152 ALA A N 1
ATOM 1211 C CA . ALA A 1 152 ? 11.551 -10.223 -2.124 1.00 98.38 152 ALA A CA 1
ATOM 1212 C C . ALA A 1 152 ? 12.849 -11.004 -2.351 1.00 98.38 152 ALA A C 1
ATOM 1214 O O . ALA A 1 152 ? 13.122 -11.422 -3.473 1.00 98.38 152 ALA A O 1
ATOM 1215 N N . GLU A 1 153 ? 13.608 -11.187 -1.272 1.00 96.81 153 GLU A N 1
ATOM 1216 C CA . GLU A 1 153 ? 14.692 -12.169 -1.165 1.00 96.81 153 GLU A CA 1
ATOM 1217 C C . GLU A 1 153 ? 14.157 -13.312 -0.308 1.00 96.81 153 GLU A C 1
ATOM 1219 O O . GLU A 1 153 ? 13.672 -13.088 0.812 1.00 96.81 153 GLU A O 1
ATOM 1224 N N . LEU A 1 154 ? 14.210 -14.522 -0.848 1.00 94.00 154 LEU A N 1
ATOM 1225 C CA . LEU A 1 154 ? 13.722 -15.721 -0.190 1.00 94.00 154 LEU A CA 1
ATOM 1226 C C . LEU A 1 154 ? 14.910 -16.489 0.373 1.00 94.00 154 LEU A C 1
ATOM 1228 O O . LEU A 1 154 ? 15.973 -16.542 -0.230 1.00 94.00 154 LEU A O 1
ATOM 1232 N N . LYS A 1 155 ? 14.759 -17.090 1.547 1.00 90.94 155 LYS A N 1
ATOM 1233 C CA . LYS A 1 155 ? 15.750 -18.005 2.121 1.00 90.94 155 LYS A CA 1
ATOM 1234 C C . LYS A 1 155 ? 15.045 -19.230 2.664 1.00 90.94 155 LYS A C 1
ATOM 1236 O O . LYS A 1 155 ? 13.836 -19.224 2.889 1.00 90.94 155 LYS A O 1
ATOM 1241 N N . ASN A 1 156 ? 15.793 -20.311 2.839 1.00 77.88 156 ASN A N 1
ATOM 1242 C CA . ASN A 1 156 ? 15.248 -21.552 3.361 1.00 77.88 156 ASN A CA 1
ATOM 1243 C C . ASN A 1 156 ? 16.061 -22.050 4.559 1.00 77.88 156 ASN A C 1
ATOM 1245 O O . ASN A 1 156 ? 17.217 -22.455 4.424 1.00 77.88 156 ASN A O 1
ATOM 1249 N N . GLN A 1 157 ? 15.428 -22.086 5.734 1.00 65.56 157 GLN A N 1
ATOM 1250 C CA . GLN A 1 157 ? 16.083 -22.524 6.967 1.00 65.56 157 GLN A CA 1
ATOM 1251 C C . GLN A 1 157 ? 16.589 -23.971 6.884 1.00 65.56 157 GLN A C 1
ATOM 1253 O O . GLN A 1 157 ? 17.606 -24.300 7.493 1.00 65.56 157 GLN A O 1
ATOM 1258 N N . PHE A 1 158 ? 15.955 -24.826 6.069 1.00 59.50 158 PHE A N 1
ATOM 1259 C CA . PHE A 1 158 ? 16.376 -26.216 5.868 1.00 59.50 158 PHE A CA 1
ATOM 1260 C C . PHE A 1 158 ? 17.729 -26.349 5.149 1.00 59.50 158 PHE A C 1
ATOM 1262 O O . PHE A 1 158 ? 18.354 -27.404 5.231 1.00 59.50 158 PHE A O 1
ATOM 1269 N N . THR A 1 159 ? 18.217 -25.291 4.490 1.00 61.50 159 THR A N 1
ATOM 1270 C CA . THR A 1 159 ? 19.576 -25.219 3.921 1.00 61.50 159 THR A CA 1
ATOM 1271 C C . THR A 1 159 ? 20.546 -24.438 4.819 1.00 61.50 159 THR A C 1
ATOM 1273 O O . THR A 1 159 ? 21.641 -24.064 4.395 1.00 61.50 159 THR A O 1
ATOM 1276 N N . GLY A 1 160 ? 20.158 -24.176 6.075 1.00 62.78 160 GLY A N 1
ATOM 1277 C CA . GLY A 1 160 ? 20.925 -23.375 7.027 1.00 62.78 160 GLY A CA 1
ATOM 1278 C C . GLY A 1 160 ? 20.940 -21.886 6.681 1.00 62.78 160 GLY A C 1
ATOM 1279 O O . GLY A 1 160 ? 21.863 -21.179 7.090 1.00 62.78 160 GLY A O 1
ATOM 1280 N N . GLN A 1 161 ? 19.986 -21.404 5.876 1.00 71.06 161 GLN A N 1
ATOM 1281 C CA . GLN A 1 161 ? 19.833 -19.994 5.526 1.00 71.06 161 GLN A CA 1
ATOM 1282 C C . GLN A 1 161 ? 18.540 -19.419 6.109 1.00 71.06 161 GLN A C 1
ATOM 1284 O O . GLN A 1 161 ? 17.453 -19.842 5.746 1.00 71.06 161 GLN A O 1
ATOM 1289 N N . ASP A 1 162 ? 18.652 -18.446 7.004 1.00 82.81 162 ASP A N 1
ATOM 1290 C CA . ASP A 1 162 ? 17.516 -17.805 7.668 1.00 82.81 162 ASP A CA 1
ATOM 1291 C C . ASP A 1 162 ? 17.227 -16.412 7.091 1.00 82.81 162 ASP A C 1
ATOM 1293 O O . ASP A 1 162 ? 17.932 -15.899 6.212 1.00 82.81 162 ASP A O 1
ATOM 1297 N N . VAL A 1 163 ? 16.180 -15.776 7.609 1.00 87.44 163 VAL A N 1
ATOM 1298 C CA . VAL A 1 163 ? 15.804 -14.413 7.234 1.00 87.44 163 VAL A CA 1
ATOM 1299 C C . VAL A 1 163 ? 16.916 -13.379 7.468 1.00 87.44 163 VAL A C 1
ATOM 1301 O O . VAL A 1 163 ? 16.958 -12.363 6.774 1.00 87.44 163 VAL A O 1
ATOM 1304 N N . ASP A 1 164 ? 17.859 -13.618 8.383 1.00 90.69 164 ASP A N 1
ATOM 1305 C CA . ASP A 1 164 ? 18.988 -12.710 8.605 1.00 90.69 164 ASP A CA 1
ATOM 1306 C C . ASP A 1 164 ? 19.998 -12.754 7.453 1.00 90.69 164 ASP A C 1
ATOM 1308 O O . ASP A 1 164 ? 20.625 -11.735 7.152 1.00 90.69 164 ASP A O 1
ATOM 1312 N N . LYS A 1 165 ? 20.114 -13.878 6.731 1.00 90.44 165 LYS A N 1
ATOM 1313 C CA . LYS A 1 165 ? 20.843 -13.912 5.450 1.00 90.44 165 LYS A CA 1
ATOM 1314 C C . LYS A 1 165 ? 20.152 -13.083 4.373 1.00 90.44 165 LYS A C 1
ATOM 1316 O O . LYS A 1 165 ? 20.839 -12.331 3.691 1.00 90.44 165 LYS A O 1
ATOM 1321 N N . ALA A 1 166 ? 18.824 -13.148 4.259 1.00 91.19 166 ALA A N 1
ATOM 1322 C CA . ALA A 1 166 ? 18.080 -12.301 3.319 1.00 91.19 166 ALA A CA 1
ATOM 1323 C C . ALA A 1 166 ? 18.254 -10.806 3.642 1.00 91.19 166 ALA A C 1
ATOM 1325 O O . ALA A 1 166 ? 18.501 -9.995 2.751 1.00 91.19 166 ALA A O 1
ATOM 1326 N N . LYS A 1 167 ? 18.191 -10.425 4.927 1.00 95.81 167 LYS A N 1
ATOM 1327 C CA . LYS A 1 167 ? 18.459 -9.041 5.361 1.00 95.81 167 LYS A CA 1
ATOM 1328 C C . LYS A 1 167 ? 19.882 -8.606 5.014 1.00 95.81 167 LYS A C 1
ATOM 1330 O O . LYS A 1 167 ? 20.063 -7.495 4.521 1.00 95.81 167 LYS A O 1
ATOM 1335 N N . ARG A 1 168 ? 20.881 -9.462 5.263 1.00 94.69 168 ARG A N 1
ATOM 1336 C CA . ARG A 1 168 ? 22.281 -9.177 4.916 1.00 94.69 168 ARG A CA 1
ATOM 1337 C C . ARG A 1 168 ? 22.479 -9.011 3.418 1.00 94.69 168 ARG A C 1
ATOM 1339 O O . ARG A 1 168 ? 23.104 -8.039 3.031 1.00 94.69 168 ARG A O 1
ATOM 1346 N N . GLN A 1 169 ? 21.860 -9.851 2.593 1.00 93.69 169 GLN A N 1
ATOM 1347 C CA . GLN A 1 169 ? 21.903 -9.719 1.135 1.00 93.69 169 GLN A CA 1
ATOM 1348 C C . GLN A 1 169 ? 21.404 -8.336 0.679 1.00 93.69 169 GLN A C 1
ATOM 1350 O O . GLN A 1 169 ? 22.064 -7.674 -0.114 1.00 93.69 169 GLN A O 1
ATOM 1355 N N . TYR A 1 170 ? 20.310 -7.821 1.255 1.00 96.56 170 TYR A N 1
ATOM 1356 C CA . TYR A 1 170 ? 19.874 -6.438 1.006 1.00 96.56 170 TYR A CA 1
ATOM 1357 C C . TYR A 1 170 ? 20.845 -5.360 1.509 1.00 96.56 170 TYR A C 1
ATOM 1359 O O . TYR A 1 170 ? 20.923 -4.287 0.919 1.00 96.56 170 TYR A O 1
ATOM 1367 N N . ILE A 1 171 ? 21.535 -5.593 2.624 1.00 95.88 171 ILE A N 1
ATOM 1368 C CA . ILE A 1 171 ? 22.439 -4.614 3.249 1.00 95.88 171 ILE A CA 1
ATOM 1369 C C . ILE A 1 171 ? 23.793 -4.548 2.533 1.00 95.88 171 ILE A C 1
ATOM 1371 O O . ILE A 1 171 ? 24.363 -3.463 2.409 1.00 95.88 171 ILE A O 1
ATOM 1375 N N . GLU A 1 172 ? 24.306 -5.702 2.118 1.00 93.81 172 GLU A N 1
ATOM 1376 C CA . GLU A 1 172 ? 25.675 -5.903 1.642 1.00 93.81 172 GLU A CA 1
ATOM 1377 C C . GLU A 1 172 ? 25.734 -5.947 0.107 1.00 93.81 172 GLU A C 1
ATOM 1379 O O . GLU A 1 172 ? 26.612 -5.312 -0.475 1.00 93.81 172 GLU A O 1
ATOM 1384 N N . ASP A 1 173 ? 24.764 -6.599 -0.550 1.00 92.56 173 ASP A N 1
ATOM 1385 C CA . ASP A 1 173 ? 24.830 -6.903 -1.990 1.00 92.56 173 ASP A CA 1
ATOM 1386 C C . ASP A 1 173 ? 23.902 -6.038 -2.860 1.00 92.56 173 ASP A C 1
ATOM 1388 O O . ASP A 1 173 ? 23.989 -6.081 -4.092 1.00 92.56 173 ASP A O 1
ATOM 1392 N N . ARG A 1 174 ? 22.960 -5.295 -2.261 1.00 94.56 174 ARG A N 1
ATOM 1393 C CA . ARG A 1 174 ? 22.016 -4.429 -2.991 1.00 94.56 174 ARG A CA 1
ATOM 1394 C C . ARG A 1 174 ? 22.433 -2.969 -2.868 1.00 94.56 174 ARG A C 1
ATOM 1396 O O . ARG A 1 174 ? 22.335 -2.361 -1.801 1.00 94.56 174 ARG A O 1
ATOM 1403 N N . ASP A 1 175 ? 22.884 -2.391 -3.978 1.00 94.75 175 ASP A N 1
ATOM 1404 C CA . ASP A 1 175 ? 23.264 -0.984 -4.024 1.00 94.75 175 ASP A CA 1
ATOM 1405 C C . ASP A 1 175 ? 22.006 -0.106 -4.074 1.00 94.75 175 ASP A C 1
ATOM 1407 O O . ASP A 1 175 ? 21.223 -0.153 -5.019 1.00 94.75 175 ASP A O 1
ATOM 1411 N N . TYR A 1 176 ? 21.809 0.746 -3.066 1.00 94.56 176 TYR A N 1
ATOM 1412 C CA . TYR A 1 176 ? 20.670 1.673 -3.016 1.00 94.56 176 TYR A CA 1
ATOM 1413 C C . TYR A 1 176 ? 20.671 2.711 -4.157 1.00 94.56 176 TYR A C 1
ATOM 1415 O O . TYR A 1 176 ? 19.695 3.448 -4.318 1.00 94.56 176 TYR A O 1
ATOM 1423 N N . ARG A 1 177 ? 21.768 2.811 -4.921 1.00 95.19 177 ARG A N 1
ATOM 1424 C CA . ARG A 1 177 ? 21.889 3.648 -6.121 1.00 95.19 177 ARG A CA 1
ATOM 1425 C C . ARG A 1 177 ? 21.339 2.967 -7.370 1.00 95.19 177 ARG A C 1
ATOM 1427 O O . ARG A 1 177 ? 21.014 3.686 -8.315 1.00 95.19 177 ARG A O 1
ATOM 1434 N N . ASP A 1 178 ? 21.185 1.642 -7.381 1.00 96.81 178 ASP A N 1
ATOM 1435 C CA . ASP A 1 178 ? 20.479 0.963 -8.465 1.00 96.81 178 ASP A CA 1
ATOM 1436 C C . ASP A 1 178 ? 19.032 1.445 -8.510 1.00 96.81 178 ASP A C 1
ATOM 1438 O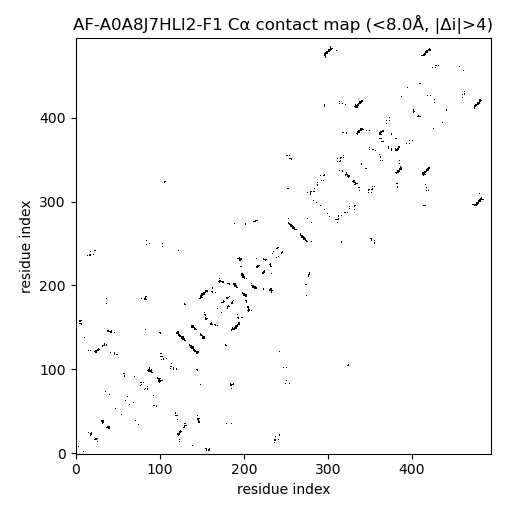 O . ASP A 1 178 ? 18.348 1.526 -7.487 1.00 96.81 178 ASP A O 1
ATOM 1442 N N . LEU A 1 179 ? 18.548 1.759 -9.711 1.00 97.00 179 LEU A N 1
ATOM 1443 C CA . LEU A 1 179 ? 17.274 2.447 -9.905 1.00 97.00 179 LEU A CA 1
ATOM 1444 C C . LEU A 1 179 ? 16.094 1.713 -9.252 1.00 97.00 179 LEU A C 1
ATOM 1446 O O . LEU A 1 179 ? 15.202 2.360 -8.706 1.00 97.00 179 LEU A O 1
ATOM 1450 N N . LEU A 1 180 ? 16.121 0.375 -9.245 1.00 97.88 180 LEU A N 1
ATOM 1451 C CA . LEU A 1 180 ? 15.117 -0.462 -8.585 1.00 97.88 180 LEU A CA 1
ATOM 1452 C C . LEU A 1 180 ? 15.009 -0.200 -7.068 1.00 97.88 180 LEU A C 1
ATOM 1454 O O . LEU A 1 180 ? 13.904 -0.263 -6.527 1.00 97.88 180 LEU A O 1
ATOM 1458 N N . PHE A 1 181 ? 16.126 0.100 -6.399 1.00 97.81 181 PHE A N 1
ATOM 1459 C CA . PHE A 1 181 ? 16.228 0.273 -4.943 1.00 97.81 181 PHE A CA 1
ATOM 1460 C C . PHE A 1 181 ? 16.274 1.734 -4.493 1.00 97.81 181 PHE A C 1
ATOM 1462 O O . PHE A 1 181 ? 16.238 2.012 -3.290 1.00 97.81 181 PHE A O 1
ATOM 1469 N N . GLN A 1 182 ? 16.329 2.679 -5.433 1.00 97.12 182 GLN A N 1
ATOM 1470 C CA . GLN A 1 182 ? 16.289 4.093 -5.096 1.00 97.12 182 GLN A CA 1
ATOM 1471 C C . GLN A 1 182 ? 14.975 4.431 -4.386 1.00 97.12 182 GLN A C 1
ATOM 1473 O O . GLN A 1 182 ? 13.875 4.223 -4.911 1.00 97.12 182 GLN A O 1
ATOM 1478 N N . PHE A 1 183 ? 15.116 4.993 -3.184 1.00 96.94 183 PHE A N 1
ATOM 1479 C CA . PHE A 1 183 ? 14.008 5.334 -2.297 1.00 96.94 183 PHE A CA 1
ATOM 1480 C C . PHE A 1 183 ? 12.873 6.034 -3.054 1.00 96.94 183 PHE A C 1
ATOM 1482 O O . PHE A 1 183 ? 13.120 6.996 -3.782 1.00 96.94 183 PHE A O 1
ATOM 1489 N N . LYS A 1 184 ? 11.643 5.528 -2.877 1.00 95.38 184 LYS A N 1
ATOM 1490 C CA . LYS A 1 184 ? 10.369 5.972 -3.480 1.00 95.38 184 LYS A CA 1
ATOM 1491 C C . LYS A 1 184 ? 10.291 6.025 -5.017 1.00 95.38 184 LYS A C 1
ATOM 1493 O O . LYS A 1 184 ? 9.204 6.280 -5.530 1.00 95.38 184 LYS A O 1
ATOM 1498 N N . ARG A 1 185 ? 11.380 5.807 -5.764 1.00 96.06 185 ARG A N 1
ATOM 1499 C CA . ARG A 1 185 ? 11.418 5.977 -7.232 1.00 96.06 185 ARG A CA 1
ATOM 1500 C C . ARG A 1 185 ? 10.937 4.756 -8.000 1.00 96.06 185 ARG A C 1
ATOM 1502 O O . ARG A 1 185 ? 10.328 4.915 -9.058 1.00 96.06 185 ARG A O 1
ATOM 1509 N N . ARG A 1 186 ? 11.227 3.556 -7.495 1.00 96.00 186 ARG A N 1
ATOM 1510 C CA . ARG A 1 186 ? 10.792 2.278 -8.074 1.00 96.00 186 ARG A CA 1
ATOM 1511 C C . ARG A 1 186 ? 10.127 1.421 -7.005 1.00 96.00 186 ARG A C 1
ATOM 1513 O O . ARG A 1 186 ? 9.046 1.799 -6.560 1.00 96.00 186 ARG A O 1
ATOM 1520 N N . ALA A 1 187 ? 10.747 0.320 -6.580 1.00 98.00 187 ALA A N 1
ATOM 1521 C CA . ALA A 1 187 ? 10.150 -0.545 -5.571 1.00 98.00 187 ALA A CA 1
ATOM 1522 C C . ALA A 1 187 ? 9.914 0.231 -4.263 1.00 98.00 187 ALA A C 1
ATOM 1524 O O . ALA A 1 187 ? 10.747 1.021 -3.819 1.00 98.00 187 ALA A O 1
ATOM 1525 N N . LEU A 1 188 ? 8.737 0.031 -3.671 1.00 98.38 188 LEU A N 1
ATOM 1526 C CA . LEU A 1 188 ? 8.268 0.765 -2.494 1.00 98.38 188 LEU A CA 1
ATOM 1527 C C . LEU A 1 188 ? 8.593 0.030 -1.188 1.00 98.38 188 LEU A C 1
ATOM 1529 O O . LEU A 1 188 ? 8.648 0.643 -0.122 1.00 98.38 188 LEU A O 1
ATOM 1533 N N . VAL A 1 189 ? 8.767 -1.289 -1.255 1.00 98.69 189 VAL A N 1
ATOM 1534 C CA . VAL A 1 189 ? 9.045 -2.142 -0.100 1.00 98.69 189 VAL A CA 1
ATOM 1535 C C . VAL A 1 189 ? 9.846 -3.373 -0.519 1.00 98.69 189 VAL A C 1
ATOM 1537 O O . VAL A 1 189 ? 9.694 -3.893 -1.623 1.00 98.69 189 VAL A O 1
ATOM 1540 N N . HIS A 1 190 ? 10.701 -3.838 0.381 1.00 98.69 190 HIS A N 1
ATOM 1541 C CA . HIS A 1 190 ? 11.618 -4.947 0.170 1.00 98.69 190 HIS A CA 1
ATOM 1542 C C . HIS A 1 190 ? 11.419 -5.970 1.288 1.00 98.69 190 HIS A C 1
ATOM 1544 O O . HIS A 1 190 ? 11.567 -5.630 2.464 1.00 98.69 190 HIS A O 1
ATOM 1550 N N . PHE A 1 191 ? 11.060 -7.201 0.931 1.00 98.69 191 PHE A N 1
ATOM 1551 C CA . PHE A 1 191 ? 10.784 -8.288 1.865 1.00 98.69 191 PHE A CA 1
ATOM 1552 C C . PHE A 1 191 ? 11.964 -9.256 1.950 1.00 98.69 191 PHE A C 1
ATOM 1554 O O . PHE A 1 191 ? 12.486 -9.707 0.934 1.00 98.69 191 PHE A O 1
ATOM 1561 N N . ALA A 1 192 ? 12.355 -9.594 3.171 1.00 98.00 192 ALA A N 1
ATOM 1562 C CA . ALA A 1 192 ? 13.227 -10.710 3.502 1.00 98.00 192 ALA A CA 1
ATOM 1563 C C . ALA A 1 192 ? 12.345 -11.808 4.107 1.00 98.00 192 ALA A C 1
ATOM 1565 O O . ALA A 1 192 ? 11.665 -11.560 5.108 1.00 98.00 192 ALA A O 1
ATOM 1566 N N . VAL A 1 193 ? 12.310 -12.982 3.477 1.00 97.00 193 VAL A N 1
ATOM 1567 C CA . VAL A 1 193 ? 11.321 -14.024 3.787 1.00 97.00 193 VAL A CA 1
ATOM 1568 C C . VAL A 1 193 ? 11.994 -15.377 3.939 1.00 97.00 193 VAL A C 1
ATOM 1570 O O . VAL A 1 193 ? 12.764 -15.792 3.077 1.00 97.00 193 VAL A O 1
ATOM 1573 N N . ASP A 1 194 ? 11.640 -16.099 4.994 1.00 94.38 194 ASP A N 1
ATOM 1574 C CA . ASP A 1 194 ? 11.898 -17.532 5.105 1.00 94.38 194 ASP A CA 1
ATOM 1575 C C . ASP A 1 194 ? 10.592 -18.288 5.469 1.00 94.38 194 ASP A C 1
ATOM 1577 O O . ASP A 1 194 ? 9.518 -17.675 5.527 1.00 94.38 194 ASP A O 1
ATOM 1581 N N . PRO A 1 195 ? 10.608 -19.621 5.652 1.00 93.50 195 PRO A N 1
ATOM 1582 C CA . PRO A 1 195 ? 9.424 -20.397 6.042 1.00 93.50 195 PRO A CA 1
ATOM 1583 C C . PRO A 1 195 ? 8.718 -19.959 7.339 1.00 93.50 195 PRO A C 1
ATOM 1585 O O . PRO A 1 195 ? 7.533 -20.265 7.525 1.00 93.50 195 PRO A O 1
ATOM 1588 N N . ASP A 1 196 ? 9.426 -19.264 8.230 1.00 93.56 196 ASP A N 1
ATOM 1589 C CA . ASP A 1 196 ? 9.016 -18.984 9.604 1.00 93.56 196 ASP A CA 1
ATOM 1590 C C . ASP A 1 196 ? 8.740 -17.500 9.866 1.00 93.56 196 ASP A C 1
ATOM 1592 O O . ASP A 1 196 ? 7.783 -17.180 10.579 1.00 93.56 196 ASP A O 1
ATOM 1596 N N . GLU A 1 197 ? 9.523 -16.594 9.277 1.00 96.00 197 GLU A N 1
ATOM 1597 C CA . GLU A 1 197 ? 9.448 -15.153 9.506 1.00 96.00 197 GLU A CA 1
ATOM 1598 C C . GLU A 1 197 ? 9.480 -14.303 8.230 1.00 96.00 197 GLU A C 1
ATOM 1600 O O . GLU A 1 197 ? 10.114 -14.617 7.223 1.00 96.00 197 GLU A O 1
ATOM 1605 N N . VAL A 1 198 ? 8.818 -13.148 8.320 1.00 98.00 198 VAL A N 1
ATOM 1606 C CA . VAL A 1 198 ? 8.818 -12.088 7.314 1.00 98.00 198 VAL A CA 1
ATOM 1607 C C . VAL A 1 198 ? 9.335 -10.806 7.946 1.00 98.00 198 VAL A C 1
ATOM 1609 O O . VAL A 1 198 ? 8.841 -10.344 8.980 1.00 98.00 198 VAL A O 1
ATOM 1612 N N . TRP A 1 199 ? 10.298 -10.188 7.278 1.00 98.25 199 TRP A N 1
ATOM 1613 C CA . TRP A 1 199 ? 10.811 -8.869 7.611 1.00 98.25 199 TRP A CA 1
ATOM 1614 C C . TRP A 1 199 ? 10.744 -7.968 6.386 1.00 98.25 199 TRP A C 1
ATOM 1616 O O . TRP A 1 199 ? 10.855 -8.434 5.256 1.00 98.25 199 TRP A O 1
ATOM 1626 N N . MET A 1 200 ? 10.556 -6.670 6.595 1.00 98.12 200 MET A N 1
ATOM 1627 C CA . MET A 1 200 ? 10.444 -5.711 5.500 1.00 98.12 200 MET A CA 1
ATOM 1628 C C . MET A 1 200 ? 11.202 -4.420 5.776 1.00 98.12 200 MET A C 1
ATOM 1630 O O . MET A 1 200 ? 11.428 -4.044 6.928 1.00 98.12 200 MET A O 1
ATOM 1634 N N . THR A 1 201 ? 11.586 -3.728 4.711 1.00 98.38 201 THR A N 1
ATOM 1635 C CA . THR A 1 201 ? 12.086 -2.354 4.767 1.00 98.38 201 THR A CA 1
ATOM 1636 C C . THR A 1 201 ? 11.556 -1.555 3.582 1.00 98.38 201 THR A C 1
ATOM 1638 O O . THR A 1 201 ? 11.360 -2.098 2.499 1.00 98.38 201 THR A O 1
ATOM 1641 N N . THR A 1 202 ? 11.313 -0.261 3.772 1.00 97.75 202 THR A N 1
ATOM 1642 C CA . THR A 1 202 ? 10.897 0.664 2.701 1.00 97.75 202 THR A CA 1
ATOM 1643 C C . THR A 1 202 ? 12.061 1.476 2.138 1.00 97.75 202 THR A C 1
ATOM 1645 O O . THR A 1 202 ? 11.874 2.300 1.243 1.00 97.75 202 THR A O 1
ATOM 1648 N N . ARG A 1 203 ? 13.272 1.283 2.679 1.00 97.62 203 ARG A N 1
ATOM 1649 C CA . ARG A 1 203 ? 14.474 1.976 2.224 1.00 97.62 203 ARG A CA 1
ATOM 1650 C C . ARG A 1 203 ? 15.718 1.135 2.470 1.00 97.62 203 ARG A C 1
ATOM 1652 O O . ARG A 1 203 ? 16.150 0.982 3.612 1.00 97.62 203 ARG A O 1
ATOM 1659 N N . ILE A 1 204 ? 16.335 0.691 1.383 1.00 96.94 204 ILE A N 1
ATOM 1660 C CA . ILE A 1 204 ? 17.698 0.163 1.401 1.00 96.94 204 ILE A CA 1
ATOM 1661 C C . ILE A 1 204 ? 18.660 1.351 1.506 1.00 96.94 204 ILE A C 1
ATOM 1663 O O . ILE A 1 204 ? 18.530 2.351 0.800 1.00 96.94 204 ILE A O 1
ATOM 1667 N N . HIS A 1 205 ? 19.590 1.281 2.452 1.00 95.75 205 HIS A N 1
ATOM 1668 C CA . HIS A 1 205 ? 20.607 2.304 2.687 1.00 95.75 205 HIS A CA 1
ATOM 1669 C C . HIS A 1 205 ? 21.875 1.669 3.274 1.00 95.75 205 HIS A C 1
ATOM 1671 O O . HIS A 1 205 ? 22.390 2.102 4.310 1.00 95.75 205 HIS A O 1
ATOM 1677 N N . SER A 1 206 ? 22.330 0.588 2.633 1.00 94.25 206 SER A N 1
ATOM 1678 C CA . SER A 1 206 ? 23.485 -0.212 3.056 1.00 94.25 206 SER A CA 1
ATOM 1679 C C . SER A 1 206 ? 23.388 -0.581 4.547 1.00 94.25 206 SER A C 1
ATOM 1681 O O . SER A 1 206 ? 22.322 -0.999 5.006 1.00 94.25 206 SER A O 1
ATOM 1683 N N . SER A 1 207 ? 24.440 -0.367 5.344 1.00 94.44 207 SER A N 1
ATOM 1684 C CA . SER A 1 207 ? 24.472 -0.657 6.789 1.00 94.44 207 SER A CA 1
ATOM 1685 C C . SER A 1 207 ? 23.456 0.128 7.633 1.00 94.44 207 SER A C 1
ATOM 1687 O O . SER A 1 207 ? 23.170 -0.257 8.766 1.00 94.44 207 SER A O 1
ATOM 1689 N N . ASN A 1 208 ? 22.870 1.204 7.098 1.00 95.44 208 ASN A N 1
ATOM 1690 C CA . ASN A 1 208 ? 21.823 1.977 7.770 1.00 95.44 208 ASN A CA 1
ATOM 1691 C C . ASN A 1 208 ? 20.408 1.445 7.497 1.00 95.44 208 ASN A C 1
ATOM 1693 O O . ASN A 1 208 ? 19.442 2.002 8.027 1.00 95.44 208 ASN A O 1
ATOM 1697 N N . THR A 1 209 ? 20.264 0.404 6.673 1.00 96.38 209 THR A N 1
ATOM 1698 C CA . THR A 1 209 ? 18.971 -0.231 6.398 1.00 96.38 209 THR A CA 1
ATOM 1699 C C . THR A 1 209 ? 18.357 -0.741 7.697 1.00 96.38 209 THR A C 1
ATOM 1701 O O . THR A 1 209 ? 19.000 -1.429 8.491 1.00 96.38 209 THR A O 1
ATOM 1704 N N . ARG A 1 210 ? 17.086 -0.405 7.927 1.00 95.38 210 ARG A N 1
ATOM 1705 C CA . ARG A 1 210 ? 16.328 -0.870 9.093 1.00 95.38 210 ARG A CA 1
ATOM 1706 C C . ARG A 1 210 ? 15.202 -1.774 8.628 1.00 95.38 210 ARG A C 1
ATOM 1708 O O . ARG A 1 210 ? 14.330 -1.337 7.878 1.00 95.38 210 ARG A O 1
ATOM 1715 N N . PHE A 1 211 ? 15.232 -3.017 9.094 1.00 97.00 211 PHE A N 1
ATOM 1716 C CA . PHE A 1 211 ? 14.165 -3.983 8.881 1.00 97.00 211 PHE A CA 1
ATOM 1717 C C . PHE A 1 211 ? 13.174 -3.950 10.039 1.00 97.00 211 PHE A C 1
ATOM 1719 O O . PHE A 1 211 ? 13.553 -3.842 11.206 1.00 97.00 211 PHE A O 1
ATOM 1726 N N . LEU A 1 212 ? 11.898 -4.067 9.700 1.00 95.62 212 LEU A N 1
ATOM 1727 C CA . LEU A 1 212 ? 10.792 -4.199 10.632 1.00 95.62 212 LEU A CA 1
ATOM 1728 C C . LEU A 1 212 ? 10.176 -5.593 10.478 1.00 95.62 212 LEU A C 1
ATOM 1730 O O . LEU A 1 212 ? 10.051 -6.071 9.348 1.00 95.62 212 LEU A O 1
ATOM 1734 N N . PRO A 1 213 ? 9.769 -6.248 11.577 1.00 95.88 213 PRO A N 1
ATOM 1735 C CA . PRO A 1 213 ? 9.054 -7.508 11.478 1.00 95.88 213 PRO A CA 1
ATOM 1736 C C . PRO A 1 213 ? 7.681 -7.258 10.849 1.00 95.88 213 PRO A C 1
ATOM 1738 O O . PRO A 1 213 ? 6.997 -6.284 11.180 1.00 95.88 213 PRO A O 1
ATOM 1741 N N . PHE A 1 214 ? 7.261 -8.159 9.970 1.00 97.56 214 PHE A N 1
ATOM 1742 C CA . PHE A 1 214 ? 5.940 -8.136 9.346 1.00 97.56 214 PHE A CA 1
ATOM 1743 C C . PHE A 1 214 ? 5.126 -9.386 9.714 1.00 97.56 214 PHE A C 1
ATOM 1745 O O . PHE A 1 214 ? 4.333 -9.874 8.926 1.00 97.56 214 PHE A O 1
ATOM 1752 N N . ASN A 1 215 ? 5.326 -9.884 10.937 1.00 97.12 215 ASN A N 1
ATOM 1753 C CA . ASN A 1 215 ? 4.785 -11.144 11.441 1.00 97.12 215 ASN A CA 1
ATOM 1754 C C . ASN A 1 215 ? 3.426 -10.992 12.155 1.00 97.12 215 ASN A C 1
ATOM 1756 O O . ASN A 1 215 ? 3.131 -9.942 12.730 1.00 97.12 215 ASN A O 1
ATOM 1760 N N . LYS A 1 216 ? 2.636 -12.075 12.182 1.00 95.31 216 LYS A N 1
ATOM 1761 C CA . LYS A 1 216 ? 1.321 -12.190 12.849 1.00 95.31 216 LYS A CA 1
ATOM 1762 C C . LYS A 1 216 ? 1.375 -12.023 14.372 1.00 95.31 216 LYS A C 1
ATOM 1764 O O . LYS A 1 216 ? 0.381 -11.629 14.979 1.00 95.31 216 LYS A O 1
ATOM 1769 N N . GLY A 1 217 ? 2.518 -12.317 14.985 1.00 93.19 217 GLY A N 1
ATOM 1770 C CA . GLY A 1 217 ? 2.628 -12.542 16.422 1.00 93.19 217 GLY A CA 1
ATOM 1771 C C . GLY A 1 217 ? 2.091 -13.923 16.811 1.00 93.19 217 GLY A C 1
ATOM 1772 O O . GLY A 1 217 ? 1.212 -14.481 16.153 1.00 93.19 217 GLY A O 1
ATOM 1773 N N . TYR A 1 218 ? 2.616 -14.492 17.894 1.00 93.44 218 TYR A N 1
ATOM 1774 C CA . TYR A 1 218 ? 2.185 -15.801 18.386 1.00 93.44 218 TYR A CA 1
ATOM 1775 C C . TYR A 1 218 ? 2.241 -15.865 19.912 1.00 93.44 218 TYR A C 1
ATOM 1777 O O . TYR A 1 218 ? 3.238 -15.479 20.510 1.00 93.44 218 TYR A O 1
ATOM 1785 N N . ASN A 1 219 ? 1.163 -16.324 20.561 1.00 89.69 219 ASN A N 1
ATOM 1786 C CA . ASN A 1 219 ? 1.069 -16.462 22.024 1.00 89.69 219 ASN A CA 1
ATOM 1787 C C . ASN A 1 219 ? 1.553 -15.224 22.813 1.00 89.69 219 ASN A C 1
ATOM 1789 O O . ASN A 1 219 ? 2.285 -15.345 23.790 1.00 89.69 219 ASN A O 1
ATOM 1793 N N . LYS A 1 220 ? 1.121 -14.022 22.394 1.00 83.69 220 LYS A N 1
ATOM 1794 C CA . LYS A 1 220 ? 1.531 -12.708 22.947 1.00 83.69 220 LYS A CA 1
ATOM 1795 C C . LYS A 1 220 ? 3.011 -12.338 22.724 1.00 83.69 220 LYS A C 1
ATOM 1797 O O . LYS A 1 220 ? 3.484 -11.374 23.320 1.00 83.69 220 LYS A O 1
ATOM 1802 N N . GLY A 1 221 ? 3.722 -13.066 21.866 1.00 86.88 221 GLY A N 1
ATOM 1803 C CA . GLY A 1 221 ? 5.113 -12.827 21.484 1.00 86.88 221 GLY A CA 1
ATOM 1804 C C . GLY A 1 221 ? 5.308 -12.580 19.984 1.00 86.88 221 GLY A C 1
ATOM 1805 O O . GLY A 1 221 ? 4.349 -12.429 19.222 1.00 86.88 221 GLY A O 1
ATOM 1806 N N . ALA A 1 222 ? 6.578 -12.519 19.579 1.00 90.31 222 ALA A N 1
ATOM 1807 C CA . ALA A 1 222 ? 7.010 -12.344 18.192 1.00 90.31 222 ALA A CA 1
ATOM 1808 C C . ALA A 1 222 ? 6.838 -13.628 17.349 1.00 90.31 222 ALA A C 1
ATOM 1810 O O . ALA A 1 222 ? 6.465 -14.680 17.866 1.00 90.31 222 ALA A O 1
ATOM 1811 N N . GLY A 1 223 ? 7.125 -13.532 16.049 1.00 93.50 223 GLY A N 1
ATOM 1812 C CA . GLY A 1 223 ? 7.032 -14.648 15.104 1.00 93.50 223 GLY A CA 1
ATOM 1813 C C . GLY A 1 223 ? 5.615 -14.889 14.579 1.00 93.50 223 GLY A C 1
ATOM 1814 O O . GLY A 1 223 ? 4.736 -14.035 14.706 1.00 93.50 223 GLY A O 1
ATOM 1815 N N . ASN A 1 224 ? 5.401 -16.043 13.953 1.00 96.31 224 ASN A N 1
ATOM 1816 C CA . ASN A 1 224 ? 4.135 -16.428 13.328 1.00 96.31 224 ASN A CA 1
ATOM 1817 C C . ASN A 1 224 ? 3.563 -17.700 13.978 1.00 96.31 224 ASN A C 1
ATOM 1819 O O . ASN A 1 224 ? 4.335 -18.557 14.419 1.00 96.31 224 ASN A O 1
ATOM 1823 N N . PRO A 1 225 ? 2.226 -17.855 14.037 1.00 95.69 225 PRO A N 1
ATOM 1824 C CA . PRO A 1 225 ? 1.615 -19.092 14.505 1.00 95.69 225 PRO A CA 1
ATOM 1825 C C . PRO A 1 225 ? 1.990 -20.273 13.592 1.00 95.69 225 PRO A C 1
ATOM 1827 O O . PRO A 1 225 ? 2.166 -20.074 12.386 1.00 95.69 225 PRO A O 1
ATOM 1830 N N . PRO A 1 226 ? 2.083 -21.506 14.127 1.00 94.75 226 PRO A N 1
ATOM 1831 C CA . PRO A 1 226 ? 2.204 -22.707 13.309 1.00 94.75 226 PRO A CA 1
ATOM 1832 C C . PRO A 1 226 ? 1.068 -22.797 12.285 1.00 94.75 226 PRO A C 1
ATOM 1834 O O . PRO A 1 226 ? -0.089 -22.541 12.619 1.00 94.75 226 PRO A O 1
ATOM 1837 N N . ASN A 1 227 ? 1.396 -23.200 11.059 1.00 94.25 227 ASN A N 1
ATOM 1838 C CA . ASN A 1 227 ? 0.423 -23.468 10.007 1.00 94.25 227 ASN A CA 1
ATOM 1839 C C . ASN A 1 227 ? 0.414 -24.979 9.708 1.00 94.25 227 ASN A C 1
ATOM 1841 O O . ASN A 1 227 ? 1.356 -25.469 9.092 1.00 94.25 227 ASN A O 1
ATOM 1845 N N . PRO A 1 228 ? -0.615 -25.741 10.128 1.00 90.81 228 PRO A N 1
ATOM 1846 C CA . PRO A 1 228 ? -0.679 -27.184 9.874 1.00 90.81 228 PRO A CA 1
ATOM 1847 C C . PRO A 1 228 ? -0.685 -27.555 8.386 1.00 90.81 228 PRO A C 1
ATOM 1849 O O . PRO A 1 228 ? -0.327 -28.676 8.037 1.00 90.81 228 PRO A O 1
ATOM 1852 N N . ASN A 1 229 ? -1.088 -26.619 7.522 1.00 88.00 229 ASN A N 1
ATOM 1853 C CA . ASN A 1 229 ? -1.294 -26.848 6.095 1.00 88.00 229 ASN A CA 1
ATOM 1854 C C . ASN A 1 229 ? -0.179 -26.249 5.220 1.00 88.00 229 ASN A C 1
ATOM 1856 O O . ASN A 1 229 ? -0.290 -26.287 3.998 1.00 88.00 229 ASN A O 1
ATOM 1860 N N . GLY A 1 230 ? 0.878 -25.674 5.805 1.00 90.38 230 GLY A N 1
ATOM 1861 C CA . GLY A 1 230 ? 1.931 -25.030 5.022 1.00 90.38 230 GLY A CA 1
ATOM 1862 C C . GLY A 1 230 ? 2.939 -24.239 5.848 1.00 90.38 230 GLY A C 1
ATOM 1863 O O . GLY A 1 230 ? 3.193 -24.519 7.015 1.00 90.38 230 GLY A O 1
ATOM 1864 N N . TYR A 1 231 ? 3.538 -23.230 5.223 1.00 93.94 231 TYR A N 1
ATOM 1865 C CA . TYR A 1 231 ? 4.536 -22.370 5.857 1.00 93.94 231 TYR A CA 1
ATOM 1866 C C . TYR A 1 231 ? 3.890 -21.403 6.858 1.00 93.94 231 TYR A C 1
ATOM 1868 O O . TYR A 1 231 ? 2.761 -20.943 6.653 1.00 93.94 231 TYR A O 1
ATOM 1876 N N . LYS A 1 232 ? 4.610 -21.024 7.923 1.00 95.62 232 LYS A N 1
ATOM 1877 C CA . LYS A 1 232 ? 4.108 -20.017 8.878 1.00 95.62 232 LYS A CA 1
ATOM 1878 C C . LYS A 1 232 ? 3.985 -18.641 8.225 1.00 95.62 232 LYS A C 1
ATOM 1880 O O . LYS A 1 232 ? 3.164 -17.827 8.643 1.00 95.62 232 LYS A O 1
ATOM 1885 N N . THR A 1 233 ? 4.776 -18.401 7.181 1.00 96.88 233 THR A N 1
ATOM 1886 C CA . THR A 1 233 ? 4.765 -17.181 6.367 1.00 96.88 233 THR A CA 1
ATOM 1887 C C . THR A 1 233 ? 3.756 -17.194 5.224 1.00 96.88 233 THR A C 1
ATOM 1889 O O . THR A 1 233 ? 3.666 -16.201 4.508 1.00 96.88 233 THR A O 1
ATOM 1892 N N . ALA A 1 234 ? 2.934 -18.245 5.091 1.00 97.50 234 ALA A N 1
ATOM 1893 C CA . ALA A 1 234 ? 2.000 -18.391 3.972 1.00 97.50 234 ALA A CA 1
ATOM 1894 C C . ALA A 1 234 ? 1.030 -17.222 3.794 1.00 97.50 234 ALA A C 1
ATOM 1896 O O . ALA A 1 234 ? 0.775 -16.789 2.675 1.00 97.50 234 ALA A O 1
ATOM 1897 N N . TYR A 1 235 ? 0.612 -16.598 4.894 1.00 97.75 235 TYR A N 1
ATOM 1898 C CA . TYR A 1 235 ? -0.219 -15.391 4.865 1.00 97.75 235 TYR A CA 1
ATOM 1899 C C . TYR A 1 235 ? 0.355 -14.251 4.017 1.00 97.75 235 TYR A C 1
ATOM 1901 O O . TYR A 1 235 ? -0.392 -13.388 3.563 1.00 97.75 235 TYR A O 1
ATOM 1909 N N . LEU A 1 236 ? 1.675 -14.207 3.815 1.00 98.50 236 LEU A N 1
ATOM 1910 C CA . LEU A 1 236 ? 2.299 -13.178 2.999 1.00 98.50 236 LEU A CA 1
ATOM 1911 C C . LEU A 1 236 ? 1.803 -13.251 1.552 1.00 98.50 236 LEU A C 1
ATOM 1913 O O . LEU A 1 236 ? 1.459 -12.217 0.993 1.00 98.50 236 LEU A O 1
ATOM 1917 N N . TRP A 1 237 ? 1.711 -14.442 0.961 1.00 98.31 237 TRP A N 1
ATOM 1918 C CA . TRP A 1 237 ? 1.211 -14.601 -0.409 1.00 98.31 237 TRP A CA 1
ATOM 1919 C C . TRP A 1 237 ? -0.262 -15.004 -0.483 1.00 98.31 237 TRP A C 1
ATOM 1921 O O . TRP A 1 237 ? -0.916 -14.687 -1.473 1.00 98.31 237 TRP A O 1
ATOM 1931 N N . GLU A 1 238 ? -0.792 -15.642 0.563 1.00 97.94 238 GLU A N 1
ATOM 1932 C CA . GLU A 1 238 ? -2.192 -16.078 0.626 1.00 97.94 238 GLU A CA 1
ATOM 1933 C C . GLU A 1 238 ? -3.157 -14.953 0.985 1.00 97.94 238 GLU A C 1
ATOM 1935 O O . GLU A 1 238 ? -4.274 -14.923 0.477 1.00 97.94 238 GLU A O 1
ATOM 1940 N N . ASP A 1 239 ? -2.702 -13.991 1.793 1.00 97.38 239 ASP A N 1
ATOM 1941 C CA . ASP A 1 239 ? -3.526 -12.872 2.243 1.00 97.38 239 ASP A CA 1
ATOM 1942 C C . ASP A 1 239 ? -2.969 -11.542 1.714 1.00 97.38 239 ASP A C 1
ATOM 1944 O O . ASP A 1 239 ? -3.674 -10.779 1.051 1.00 97.38 239 ASP A O 1
ATOM 1948 N N . ILE A 1 240 ? -1.692 -11.244 1.987 1.00 98.25 240 ILE A N 1
ATOM 1949 C CA . ILE A 1 240 ? -1.132 -9.892 1.837 1.00 98.25 240 ILE A CA 1
ATOM 1950 C C . ILE A 1 240 ? -0.842 -9.524 0.379 1.00 98.25 240 ILE A C 1
ATOM 1952 O O . ILE A 1 240 ? -1.260 -8.447 -0.051 1.00 98.25 240 ILE A O 1
ATOM 1956 N N . TRP A 1 241 ? -0.157 -10.389 -0.370 1.00 98.69 241 TRP A N 1
ATOM 1957 C CA . TRP A 1 241 ? 0.199 -10.179 -1.778 1.00 98.69 241 TRP A CA 1
ATOM 1958 C C . TRP A 1 241 ? -0.897 -10.609 -2.757 1.00 98.69 241 TRP A C 1
ATOM 1960 O O . TRP A 1 241 ? -0.643 -10.655 -3.950 1.00 98.69 241 TRP A O 1
ATOM 1970 N N . THR A 1 242 ? -2.117 -10.910 -2.313 1.00 98.56 242 THR A N 1
ATOM 1971 C CA . THR A 1 242 ? -3.236 -11.094 -3.253 1.00 98.56 242 THR A CA 1
ATOM 1972 C C . THR A 1 242 ? -3.581 -9.771 -3.939 1.00 98.56 242 THR A C 1
ATOM 1974 O O . THR A 1 242 ? -3.421 -8.706 -3.343 1.00 98.56 242 THR A O 1
ATOM 1977 N N . LYS A 1 243 ? -4.079 -9.805 -5.182 1.00 98.19 243 LYS A N 1
ATOM 1978 C CA . LYS A 1 243 ? -4.345 -8.606 -6.000 1.00 98.19 243 LYS A CA 1
ATOM 1979 C C . LYS A 1 243 ? -5.175 -7.555 -5.269 1.00 98.19 243 LYS A C 1
ATOM 1981 O O . LYS A 1 243 ? -4.782 -6.389 -5.221 1.00 98.19 243 LYS A O 1
ATOM 1986 N N . ASP A 1 244 ? -6.284 -7.979 -4.669 1.00 96.94 244 ASP A N 1
ATOM 1987 C CA . ASP A 1 244 ? -7.179 -7.091 -3.927 1.00 96.94 244 ASP A CA 1
ATOM 1988 C C . ASP A 1 244 ? -6.501 -6.502 -2.686 1.00 96.94 244 ASP A C 1
ATOM 1990 O O . ASP A 1 244 ? -6.572 -5.292 -2.463 1.00 96.94 244 ASP A O 1
ATOM 1994 N N . SER A 1 245 ? -5.792 -7.324 -1.906 1.00 97.75 245 SER A N 1
ATOM 1995 C CA . SER A 1 245 ? -5.073 -6.847 -0.723 1.00 97.75 245 SER A CA 1
ATOM 1996 C C . SER A 1 245 ? -3.927 -5.904 -1.090 1.00 97.75 245 SER A C 1
ATOM 1998 O O . SER A 1 245 ? -3.726 -4.893 -0.418 1.00 97.75 245 SER A O 1
ATOM 2000 N N . TRP A 1 246 ? -3.178 -6.211 -2.146 1.00 98.19 246 TRP A N 1
ATOM 2001 C CA . TRP A 1 246 ? -1.999 -5.455 -2.539 1.00 98.19 246 TRP A CA 1
ATOM 2002 C C . TRP A 1 246 ? -2.362 -4.083 -3.110 1.00 98.19 246 TRP A C 1
ATOM 2004 O O . TRP A 1 246 ? -1.780 -3.071 -2.711 1.00 98.19 246 TRP A O 1
ATOM 2014 N N . LEU A 1 247 ? -3.379 -4.019 -3.977 1.00 97.62 247 LEU A N 1
ATOM 2015 C CA . LEU A 1 247 ? -3.911 -2.749 -4.476 1.00 97.62 247 LEU A CA 1
ATOM 2016 C C . LEU A 1 247 ? -4.526 -1.910 -3.346 1.00 97.62 247 LEU A C 1
ATOM 2018 O O . LEU A 1 247 ? -4.342 -0.694 -3.335 1.00 97.62 247 LEU A O 1
ATOM 2022 N N . ASP A 1 248 ? -5.196 -2.529 -2.371 1.00 95.25 248 ASP A N 1
ATOM 2023 C CA . ASP A 1 248 ? -5.691 -1.844 -1.168 1.00 95.25 248 ASP A CA 1
ATOM 2024 C C . ASP A 1 248 ? -4.543 -1.249 -0.332 1.00 95.25 248 ASP A C 1
ATOM 2026 O O . ASP A 1 248 ? -4.576 -0.069 0.020 1.00 95.25 248 ASP A O 1
ATOM 2030 N N . ILE A 1 249 ? -3.471 -2.010 -0.098 1.00 97.19 249 ILE A N 1
ATOM 2031 C CA . ILE A 1 249 ? -2.279 -1.545 0.627 1.00 97.19 249 ILE A CA 1
ATOM 2032 C C . ILE A 1 249 ? -1.628 -0.345 -0.085 1.00 97.19 249 ILE A C 1
ATOM 2034 O O . ILE A 1 249 ? -1.392 0.697 0.536 1.00 97.19 249 ILE A O 1
ATOM 2038 N N . VAL A 1 250 ? -1.391 -0.446 -1.398 1.00 96.12 250 VAL A N 1
ATOM 2039 C CA . VAL A 1 250 ? -0.810 0.640 -2.211 1.00 96.12 250 VAL A CA 1
ATOM 2040 C C . VAL A 1 250 ? -1.737 1.853 -2.282 1.00 96.12 250 VAL A C 1
ATOM 2042 O O . VAL A 1 250 ? -1.270 2.991 -2.214 1.00 96.12 250 VAL A O 1
ATOM 2045 N N . GLY A 1 251 ? -3.048 1.646 -2.381 1.00 91.69 251 GLY A N 1
ATOM 2046 C CA . GLY A 1 251 ? -4.027 2.722 -2.505 1.00 91.69 251 GLY A CA 1
ATOM 2047 C C . GLY A 1 251 ? -4.314 3.458 -1.197 1.00 91.69 251 GLY A C 1
ATOM 2048 O O . GLY A 1 251 ? -4.495 4.672 -1.221 1.00 91.69 251 GLY A O 1
ATOM 2049 N N . ARG A 1 252 ? -4.353 2.742 -0.065 1.00 88.31 252 ARG A N 1
ATOM 2050 C CA . ARG A 1 252 ? -4.977 3.231 1.180 1.00 88.31 252 ARG A CA 1
ATOM 2051 C C . ARG A 1 252 ? -4.133 3.088 2.447 1.00 88.31 252 ARG A C 1
ATOM 2053 O O . ARG A 1 252 ? -4.551 3.589 3.485 1.00 88.31 252 ARG A O 1
ATOM 2060 N N . PHE A 1 253 ? -2.963 2.444 2.391 1.00 92.50 253 PHE A N 1
ATOM 2061 C CA . PHE A 1 253 ? -2.096 2.287 3.569 1.00 92.50 253 PHE A CA 1
ATOM 2062 C C . PHE A 1 253 ? -0.712 2.924 3.413 1.00 92.50 253 PHE A C 1
ATOM 2064 O O . PHE A 1 253 ? -0.255 3.609 4.332 1.00 92.50 253 PHE A O 1
ATOM 2071 N N . LEU A 1 254 ? -0.041 2.743 2.269 1.00 93.50 254 LEU A N 1
ATOM 2072 C CA . LEU A 1 254 ? 1.273 3.366 2.065 1.00 93.50 254 LEU A CA 1
ATOM 2073 C C . LEU A 1 254 ? 1.163 4.894 2.117 1.00 93.50 254 LEU A C 1
ATOM 2075 O O . LEU A 1 254 ? 0.262 5.469 1.517 1.00 93.50 254 LEU A O 1
ATOM 2079 N N . HIS A 1 255 ? 2.080 5.576 2.789 1.00 89.19 255 HIS A N 1
ATOM 2080 C CA . HIS A 1 255 ? 2.144 7.040 2.738 1.00 89.19 255 HIS A CA 1
ATOM 2081 C C . HIS A 1 255 ? 3.572 7.531 2.939 1.00 89.19 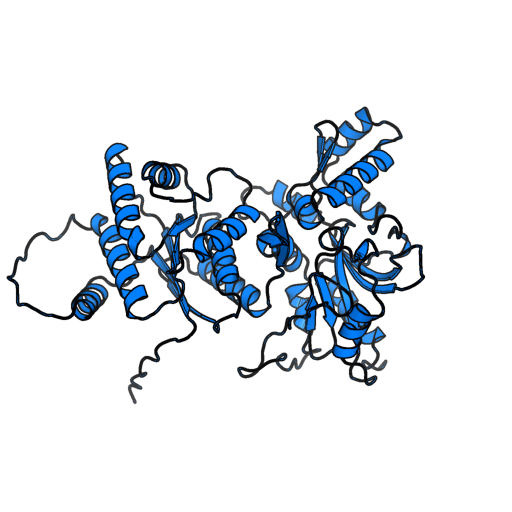255 HIS A C 1
ATOM 2083 O O . HIS A 1 255 ? 4.401 6.841 3.532 1.00 89.19 255 HIS A O 1
ATOM 2089 N N . LEU A 1 256 ? 3.863 8.716 2.413 1.00 90.31 256 LEU A N 1
ATOM 2090 C CA . LEU A 1 256 ? 5.168 9.351 2.504 1.00 90.31 256 LEU A CA 1
ATOM 2091 C C . LEU A 1 256 ? 5.117 10.423 3.591 1.00 90.31 256 LEU A C 1
ATOM 2093 O O . LEU A 1 256 ? 4.678 11.543 3.354 1.00 90.31 256 LEU A O 1
ATOM 2097 N N . GLU A 1 257 ? 5.563 10.096 4.793 1.00 87.19 257 GLU A N 1
ATOM 2098 C CA . GLU A 1 257 ? 5.686 11.077 5.867 1.00 87.19 257 GLU A CA 1
ATOM 2099 C C . GLU A 1 257 ? 6.792 12.086 5.529 1.00 87.19 257 GLU A C 1
ATOM 2101 O O . GLU A 1 257 ? 7.892 11.700 5.122 1.00 87.19 257 GLU A O 1
ATOM 2106 N N . GLN A 1 258 ? 6.502 13.380 5.689 1.00 85.62 258 GLN A N 1
ATOM 2107 C CA . GLN A 1 258 ? 7.452 14.465 5.454 1.00 85.62 258 GLN A CA 1
ATOM 2108 C C . GLN A 1 258 ? 7.622 15.295 6.728 1.00 85.62 258 GLN A C 1
ATOM 2110 O O . GLN A 1 258 ? 6.695 15.954 7.185 1.00 85.62 258 GLN A O 1
ATOM 2115 N N . GLU A 1 259 ? 8.833 15.304 7.277 1.00 83.19 259 GLU A N 1
ATOM 2116 C CA . GLU A 1 259 ? 9.196 16.090 8.454 1.00 83.19 259 GLU A CA 1
ATOM 2117 C C . GLU A 1 259 ? 10.121 17.242 8.040 1.00 83.19 259 GLU A C 1
ATOM 2119 O O . GLU A 1 259 ? 11.143 17.031 7.381 1.00 83.19 259 GLU A O 1
ATOM 2124 N N . ASN A 1 260 ? 9.803 18.473 8.451 1.00 83.19 260 ASN A N 1
ATOM 2125 C CA . ASN A 1 260 ? 10.741 19.589 8.326 1.00 83.19 260 ASN A CA 1
ATOM 2126 C C . ASN A 1 260 ? 11.766 19.500 9.461 1.00 83.19 260 ASN A C 1
ATOM 2128 O O . ASN A 1 260 ? 11.438 19.724 10.625 1.00 83.19 260 ASN A O 1
ATOM 2132 N N . ILE A 1 261 ? 13.011 19.194 9.116 1.00 84.56 261 ILE A N 1
ATOM 2133 C CA . ILE A 1 261 ? 14.133 19.120 10.050 1.00 84.56 261 ILE A CA 1
ATOM 2134 C C . ILE A 1 261 ? 15.080 20.300 9.830 1.00 84.56 261 ILE A C 1
ATOM 2136 O O . ILE A 1 261 ? 15.153 20.863 8.739 1.00 84.56 261 ILE A O 1
ATOM 2140 N N . LYS A 1 262 ? 15.824 20.690 10.866 1.00 85.69 262 LYS A N 1
ATOM 2141 C CA . LYS A 1 262 ? 16.936 21.636 10.725 1.00 85.69 262 LYS A CA 1
ATOM 2142 C C . LYS A 1 262 ? 18.240 20.849 10.678 1.00 85.69 262 LYS A C 1
ATOM 2144 O O . LYS A 1 262 ? 18.578 20.188 11.654 1.00 85.69 262 LYS A O 1
ATOM 2149 N N . LEU A 1 263 ? 18.951 20.933 9.560 1.00 77.81 263 LEU A N 1
ATOM 2150 C CA . LEU A 1 263 ? 20.309 20.416 9.399 1.00 77.81 263 LEU A CA 1
ATOM 2151 C C . LEU A 1 263 ? 21.237 21.619 9.240 1.00 77.81 263 LEU A C 1
ATOM 2153 O O . LEU A 1 263 ? 21.039 22.430 8.337 1.00 77.81 263 LEU A O 1
ATOM 2157 N N . ASP A 1 264 ? 22.188 21.777 10.160 1.00 79.44 264 ASP A N 1
ATOM 2158 C CA . ASP A 1 264 ? 23.190 22.856 10.145 1.00 79.44 264 ASP A CA 1
ATOM 2159 C C . ASP A 1 264 ? 22.590 24.265 9.973 1.00 79.44 264 ASP A C 1
ATOM 2161 O O . ASP A 1 264 ? 23.054 25.093 9.190 1.00 79.44 264 ASP A O 1
ATOM 2165 N N . GLY A 1 265 ? 21.483 24.532 10.675 1.00 79.56 265 GLY A N 1
ATOM 2166 C CA . GLY A 1 265 ? 20.769 25.813 10.616 1.00 79.56 265 GLY A CA 1
ATOM 2167 C C . GLY A 1 265 ? 19.904 26.024 9.366 1.00 79.56 265 GLY A C 1
ATOM 2168 O O . GLY A 1 265 ? 19.158 27.002 9.318 1.00 79.56 265 GLY A O 1
ATOM 2169 N N . LYS A 1 266 ? 19.928 25.106 8.389 1.00 81.31 266 LYS A N 1
ATOM 2170 C CA . LYS A 1 266 ? 19.079 25.133 7.188 1.00 81.31 266 LYS A CA 1
ATOM 2171 C C . LYS A 1 266 ? 17.891 24.184 7.331 1.00 81.31 266 LYS A C 1
ATOM 2173 O O . LYS A 1 266 ? 18.013 23.071 7.840 1.00 81.31 266 LYS A O 1
ATOM 2178 N N . SER A 1 267 ? 16.729 24.626 6.861 1.00 82.56 267 SER A N 1
ATOM 2179 C CA . SER A 1 267 ? 15.534 23.785 6.789 1.00 82.56 267 SER A CA 1
ATOM 2180 C C . SER A 1 267 ? 15.709 22.735 5.689 1.00 82.56 267 SER A C 1
ATOM 2182 O O . SER A 1 267 ? 15.943 23.084 4.533 1.00 82.56 267 SER A O 1
ATOM 2184 N N . ALA A 1 268 ? 15.578 21.461 6.040 1.00 85.31 268 ALA A N 1
ATOM 2185 C CA . ALA A 1 268 ? 15.590 20.324 5.130 1.00 85.31 268 ALA A CA 1
ATOM 2186 C C . ALA A 1 268 ? 14.324 19.481 5.332 1.00 85.31 268 ALA A C 1
ATOM 2188 O O . ALA A 1 268 ? 13.726 19.483 6.408 1.00 85.31 268 ALA A O 1
ATOM 2189 N N . LYS A 1 269 ? 13.910 18.750 4.295 1.00 85.75 269 LYS A N 1
ATOM 2190 C CA . LYS A 1 269 ? 12.791 17.807 4.381 1.00 85.75 269 LYS A CA 1
ATOM 2191 C C . LYS A 1 269 ? 13.332 16.398 4.542 1.00 85.75 269 LYS A C 1
ATOM 2193 O O . LYS A 1 269 ? 14.095 15.927 3.701 1.00 85.75 269 LYS A O 1
ATOM 2198 N N . LYS A 1 270 ? 12.925 15.731 5.612 1.00 88.62 270 LYS A N 1
ATOM 2199 C CA . LYS A 1 270 ? 13.146 14.305 5.807 1.00 88.62 270 LYS A CA 1
ATOM 2200 C C . LYS A 1 270 ? 11.896 13.570 5.363 1.00 88.62 270 LYS A C 1
ATOM 2202 O O . LYS A 1 270 ? 10.804 13.876 5.825 1.00 88.62 270 LYS A O 1
ATOM 2207 N N . GLU A 1 271 ? 12.072 12.609 4.472 1.00 91.75 271 GLU A N 1
ATOM 2208 C CA . GLU A 1 271 ? 10.980 11.799 3.951 1.00 91.75 271 GLU A CA 1
ATOM 2209 C C . GLU A 1 271 ? 11.112 10.359 4.446 1.00 91.75 271 GLU A C 1
ATOM 2211 O O . GLU A 1 271 ? 12.195 9.767 4.373 1.00 91.75 271 GLU A O 1
ATOM 2216 N N . THR A 1 272 ? 10.002 9.792 4.909 1.00 91.94 272 THR A N 1
ATOM 2217 C CA . THR A 1 272 ? 9.912 8.402 5.359 1.00 91.94 272 THR A CA 1
ATOM 2218 C C . THR A 1 272 ? 8.724 7.739 4.676 1.00 91.94 272 THR A C 1
ATOM 2220 O O . THR A 1 272 ? 7.586 8.162 4.847 1.00 91.94 272 THR A O 1
ATOM 2223 N N . LEU A 1 273 ? 8.967 6.687 3.894 1.00 94.75 273 LEU A N 1
ATOM 2224 C CA . LEU A 1 273 ? 7.887 5.896 3.312 1.00 94.75 273 LEU A CA 1
ATOM 2225 C C . LEU A 1 273 ? 7.399 4.894 4.357 1.00 94.75 273 LEU A C 1
ATOM 2227 O O . LEU A 1 273 ? 8.154 4.023 4.796 1.00 94.75 273 LEU A O 1
ATOM 2231 N N . ILE A 1 274 ? 6.141 5.026 4.755 1.00 94.06 274 ILE A N 1
ATOM 2232 C CA . ILE A 1 274 ? 5.505 4.184 5.756 1.00 94.06 274 ILE A CA 1
ATOM 2233 C C . ILE A 1 274 ? 4.713 3.086 5.052 1.00 94.06 274 ILE A C 1
ATOM 2235 O O . ILE A 1 274 ? 3.712 3.344 4.385 1.00 94.06 274 ILE A O 1
ATOM 2239 N N . PHE A 1 275 ? 5.161 1.849 5.245 1.00 96.06 275 PHE A N 1
ATOM 2240 C CA . PHE A 1 275 ? 4.401 0.637 4.953 1.00 96.06 275 PHE A CA 1
ATOM 2241 C C . PHE A 1 275 ? 3.746 0.151 6.257 1.00 96.06 275 PHE A C 1
ATOM 2243 O O . PHE A 1 275 ? 4.408 0.185 7.303 1.00 96.06 275 PHE A O 1
ATOM 2250 N N . PRO A 1 276 ? 2.466 -0.269 6.254 1.00 94.94 276 PRO A N 1
ATOM 2251 C CA . PRO A 1 276 ? 1.797 -0.684 7.482 1.00 94.94 276 PRO A CA 1
ATOM 2252 C C . PRO A 1 276 ? 2.502 -1.882 8.115 1.00 94.94 276 PRO A C 1
ATOM 2254 O O . PRO A 1 276 ? 2.872 -2.828 7.430 1.00 94.94 276 PRO A O 1
ATOM 2257 N N . ARG A 1 277 ? 2.668 -1.881 9.440 1.00 94.94 277 ARG A N 1
ATOM 2258 C CA . ARG A 1 277 ? 3.043 -3.101 10.168 1.00 94.94 277 ARG A CA 1
ATOM 2259 C C . ARG A 1 277 ? 1.858 -4.062 10.167 1.00 94.94 277 ARG A C 1
ATOM 2261 O O . ARG A 1 277 ? 0.708 -3.618 10.150 1.00 94.94 277 ARG A O 1
ATOM 2268 N N . PHE A 1 278 ? 2.132 -5.364 10.246 1.00 95.69 278 PHE A N 1
ATOM 2269 C CA . PHE A 1 278 ? 1.101 -6.397 10.124 1.00 95.69 278 PHE A CA 1
ATOM 2270 C C . PHE A 1 278 ? -0.079 -6.172 11.082 1.00 95.69 278 PHE A C 1
ATOM 2272 O O . PHE A 1 278 ? -1.224 -6.122 10.644 1.00 95.69 278 PHE A O 1
ATOM 2279 N N . HIS A 1 279 ? 0.189 -5.936 12.373 1.00 93.12 279 HIS A N 1
ATOM 2280 C CA . HIS A 1 279 ? -0.866 -5.726 13.374 1.00 93.12 279 HIS A CA 1
ATOM 2281 C C . HIS A 1 279 ? -1.714 -4.479 13.103 1.00 93.12 279 HIS A C 1
ATOM 2283 O O . HIS A 1 279 ? -2.898 -4.463 13.419 1.00 93.12 279 HIS A O 1
ATOM 2289 N N . GLN A 1 280 ? -1.129 -3.434 12.509 1.00 94.44 280 GLN A N 1
ATOM 2290 C CA . GLN A 1 280 ? -1.862 -2.214 12.175 1.00 94.44 280 GLN A CA 1
ATOM 2291 C C . GLN A 1 280 ? -2.820 -2.467 11.012 1.00 94.44 280 GLN A C 1
ATOM 2293 O O . GLN A 1 280 ? -3.976 -2.054 11.079 1.00 94.44 280 GLN A O 1
ATOM 2298 N N . LEU A 1 281 ? -2.335 -3.152 9.971 1.00 95.69 281 LEU A N 1
ATOM 2299 C CA . LEU A 1 281 ? -3.132 -3.551 8.813 1.00 95.69 281 LEU A CA 1
ATOM 2300 C C . LEU A 1 281 ? -4.289 -4.465 9.236 1.00 95.69 281 LEU A C 1
ATOM 2302 O O . LEU A 1 281 ? -5.439 -4.207 8.886 1.00 95.69 281 LEU A O 1
ATOM 2306 N N . ASP A 1 282 ? -3.983 -5.493 10.029 1.00 95.25 282 ASP A N 1
ATOM 2307 C CA . ASP A 1 282 ? -4.952 -6.458 10.551 1.00 95.25 282 ASP A CA 1
ATOM 2308 C C . ASP A 1 282 ? -6.028 -5.781 11.415 1.00 95.25 282 ASP A C 1
ATOM 2310 O O . ASP A 1 282 ? -7.221 -5.992 11.190 1.00 95.25 282 ASP A O 1
ATOM 2314 N N . ALA A 1 283 ? -5.630 -4.900 12.342 1.00 95.06 283 ALA A N 1
ATOM 2315 C CA . ALA A 1 283 ? -6.566 -4.166 13.188 1.00 95.06 283 ALA A CA 1
ATOM 2316 C C . ALA A 1 283 ? -7.520 -3.288 12.364 1.00 95.06 283 ALA A C 1
ATOM 2318 O O . ALA A 1 283 ? -8.734 -3.383 12.532 1.00 95.06 283 ALA A O 1
ATOM 2319 N N . VAL A 1 284 ? -7.000 -2.465 11.443 1.00 95.94 284 VAL A N 1
ATOM 2320 C CA . VAL A 1 284 ? -7.844 -1.576 10.623 1.00 95.94 284 VAL A CA 1
ATOM 2321 C C . VAL A 1 284 ? -8.805 -2.375 9.742 1.00 95.94 284 VAL A C 1
ATOM 2323 O O . VAL A 1 284 ? -9.988 -2.036 9.677 1.00 95.94 284 VAL A O 1
ATOM 2326 N N . ARG A 1 285 ? -8.339 -3.462 9.111 1.00 95.81 285 ARG A N 1
ATOM 2327 C CA . ARG A 1 285 ? -9.189 -4.318 8.268 1.00 95.81 285 ARG A CA 1
ATOM 2328 C C . ARG A 1 285 ? -10.302 -4.986 9.069 1.00 95.81 285 ARG A C 1
ATOM 2330 O O . ARG A 1 285 ? -11.453 -4.929 8.646 1.00 95.81 285 ARG A O 1
ATOM 2337 N N . LYS A 1 286 ? -9.994 -5.556 10.238 1.00 96.00 286 LYS A N 1
ATOM 2338 C CA . LYS A 1 286 ? -10.997 -6.187 11.114 1.00 96.00 286 LYS A CA 1
ATOM 2339 C C . LYS A 1 286 ? -12.051 -5.194 11.593 1.00 96.00 286 LYS A C 1
ATOM 2341 O O . LYS A 1 286 ? -13.236 -5.494 11.513 1.00 96.00 286 LYS A O 1
ATOM 2346 N N . LEU A 1 287 ? -11.630 -4.012 12.046 1.00 96.38 287 LEU A N 1
ATOM 2347 C CA . LEU A 1 287 ? -12.544 -2.969 12.523 1.00 96.38 287 LEU A CA 1
ATOM 2348 C C . LEU A 1 287 ? -13.469 -2.474 11.410 1.00 96.38 287 LEU A C 1
ATOM 2350 O O . LEU A 1 287 ? -14.672 -2.349 11.617 1.00 96.38 287 LEU A O 1
ATOM 2354 N N . THR A 1 288 ? -12.916 -2.225 10.223 1.00 94.44 288 THR A N 1
ATOM 2355 C CA . THR A 1 288 ? -13.686 -1.731 9.076 1.00 94.44 288 THR A CA 1
ATOM 2356 C C . THR A 1 288 ? -14.653 -2.795 8.557 1.00 94.44 288 THR A C 1
ATOM 2358 O O . THR A 1 288 ? -15.805 -2.481 8.266 1.00 94.44 288 THR A O 1
ATOM 2361 N N . ALA A 1 289 ? -14.224 -4.060 8.489 1.00 94.81 289 ALA A N 1
ATOM 2362 C CA . ALA A 1 289 ? -15.082 -5.172 8.087 1.00 94.81 289 ALA A CA 1
ATOM 2363 C C . ALA A 1 289 ? -16.239 -5.396 9.076 1.00 94.81 289 ALA A C 1
ATOM 2365 O O . ALA A 1 289 ? -17.386 -5.529 8.652 1.00 94.81 289 ALA A O 1
ATOM 2366 N N . ASP A 1 290 ? -15.962 -5.381 10.384 1.00 96.00 290 ASP A N 1
ATOM 2367 C CA . ASP A 1 290 ? -16.995 -5.545 11.411 1.00 96.00 290 ASP A CA 1
ATOM 2368 C C . ASP A 1 290 ? -17.990 -4.374 11.396 1.00 96.00 290 ASP A C 1
ATOM 2370 O O . ASP A 1 290 ? -19.201 -4.594 11.394 1.00 96.00 290 ASP A O 1
ATOM 2374 N N . ALA A 1 291 ? -17.496 -3.135 11.272 1.00 94.44 291 ALA A N 1
ATOM 2375 C CA . ALA A 1 291 ? -18.338 -1.946 11.161 1.00 94.44 291 ALA A CA 1
ATOM 2376 C C . ALA A 1 291 ? -19.190 -1.938 9.881 1.00 94.44 291 ALA A C 1
ATOM 2378 O O . ALA A 1 291 ? -20.331 -1.480 9.915 1.00 94.44 291 ALA A O 1
ATOM 2379 N N . LYS A 1 292 ? -18.677 -2.480 8.767 1.00 93.62 292 LYS A N 1
ATOM 2380 C CA . LYS A 1 292 ? -19.438 -2.613 7.518 1.00 93.62 292 LYS A CA 1
ATOM 2381 C C . LYS A 1 292 ? -20.659 -3.518 7.696 1.00 93.62 292 LYS A C 1
ATOM 2383 O O . LYS A 1 292 ? -21.736 -3.184 7.213 1.00 93.62 292 LYS A O 1
ATOM 2388 N N . VAL A 1 293 ? -20.483 -4.645 8.386 1.00 93.38 293 VAL A N 1
ATOM 2389 C CA . VAL A 1 293 ? -21.539 -5.650 8.590 1.00 93.38 293 VAL A CA 1
ATOM 2390 C C . VAL A 1 293 ? -22.520 -5.222 9.678 1.00 93.38 293 VAL A C 1
ATOM 2392 O O . VAL A 1 293 ? -23.729 -5.357 9.513 1.00 93.38 293 VAL A O 1
ATOM 2395 N N . LYS A 1 294 ? -22.015 -4.717 10.808 1.00 92.12 294 LYS A N 1
ATOM 2396 C CA . LYS A 1 294 ? -22.840 -4.415 11.985 1.00 92.12 294 LYS A CA 1
ATOM 2397 C C . LYS A 1 294 ? -23.450 -3.015 11.986 1.00 92.12 294 LYS A C 1
ATOM 2399 O O . LYS A 1 294 ? -24.349 -2.761 12.789 1.00 92.12 294 LYS A O 1
ATOM 2404 N N . GLY A 1 295 ? -22.960 -2.115 11.138 1.00 90.06 295 GLY A N 1
ATOM 2405 C CA . GLY A 1 295 ? -23.379 -0.719 11.116 1.00 90.06 295 GLY A CA 1
ATOM 2406 C C . GLY A 1 295 ? -22.922 0.062 12.353 1.00 90.06 295 GLY A C 1
ATOM 2407 O O . GLY A 1 295 ? -21.870 -0.203 12.944 1.00 90.06 295 GLY A O 1
ATOM 2408 N N . THR A 1 296 ? -23.708 1.062 12.746 1.00 88.19 296 THR A N 1
ATOM 2409 C CA . THR A 1 296 ? -23.412 1.935 13.890 1.00 88.19 296 THR A CA 1
ATOM 2410 C C . THR A 1 296 ? -23.868 1.361 15.229 1.00 88.19 296 THR A C 1
ATOM 2412 O O . THR A 1 296 ? -24.594 0.371 15.285 1.00 88.19 296 THR A O 1
ATOM 2415 N N . GLY A 1 297 ? -23.451 1.990 16.332 1.00 82.31 297 GLY A N 1
ATOM 2416 C CA . GLY A 1 297 ? -23.903 1.619 17.676 1.00 82.31 297 GLY A CA 1
ATOM 2417 C C . GLY A 1 297 ? -23.007 0.599 18.377 1.00 82.31 297 GLY A C 1
ATOM 2418 O O . GLY A 1 297 ? -23.457 -0.062 19.319 1.00 82.31 297 GLY A O 1
ATOM 2419 N N . HIS A 1 298 ? -21.760 0.423 17.925 1.00 86.50 298 HIS A N 1
ATOM 2420 C CA . HIS A 1 298 ? -20.823 -0.577 18.456 1.00 86.50 298 HIS A CA 1
ATOM 2421 C C . HIS A 1 298 ? -19.564 0.050 19.041 1.00 86.50 298 HIS A C 1
ATOM 2423 O O . HIS A 1 298 ? -19.064 1.055 18.544 1.00 86.50 298 HIS A O 1
ATOM 2429 N N . ASP A 1 299 ? -19.051 -0.585 20.093 1.00 84.25 299 ASP A N 1
ATOM 2430 C CA . ASP A 1 299 ? -17.892 -0.113 20.841 1.00 84.25 299 ASP A CA 1
ATOM 2431 C C . ASP A 1 299 ? -16.723 -1.075 20.618 1.00 84.25 299 ASP A C 1
ATOM 2433 O O . ASP A 1 299 ? -16.853 -2.285 20.812 1.00 84.25 299 ASP A O 1
ATOM 2437 N N . TYR A 1 300 ? -15.576 -0.525 20.239 1.00 86.94 300 TYR A N 1
ATOM 2438 C CA . TYR A 1 300 ? -14.352 -1.238 19.914 1.00 86.94 300 TYR A CA 1
ATOM 2439 C C . TYR A 1 300 ? -13.231 -0.752 20.830 1.00 86.94 300 TYR A C 1
ATOM 2441 O O . TYR A 1 300 ? -12.987 0.450 20.950 1.00 86.94 300 TYR A O 1
ATOM 2449 N N . LEU A 1 301 ? -12.520 -1.692 21.455 1.00 85.31 301 LEU A N 1
ATOM 2450 C CA . LEU A 1 301 ? -11.331 -1.414 22.257 1.00 85.31 301 LEU A CA 1
ATOM 2451 C C . LEU A 1 301 ? -10.111 -2.050 21.591 1.00 85.31 301 LEU A C 1
ATOM 2453 O O . LEU A 1 301 ? -10.038 -3.269 21.449 1.00 85.31 301 LEU A O 1
ATOM 2457 N N . ILE A 1 302 ? -9.151 -1.216 21.205 1.00 87.81 302 ILE A N 1
ATOM 2458 C CA . ILE A 1 302 ? -7.930 -1.610 20.516 1.00 87.81 302 ILE A CA 1
ATOM 2459 C C . ILE A 1 302 ? -6.759 -1.429 21.478 1.00 87.81 302 ILE A C 1
ATOM 2461 O O . ILE A 1 302 ? -6.415 -0.309 21.864 1.00 87.81 302 ILE A O 1
ATOM 2465 N N . GLN A 1 303 ? -6.125 -2.541 21.852 1.00 85.88 303 GLN A N 1
ATOM 2466 C CA . GLN A 1 303 ? -4.953 -2.521 22.716 1.00 85.88 303 GLN A CA 1
ATOM 2467 C C . GLN A 1 303 ? -3.668 -2.568 21.891 1.00 85.88 303 GLN A C 1
ATOM 2469 O O . GLN A 1 303 ? -3.289 -3.612 21.366 1.00 85.88 303 GLN A O 1
ATOM 2474 N N . HIS A 1 304 ? -2.964 -1.444 21.830 1.00 82.38 304 HIS A N 1
ATOM 2475 C CA . HIS A 1 304 ? -1.687 -1.305 21.137 1.00 82.38 304 HIS A CA 1
ATOM 2476 C C . HIS A 1 304 ? -0.625 -0.783 22.106 1.00 82.38 304 HIS A C 1
ATOM 2478 O O . HIS A 1 304 ? -0.838 0.217 22.790 1.00 82.38 304 HIS A O 1
ATOM 2484 N N . SER A 1 305 ? 0.554 -1.406 22.131 1.00 79.50 305 SER A N 1
ATOM 2485 C CA . SER A 1 305 ? 1.663 -0.936 22.969 1.00 79.50 305 SER A CA 1
ATOM 2486 C C . SER A 1 305 ? 2.106 0.487 22.597 1.00 79.50 305 SER A C 1
ATOM 2488 O O . SER A 1 305 ? 1.911 0.960 21.468 1.00 79.50 305 SER A O 1
ATOM 2490 N N . ALA A 1 306 ? 2.716 1.199 23.547 1.00 75.31 306 ALA A N 1
ATOM 2491 C CA . ALA A 1 306 ? 3.354 2.481 23.261 1.00 75.31 306 ALA A CA 1
ATOM 2492 C C . ALA A 1 306 ? 4.457 2.302 22.196 1.00 75.31 306 ALA A C 1
ATOM 2494 O O . ALA A 1 306 ? 5.183 1.312 22.208 1.00 75.31 306 ALA A O 1
ATOM 2495 N N . GLY A 1 307 ? 4.555 3.230 21.236 1.00 76.31 307 GLY A N 1
ATOM 2496 C CA . GLY A 1 307 ? 5.529 3.141 20.132 1.00 76.31 307 GLY A CA 1
ATOM 2497 C C . GLY A 1 307 ? 5.179 2.141 19.014 1.00 76.31 307 GLY A C 1
ATOM 2498 O O . GLY A 1 307 ? 5.922 2.001 18.042 1.00 76.31 307 GLY A O 1
ATOM 2499 N N . SER A 1 308 ? 4.021 1.477 19.082 1.00 80.50 308 SER A N 1
ATOM 2500 C CA . SER A 1 308 ? 3.561 0.545 18.036 1.00 80.50 308 SER A CA 1
ATOM 2501 C C . SER A 1 308 ? 3.137 1.216 16.721 1.00 80.50 308 SER A C 1
ATOM 2503 O O . SER A 1 308 ? 2.916 0.510 15.736 1.00 80.50 308 SER A O 1
ATOM 2505 N N . GLY A 1 309 ? 3.055 2.553 16.693 1.00 82.94 309 GLY A N 1
ATOM 2506 C CA . GLY A 1 309 ? 2.567 3.339 15.557 1.00 82.94 309 GLY A CA 1
ATOM 2507 C C . GLY A 1 309 ? 1.048 3.562 15.566 1.00 82.94 309 GLY A C 1
ATOM 2508 O O . GLY A 1 309 ? 0.432 3.579 14.505 1.00 82.94 309 GLY A O 1
ATOM 2509 N N . LYS A 1 310 ? 0.427 3.702 16.749 1.00 86.25 310 LYS A N 1
ATOM 2510 C CA . LYS A 1 310 ? -1.032 3.892 16.916 1.00 86.25 310 LYS A CA 1
ATOM 2511 C C . LYS A 1 310 ? -1.612 4.999 16.034 1.00 86.25 310 LYS A C 1
ATOM 2513 O O . LYS A 1 310 ? -2.681 4.804 15.469 1.00 86.25 310 LYS A O 1
ATOM 2518 N N . SER A 1 3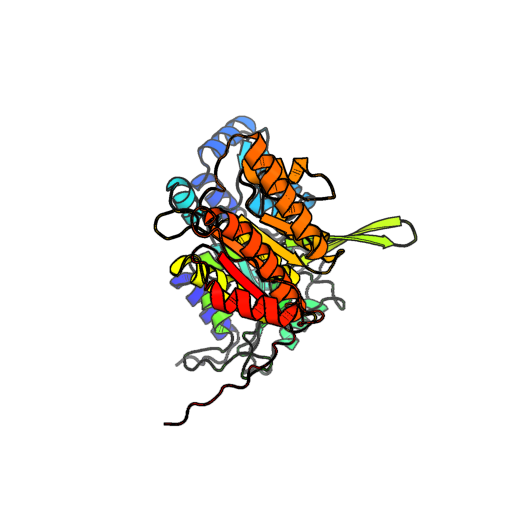11 ? -0.887 6.101 15.860 1.00 84.12 311 SER A N 1
ATOM 2519 C CA . SER A 1 311 ? -1.309 7.232 15.029 1.00 84.12 311 SER A CA 1
ATOM 2520 C C . SER A 1 311 ? -1.644 6.796 13.602 1.00 84.12 311 SER A C 1
ATOM 2522 O O . SER A 1 311 ? -2.717 7.105 13.101 1.00 84.12 311 SER A O 1
ATOM 2524 N N . ASN A 1 312 ? -0.794 5.981 12.975 1.00 88.12 312 ASN A N 1
ATOM 2525 C CA . ASN A 1 312 ? -1.048 5.511 11.611 1.00 88.12 312 ASN A CA 1
ATOM 2526 C C . ASN A 1 312 ? -2.301 4.629 11.550 1.00 88.12 312 ASN A C 1
ATOM 2528 O O . ASN A 1 312 ? -3.124 4.796 10.657 1.00 88.12 312 ASN A O 1
ATOM 2532 N N . SER A 1 313 ? -2.504 3.752 12.542 1.00 91.44 313 SER A N 1
ATOM 2533 C CA . SER A 1 313 ? -3.737 2.959 12.654 1.00 91.44 313 SER A CA 1
ATOM 2534 C C . SER A 1 313 ? -4.985 3.833 12.790 1.00 91.44 313 SER A C 1
ATOM 2536 O O . SER A 1 313 ? -5.993 3.535 12.160 1.00 91.44 313 SER A O 1
ATOM 2538 N N . ILE A 1 314 ? -4.916 4.911 13.575 1.00 89.50 314 ILE A N 1
ATOM 2539 C CA . ILE A 1 314 ? -6.013 5.870 13.752 1.00 89.50 314 ILE A CA 1
ATOM 2540 C C . ILE A 1 314 ? -6.304 6.608 12.444 1.00 89.50 314 ILE A C 1
ATOM 2542 O O . ILE A 1 314 ? -7.465 6.694 12.055 1.00 89.50 314 ILE A O 1
ATOM 2546 N N . ALA A 1 315 ? -5.275 7.096 11.745 1.00 86.81 315 ALA A N 1
ATOM 2547 C CA . ALA A 1 315 ? -5.436 7.789 10.468 1.00 86.81 315 ALA A CA 1
ATOM 2548 C C . ALA A 1 315 ? -6.060 6.881 9.397 1.00 86.81 315 ALA A C 1
ATOM 2550 O O . ALA A 1 315 ? -7.041 7.267 8.760 1.00 86.81 315 ALA A O 1
ATOM 2551 N N . TRP A 1 316 ? -5.542 5.657 9.237 1.00 90.94 316 TRP A N 1
ATOM 2552 C CA . TRP A 1 316 ? -6.087 4.684 8.286 1.00 90.94 316 TRP A CA 1
ATOM 2553 C C . TRP A 1 316 ? -7.521 4.293 8.626 1.00 90.94 316 TRP A C 1
ATOM 2555 O O . TRP A 1 316 ? -8.364 4.242 7.733 1.00 90.94 316 TRP A O 1
ATOM 2565 N N . LEU A 1 317 ? -7.817 4.059 9.907 1.00 93.06 317 LEU A N 1
ATOM 2566 C CA . LEU A 1 317 ? -9.174 3.756 10.345 1.00 93.06 317 LEU A CA 1
ATOM 2567 C C . LEU A 1 317 ? -10.115 4.931 10.069 1.00 93.06 317 LEU A C 1
ATOM 2569 O O . LEU A 1 317 ? -11.175 4.726 9.493 1.00 93.06 317 LEU A O 1
ATOM 2573 N N . ALA A 1 318 ? -9.724 6.158 10.422 1.00 90.00 318 ALA A N 1
ATOM 2574 C CA . ALA A 1 318 ? -10.552 7.340 10.205 1.00 90.00 318 ALA A CA 1
ATOM 2575 C C . ALA A 1 318 ? -10.914 7.514 8.726 1.00 90.00 318 ALA A C 1
ATOM 2577 O O . ALA A 1 318 ? -12.085 7.690 8.391 1.00 90.00 318 ALA A O 1
ATOM 2578 N N . TYR A 1 319 ? -9.918 7.385 7.847 1.00 86.38 319 TYR A N 1
ATOM 2579 C CA . TYR A 1 319 ? -10.104 7.455 6.403 1.00 86.38 319 TYR A CA 1
ATOM 2580 C C . TYR A 1 319 ? -11.027 6.350 5.864 1.00 86.38 319 TYR A C 1
ATOM 2582 O O . TYR A 1 319 ? -11.927 6.618 5.062 1.00 86.38 319 TYR A O 1
ATOM 2590 N N . GLN A 1 320 ? -10.851 5.108 6.321 1.00 88.75 320 GLN A N 1
ATOM 2591 C CA . GLN A 1 320 ? -11.695 4.001 5.871 1.00 88.75 320 GLN A CA 1
ATOM 2592 C C . GLN A 1 320 ? -13.131 4.114 6.382 1.00 88.75 320 GLN A C 1
ATOM 2594 O O . GLN A 1 320 ? -14.051 3.912 5.598 1.00 88.75 320 GLN A O 1
ATOM 2599 N N . LEU A 1 321 ? -13.348 4.503 7.643 1.00 91.31 321 LEU A N 1
ATOM 2600 C CA . LEU A 1 321 ? -14.694 4.714 8.190 1.00 91.31 321 LEU A CA 1
ATOM 2601 C C . LEU A 1 321 ? -15.431 5.853 7.471 1.00 91.31 321 LEU A C 1
ATOM 2603 O O . LEU A 1 321 ? -16.620 5.734 7.188 1.00 91.31 321 LEU A O 1
ATOM 2607 N N . ALA A 1 322 ? -14.715 6.922 7.115 1.00 86.19 322 ALA A N 1
ATOM 2608 C CA . ALA A 1 322 ? -15.248 8.066 6.376 1.00 86.19 322 ALA A CA 1
ATOM 2609 C C . ALA A 1 322 ? -15.671 7.731 4.938 1.00 86.19 322 ALA A C 1
ATOM 2611 O O . ALA A 1 322 ? -16.467 8.451 4.337 1.00 86.19 322 ALA A O 1
ATOM 2612 N N . SER A 1 323 ? -15.127 6.656 4.373 1.00 84.50 323 SER A N 1
ATOM 2613 C CA . SER A 1 323 ? -15.438 6.171 3.028 1.00 84.50 323 SER A CA 1
ATOM 2614 C C . SER A 1 323 ? -16.138 4.809 3.047 1.00 84.50 323 SER A C 1
ATOM 2616 O O . SER A 1 323 ? -16.201 4.141 2.017 1.00 84.50 323 SER A O 1
ATOM 2618 N N . LEU A 1 324 ? -16.677 4.395 4.200 1.00 89.81 324 LEU A N 1
ATOM 2619 C CA . LEU A 1 324 ? -17.275 3.078 4.382 1.00 89.81 324 LEU A CA 1
ATOM 2620 C C . LEU A 1 324 ? -18.719 3.043 3.877 1.00 89.81 324 LEU A C 1
ATOM 2622 O O . LEU A 1 324 ? -19.581 3.762 4.386 1.00 89.81 324 LEU A O 1
ATOM 2626 N N . TYR A 1 325 ? -18.983 2.150 2.926 1.00 89.12 325 TYR A N 1
ATOM 2627 C CA . TYR A 1 325 ? -20.322 1.843 2.427 1.00 89.12 325 TYR A CA 1
ATOM 2628 C C . TYR A 1 325 ? -20.713 0.414 2.813 1.00 89.12 325 TYR A C 1
ATOM 2630 O O . TYR A 1 325 ? -19.860 -0.479 2.832 1.00 89.12 325 TYR A O 1
ATOM 2638 N N . ASN A 1 326 ? -21.989 0.202 3.134 1.00 88.75 326 ASN A N 1
ATOM 2639 C CA . ASN A 1 326 ? -22.565 -1.127 3.338 1.00 88.75 326 ASN A CA 1
ATOM 2640 C C . ASN A 1 326 ? -22.852 -1.819 1.990 1.00 88.75 326 ASN A C 1
ATOM 2642 O O . ASN A 1 326 ? -22.574 -1.277 0.922 1.00 88.75 326 ASN A O 1
ATOM 2646 N N . ASP A 1 327 ? -23.407 -3.030 2.031 1.00 87.12 327 ASP A N 1
ATOM 2647 C CA . ASP A 1 327 ? -23.701 -3.806 0.816 1.00 87.12 327 ASP A CA 1
ATOM 2648 C C . ASP A 1 327 ? -24.881 -3.246 -0.001 1.00 87.12 327 ASP A C 1
ATOM 2650 O O . ASP A 1 327 ? -25.108 -3.673 -1.129 1.00 87.12 327 ASP A O 1
ATOM 2654 N N . GLN A 1 328 ? -25.614 -2.269 0.543 1.00 87.06 328 GLN A N 1
ATOM 2655 C CA . GLN A 1 328 ? -26.651 -1.502 -0.150 1.00 87.06 328 GLN A CA 1
ATOM 2656 C C . GLN A 1 328 ? -26.117 -0.172 -0.715 1.00 87.06 328 GLN A C 1
ATOM 2658 O O . GLN A 1 328 ? -26.912 0.697 -1.072 1.00 87.06 328 GLN A O 1
ATOM 2663 N N . ASP A 1 329 ? -24.791 0.015 -0.769 1.00 84.88 329 ASP A N 1
ATOM 2664 C CA . ASP A 1 329 ? -24.130 1.253 -1.207 1.00 84.88 329 ASP A CA 1
ATOM 2665 C C . ASP A 1 329 ? -24.559 2.504 -0.411 1.00 84.88 329 ASP A C 1
ATOM 2667 O O . ASP A 1 329 ? -24.502 3.639 -0.894 1.00 84.88 329 ASP A O 1
ATOM 2671 N N . GLN A 1 330 ? -24.939 2.321 0.855 1.00 84.94 330 GLN A N 1
ATOM 2672 C CA . GLN A 1 330 ? -25.230 3.405 1.791 1.00 84.94 330 GLN A CA 1
ATOM 2673 C C . GLN A 1 330 ? -24.027 3.648 2.696 1.00 84.94 330 GLN A C 1
ATOM 2675 O O . GLN A 1 330 ? -23.380 2.705 3.157 1.00 84.94 330 GLN A O 1
ATOM 2680 N N . ARG A 1 331 ? -23.730 4.919 2.981 1.00 86.75 331 ARG A N 1
ATOM 2681 C CA . ARG A 1 331 ? -22.671 5.270 3.932 1.00 86.75 331 ARG A CA 1
ATOM 2682 C C . ARG A 1 331 ? -22.996 4.701 5.309 1.00 86.75 331 ARG A C 1
ATOM 2684 O O . ARG A 1 331 ? -24.104 4.876 5.809 1.00 86.75 331 ARG A O 1
ATOM 2691 N N . VAL A 1 332 ? -22.012 4.052 5.926 1.00 90.25 332 VAL A N 1
ATOM 2692 C CA . VAL A 1 332 ? -22.146 3.544 7.297 1.00 90.25 332 VAL A CA 1
ATOM 2693 C C . VAL A 1 332 ? -22.051 4.693 8.294 1.00 90.25 332 VAL A C 1
ATOM 2695 O O . VAL A 1 332 ? -22.862 4.767 9.212 1.00 90.25 332 VAL A O 1
ATOM 2698 N N . PHE A 1 333 ? -21.092 5.599 8.091 1.00 87.94 333 PHE A N 1
ATOM 2699 C CA . PHE A 1 333 ? -20.878 6.778 8.924 1.00 87.94 333 PHE A CA 1
ATOM 2700 C C . PHE A 1 333 ? -20.968 8.048 8.081 1.00 87.94 333 PHE A C 1
ATOM 2702 O O . PHE A 1 333 ? -20.349 8.154 7.022 1.00 87.94 333 PHE A O 1
ATOM 2709 N N . ASP A 1 334 ? -21.712 9.026 8.582 1.00 80.44 334 ASP A N 1
ATOM 2710 C CA . ASP A 1 334 ? -21.802 10.362 7.997 1.00 80.44 334 ASP A CA 1
ATOM 2711 C C . ASP A 1 334 ? -20.682 11.274 8.500 1.00 80.44 334 ASP A C 1
ATOM 2713 O O . ASP A 1 334 ? -20.321 12.238 7.828 1.00 80.44 334 ASP A O 1
ATOM 2717 N N . LEU A 1 335 ? -20.154 11.000 9.699 1.00 79.56 335 LEU A N 1
ATOM 2718 C CA . LEU A 1 335 ? -19.093 11.791 10.309 1.00 79.56 335 LEU A CA 1
ATOM 2719 C C . LEU A 1 335 ? -18.171 10.934 11.178 1.00 79.56 335 LEU A C 1
ATOM 2721 O O . LEU A 1 335 ? -18.617 10.240 12.093 1.00 79.56 335 LEU A O 1
ATOM 2725 N N . VAL A 1 336 ? -16.870 11.052 10.937 1.00 85.19 336 VAL A N 1
ATOM 2726 C CA . VAL A 1 336 ? -15.813 10.480 11.768 1.00 85.19 336 VAL A CA 1
ATOM 2727 C C . VAL A 1 336 ? -15.161 11.591 12.578 1.00 85.19 336 VAL A C 1
ATOM 2729 O O . VAL A 1 336 ? -14.765 12.621 12.039 1.00 85.19 336 VAL A O 1
ATOM 2732 N N . ILE A 1 337 ? -15.029 11.392 13.883 1.00 80.38 337 ILE A N 1
ATOM 2733 C CA . ILE A 1 337 ? -14.390 12.339 14.793 1.00 80.38 337 ILE A CA 1
ATOM 2734 C C . ILE A 1 337 ? -13.215 11.636 15.459 1.00 80.38 337 ILE A C 1
ATOM 2736 O O . ILE A 1 337 ? -13.387 10.587 16.070 1.00 80.38 337 ILE A O 1
ATOM 2740 N N . VAL A 1 338 ? -12.026 12.217 15.362 1.00 83.88 338 VAL A N 1
ATOM 2741 C CA . VAL A 1 338 ? -10.810 11.751 16.024 1.00 83.88 338 VAL A CA 1
ATOM 2742 C C . VAL A 1 338 ? -10.500 12.690 17.181 1.00 83.88 338 VAL A C 1
ATOM 2744 O O . VAL A 1 338 ? -10.295 13.888 16.979 1.00 83.88 338 VAL A O 1
ATOM 2747 N N . ILE A 1 339 ? -10.455 12.137 18.391 1.00 77.25 339 ILE A N 1
ATOM 2748 C CA . ILE A 1 339 ? -10.065 12.840 19.610 1.00 77.25 339 ILE A CA 1
ATOM 2749 C C . ILE A 1 339 ? -8.674 12.375 20.031 1.00 77.25 339 ILE A C 1
ATOM 2751 O O . ILE A 1 339 ? -8.463 11.189 20.280 1.00 77.25 339 ILE A O 1
ATOM 2755 N N . THR A 1 340 ? -7.738 13.315 20.158 1.00 75.75 340 THR A N 1
ATOM 2756 C CA . THR A 1 340 ? -6.394 13.060 20.698 1.00 75.75 340 THR A CA 1
ATOM 2757 C C . THR A 1 340 ? -5.980 14.131 21.710 1.00 75.75 340 THR A C 1
ATOM 2759 O O . THR A 1 340 ? -6.417 15.278 21.643 1.00 75.75 340 THR A O 1
ATOM 2762 N N . ASP A 1 341 ? -5.134 13.765 22.674 1.00 67.38 341 ASP A N 1
ATOM 2763 C CA . ASP A 1 341 ? -4.582 14.685 23.683 1.00 67.38 341 ASP A CA 1
ATOM 2764 C C . ASP A 1 341 ? -3.298 15.398 23.196 1.00 67.38 341 ASP A C 1
ATOM 2766 O O . ASP A 1 341 ? -2.742 16.285 23.843 1.00 67.38 341 ASP A O 1
ATOM 2770 N N . ARG A 1 342 ? -2.782 15.023 22.019 1.00 61.38 342 ARG A N 1
ATOM 2771 C CA . ARG A 1 342 ? -1.460 15.453 21.546 1.00 61.38 342 ARG A CA 1
ATOM 2772 C C . ARG A 1 342 ? -1.560 16.494 20.430 1.00 61.38 342 ARG A C 1
ATOM 2774 O O . ARG A 1 342 ? -1.751 16.146 19.272 1.00 61.38 342 ARG A O 1
ATOM 2781 N N . ARG A 1 343 ? -1.236 17.756 20.744 1.00 56.09 343 ARG A N 1
ATOM 2782 C CA . ARG A 1 343 ? -1.125 18.855 19.752 1.00 56.09 343 ARG A CA 1
ATOM 2783 C C . ARG A 1 343 ? -0.193 18.554 18.563 1.00 56.09 343 ARG A C 1
ATOM 2785 O O . ARG A 1 343 ? -0.377 19.120 17.496 1.00 56.09 343 ARG A O 1
ATOM 2792 N N . VAL A 1 344 ? 0.833 17.717 18.750 1.00 49.00 344 VAL A N 1
ATOM 2793 C CA . VAL A 1 344 ? 1.805 17.340 17.695 1.00 49.00 344 VAL A CA 1
ATOM 2794 C C . VAL A 1 344 ? 1.280 16.194 16.817 1.00 49.00 344 VAL A C 1
ATOM 2796 O O . VAL A 1 344 ? 1.618 16.115 15.640 1.00 49.00 344 VAL A O 1
ATOM 2799 N N . LEU A 1 345 ? 0.411 15.340 17.367 1.00 52.59 345 LEU A N 1
ATOM 2800 C CA . LEU A 1 345 ? -0.215 14.233 16.641 1.00 52.59 345 LEU A CA 1
ATOM 2801 C C . LEU A 1 345 ? -1.241 14.745 15.628 1.00 52.59 345 LEU A C 1
ATOM 2803 O O . LEU A 1 345 ? -1.411 14.135 14.577 1.00 52.59 345 LEU A O 1
ATOM 2807 N N . ASP A 1 346 ? -1.860 15.893 15.928 1.00 60.03 346 ASP A N 1
ATOM 2808 C CA . ASP A 1 346 ? -2.801 16.576 15.042 1.00 60.03 346 ASP A CA 1
ATOM 2809 C C . ASP A 1 346 ? -2.215 16.772 13.637 1.00 60.03 346 ASP A C 1
ATOM 2811 O O . ASP A 1 346 ? -2.907 16.505 12.661 1.00 60.03 346 ASP A O 1
ATOM 2815 N N . GLN A 1 347 ? -0.942 17.173 13.508 1.00 62.66 347 GLN A N 1
ATOM 2816 C CA . GLN A 1 347 ? -0.348 17.464 12.197 1.00 62.66 347 GLN A CA 1
ATOM 2817 C C . GLN A 1 347 ? 0.024 16.189 11.426 1.00 62.66 347 GLN A C 1
ATOM 2819 O O . GLN A 1 347 ? -0.345 16.063 10.266 1.00 62.66 347 GLN A O 1
ATOM 2824 N N . GLN A 1 348 ? 0.671 15.209 12.069 1.00 62.47 348 GLN A N 1
ATOM 2825 C CA . GLN A 1 348 ? 1.040 13.943 11.414 1.00 62.47 348 GLN A CA 1
ATOM 2826 C C . GLN A 1 348 ? -0.188 13.137 10.973 1.00 62.47 348 GLN A C 1
ATOM 2828 O O . GLN A 1 348 ? -0.211 12.597 9.866 1.00 62.47 348 GLN A O 1
ATOM 2833 N N . LEU A 1 349 ? -1.226 13.072 11.818 1.00 63.72 349 LEU A N 1
ATOM 2834 C CA . LEU A 1 349 ? -2.490 12.422 11.469 1.00 63.72 349 LEU A CA 1
ATOM 2835 C C . LEU A 1 349 ? -3.161 13.135 10.297 1.00 63.72 349 LEU A C 1
ATOM 2837 O O . LEU A 1 349 ? -3.594 12.474 9.359 1.00 63.72 349 LEU A O 1
ATOM 2841 N N . GLN A 1 350 ? -3.213 14.468 10.328 1.00 64.62 350 GLN A N 1
ATOM 2842 C CA . GLN A 1 350 ? -3.767 15.260 9.232 1.00 64.62 350 GLN A CA 1
ATOM 2843 C C . GLN A 1 350 ? -3.010 15.008 7.932 1.00 64.62 350 GLN A C 1
ATOM 2845 O O . GLN A 1 350 ? -3.637 14.634 6.947 1.00 64.62 350 GLN A O 1
ATOM 2850 N N . ASP A 1 351 ? -1.686 15.155 7.931 1.00 67.44 351 ASP A N 1
ATOM 2851 C CA . ASP A 1 351 ? -0.850 14.984 6.739 1.00 67.44 351 ASP A CA 1
ATOM 2852 C C . ASP A 1 351 ? -0.994 13.572 6.156 1.00 67.44 351 ASP A C 1
ATOM 2854 O O . ASP A 1 351 ? -1.064 13.399 4.938 1.00 67.44 351 ASP A O 1
ATOM 2858 N N . THR A 1 352 ? -1.114 12.566 7.026 1.00 66.38 352 THR A N 1
ATOM 2859 C CA . THR A 1 352 ? -1.368 11.177 6.631 1.00 66.38 352 THR A CA 1
ATOM 2860 C C . THR A 1 352 ? -2.733 11.029 5.959 1.00 66.38 352 THR A C 1
ATOM 2862 O O . THR A 1 352 ? -2.809 10.456 4.876 1.00 66.38 352 THR A O 1
ATOM 2865 N N . ILE A 1 353 ? -3.809 11.575 6.540 1.00 66.69 353 ILE A N 1
ATOM 2866 C CA . ILE A 1 353 ? -5.159 11.501 5.952 1.00 66.69 353 ILE A CA 1
ATOM 2867 C C . ILE A 1 353 ? -5.239 12.307 4.643 1.00 66.69 353 ILE A C 1
ATOM 2869 O O . ILE A 1 353 ? -5.780 11.803 3.659 1.00 66.69 353 ILE A O 1
ATOM 2873 N N . TYR A 1 354 ? -4.637 13.502 4.578 1.00 66.00 354 TYR A N 1
ATOM 2874 C CA . TYR A 1 354 ? -4.588 14.323 3.361 1.00 66.00 354 TYR A CA 1
ATOM 2875 C C . TYR A 1 354 ? -3.921 13.5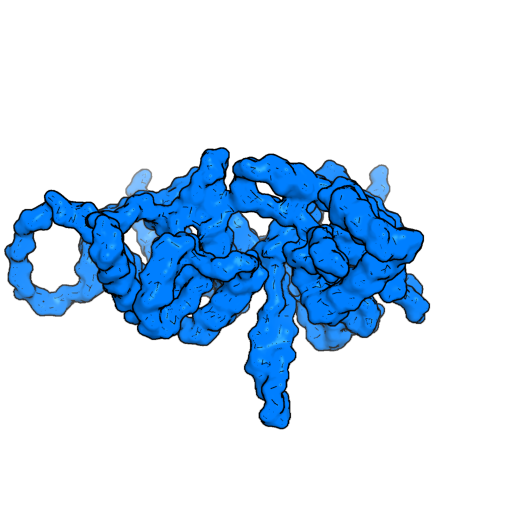91 2.189 1.00 66.00 354 TYR A C 1
ATOM 2877 O O . TYR A 1 354 ? -4.357 13.737 1.052 1.00 66.00 354 TYR A O 1
ATOM 2885 N N . GLN A 1 355 ? -2.904 12.758 2.430 1.00 63.84 355 GLN A N 1
ATOM 2886 C CA . GLN A 1 355 ? -2.254 11.990 1.359 1.00 63.84 355 GLN A CA 1
ATOM 2887 C C . GLN A 1 355 ? -3.132 10.897 0.737 1.00 63.84 355 GLN A C 1
ATOM 2889 O O . GLN A 1 355 ? -2.842 10.446 -0.376 1.00 63.84 355 GLN A O 1
ATOM 2894 N N . PHE A 1 356 ? -4.185 10.456 1.425 1.00 62.84 356 PHE A N 1
ATOM 2895 C CA . PHE A 1 356 ? -5.138 9.484 0.888 1.00 62.84 356 PHE A CA 1
ATOM 2896 C C . PHE A 1 356 ? -6.285 10.146 0.117 1.00 62.84 356 PHE A C 1
ATOM 2898 O O . PHE A 1 356 ? -7.039 9.457 -0.575 1.00 62.84 356 PHE A O 1
ATOM 2905 N N . GLU A 1 357 ? -6.423 11.473 0.178 1.00 62.03 357 GLU A N 1
ATOM 2906 C CA . GLU A 1 357 ? -7.616 12.155 -0.306 1.00 62.03 357 GLU A CA 1
ATOM 2907 C C . GLU A 1 357 ? -7.322 13.314 -1.261 1.00 62.03 357 GLU A C 1
ATOM 2909 O O . GLU A 1 357 ? -6.549 14.217 -0.981 1.00 62.03 357 GLU A O 1
ATOM 2914 N N . HIS A 1 358 ? -7.955 13.270 -2.437 1.00 48.25 358 HIS A N 1
ATOM 2915 C CA . HIS A 1 358 ? -7.671 14.189 -3.551 1.00 48.25 358 HIS A CA 1
ATOM 2916 C C . HIS A 1 358 ? -8.769 15.214 -3.798 1.00 48.25 358 HIS A C 1
ATOM 2918 O O . HIS A 1 358 ? -8.620 16.083 -4.656 1.00 48.25 358 HIS A O 1
ATOM 2924 N N . LYS A 1 359 ? -9.893 15.116 -3.086 1.00 45.50 359 LYS A N 1
ATOM 2925 C CA . LYS A 1 359 ? -10.948 16.120 -3.175 1.00 45.50 359 LYS A CA 1
ATOM 2926 C C . LYS A 1 359 ? -10.684 17.172 -2.106 1.00 45.50 359 LYS A C 1
ATOM 2928 O O . LYS A 1 359 ? -10.761 16.878 -0.916 1.00 45.50 359 LYS A O 1
ATOM 2933 N N . GLN A 1 360 ? -10.374 18.395 -2.540 1.00 32.41 360 GLN A N 1
ATOM 2934 C CA . GLN A 1 360 ? -10.452 19.559 -1.661 1.00 32.41 360 GLN A CA 1
ATOM 2935 C C . GLN A 1 360 ? -11.844 19.568 -1.009 1.00 32.41 360 GLN A C 1
ATOM 2937 O O . GLN A 1 360 ? -12.845 19.545 -1.722 1.00 32.41 360 GLN A O 1
ATOM 2942 N N . GLY A 1 361 ? -11.897 19.525 0.327 1.00 38.78 361 GLY A N 1
ATOM 2943 C CA . GLY A 1 361 ? -13.145 19.620 1.092 1.00 38.78 361 GLY A CA 1
ATOM 2944 C C . GLY A 1 361 ? -13.520 18.435 1.990 1.00 38.78 361 GLY A C 1
ATOM 2945 O O . GLY A 1 361 ? -14.550 18.528 2.642 1.00 38.78 361 GLY A O 1
ATOM 2946 N N . VAL A 1 362 ? -12.742 17.344 2.082 1.00 47.66 362 VAL A N 1
ATOM 2947 C CA . VAL A 1 362 ? -13.117 16.182 2.936 1.00 47.66 362 VAL A CA 1
ATOM 2948 C C . VAL A 1 362 ? -12.305 16.043 4.232 1.00 47.66 362 VAL A C 1
ATOM 2950 O O . VAL A 1 362 ? -12.772 15.430 5.193 1.00 47.66 362 VAL A O 1
ATOM 2953 N N . VAL A 1 363 ? -11.170 16.735 4.329 1.00 47.34 363 VAL A N 1
ATOM 2954 C CA . VAL A 1 363 ? -10.433 16.936 5.582 1.00 47.34 363 VAL A CA 1
ATOM 2955 C C . VAL A 1 363 ? -10.342 18.437 5.812 1.00 47.34 363 VAL A C 1
ATOM 2957 O O . VAL A 1 363 ? -9.827 19.162 4.962 1.00 47.34 363 VAL A O 1
ATOM 2960 N N . GLN A 1 364 ? -10.861 18.917 6.941 1.00 52.75 364 GLN A N 1
ATOM 2961 C CA . GLN A 1 364 ? -10.718 20.313 7.341 1.00 52.75 364 GLN A CA 1
ATOM 2962 C C . GLN A 1 364 ? -9.981 20.417 8.673 1.00 52.75 364 GLN A C 1
ATOM 2964 O O . GLN A 1 364 ? -10.362 19.813 9.677 1.00 52.75 364 GLN A O 1
ATOM 2969 N N . LYS A 1 365 ? -8.919 21.227 8.680 1.00 51.22 365 LYS A N 1
ATOM 2970 C CA . LYS A 1 365 ? -8.198 21.597 9.896 1.00 51.22 365 LYS A CA 1
ATOM 2971 C C . LYS A 1 365 ? -9.009 22.641 10.654 1.00 51.22 365 LYS A C 1
ATOM 2973 O O . LYS A 1 365 ? -9.201 23.745 10.155 1.00 51.22 365 LYS A O 1
ATOM 2978 N N . ILE A 1 366 ? -9.428 22.330 11.877 1.00 54.25 366 ILE A N 1
ATOM 2979 C CA . ILE A 1 366 ? -10.083 23.315 12.745 1.00 54.25 366 ILE A CA 1
ATOM 2980 C C . ILE A 1 366 ? -9.018 23.970 13.622 1.00 54.25 366 ILE A C 1
ATOM 2982 O O . ILE A 1 366 ? -8.834 23.643 14.798 1.00 54.25 366 ILE A O 1
ATOM 2986 N N . ASP A 1 367 ? -8.306 24.932 13.040 1.00 49.38 367 ASP A N 1
ATOM 2987 C CA . ASP A 1 367 ? -7.391 25.794 13.781 1.00 49.38 367 ASP A CA 1
ATOM 2988 C C . ASP A 1 367 ? -8.120 27.069 14.198 1.00 49.38 367 ASP A C 1
ATOM 2990 O O . ASP A 1 367 ? -8.147 28.072 13.493 1.00 49.38 367 ASP A O 1
ATOM 2994 N N . LYS A 1 368 ? -8.731 27.012 15.388 1.00 44.69 368 LYS A N 1
ATOM 2995 C CA . LYS A 1 368 ? -9.374 28.125 16.119 1.00 44.69 368 LYS A CA 1
ATOM 2996 C C . LYS A 1 368 ? -10.599 28.771 15.438 1.00 44.69 368 LYS A C 1
ATOM 2998 O O . LYS A 1 368 ? -11.439 29.323 16.150 1.00 44.69 368 LYS A O 1
ATOM 3003 N N . ASN A 1 369 ? -10.772 28.654 14.122 1.00 48.84 369 ASN A N 1
ATOM 3004 C CA . ASN A 1 369 ? -11.808 29.356 13.364 1.00 48.84 369 ASN A CA 1
ATOM 3005 C C . ASN A 1 369 ? -13.127 28.574 13.267 1.00 48.84 369 ASN A C 1
ATOM 3007 O O . ASN A 1 369 ? -13.163 27.408 12.889 1.00 48.84 369 ASN A O 1
ATOM 3011 N N . SER A 1 370 ? -14.236 29.225 13.627 1.00 45.41 370 SER A N 1
ATOM 3012 C CA . SER A 1 370 ? -15.579 28.619 13.681 1.00 45.41 370 SER A CA 1
ATOM 3013 C C . SER A 1 370 ? -16.187 28.331 12.326 1.00 45.41 370 SER A C 1
ATOM 3015 O O . SER A 1 370 ? -16.922 27.363 12.170 1.00 45.41 370 SER A O 1
ATOM 3017 N N . ALA A 1 371 ? -15.870 29.191 11.363 1.00 50.75 371 ALA A N 1
ATOM 3018 C CA . ALA A 1 371 ? -16.417 29.136 10.020 1.00 50.75 371 ALA A CA 1
ATOM 3019 C C . ALA A 1 371 ? -15.968 27.873 9.267 1.00 50.75 371 ALA A C 1
ATOM 3021 O O . ALA A 1 371 ? -16.762 27.290 8.544 1.00 50.75 371 ALA A O 1
ATOM 3022 N N . GLN A 1 372 ? -14.740 27.397 9.506 1.00 52.66 372 GLN A N 1
ATOM 3023 C CA . GLN A 1 372 ? -14.221 26.170 8.885 1.00 52.66 372 GLN A CA 1
ATOM 3024 C C . GLN A 1 372 ? -15.014 24.942 9.347 1.00 52.66 372 GLN A C 1
ATOM 3026 O O . GLN A 1 372 ? -15.506 24.158 8.548 1.00 52.66 372 GLN A O 1
ATOM 3031 N N . LEU A 1 373 ? -15.264 24.822 10.650 1.00 50.66 373 LEU A N 1
ATOM 3032 C CA . LEU A 1 373 ? -16.114 23.749 11.159 1.00 50.66 373 LEU A CA 1
ATOM 3033 C C . LEU A 1 373 ? -17.557 23.821 10.615 1.00 50.66 373 LEU A C 1
ATOM 3035 O O . LEU A 1 373 ? -18.151 22.776 10.360 1.00 50.66 373 LEU A O 1
ATOM 3039 N N . ALA A 1 374 ? -18.100 25.027 10.397 1.00 50.66 374 ALA A N 1
ATOM 3040 C CA . ALA A 1 374 ? -19.400 25.224 9.739 1.00 50.66 374 ALA A CA 1
ATOM 3041 C C . ALA A 1 374 ? -19.441 24.574 8.370 1.00 50.66 374 ALA A C 1
ATOM 3043 O O . ALA A 1 374 ? -20.317 23.772 8.048 1.00 50.66 374 ALA A O 1
ATOM 3044 N N . GLU A 1 375 ? -18.456 24.962 7.574 1.00 52.53 375 GLU A N 1
ATOM 3045 C CA . GLU A 1 375 ? -18.333 24.589 6.189 1.00 52.53 375 GLU A CA 1
ATOM 3046 C C . GLU A 1 375 ? -18.083 23.090 6.083 1.00 52.53 375 GLU A C 1
ATOM 3048 O O . GLU A 1 375 ? -18.711 22.439 5.259 1.00 52.53 375 GLU A O 1
ATOM 3053 N N . ALA A 1 376 ? -17.283 22.507 6.979 1.00 54.56 376 ALA A N 1
ATOM 3054 C CA . ALA A 1 376 ? -17.028 21.072 7.027 1.00 54.56 376 ALA A CA 1
ATOM 3055 C C . ALA A 1 376 ? -18.308 20.234 7.223 1.00 54.56 376 ALA A C 1
ATOM 3057 O O . ALA A 1 376 ? -18.536 19.227 6.551 1.00 54.56 376 ALA A O 1
ATOM 3058 N N . LEU A 1 377 ? -19.194 20.668 8.118 1.00 52.50 377 LEU A N 1
ATOM 3059 C CA . LEU A 1 377 ? -20.429 19.943 8.436 1.00 52.50 377 LEU A CA 1
ATOM 3060 C C . LEU A 1 377 ? -21.508 20.054 7.361 1.00 52.50 377 LEU A C 1
ATOM 3062 O O . LEU A 1 377 ? -22.306 19.120 7.195 1.00 52.50 377 LEU A O 1
ATOM 3066 N N . VAL A 1 378 ? -21.532 21.197 6.671 1.00 49.00 378 VAL A N 1
ATOM 3067 C CA . VAL A 1 378 ? -22.458 21.513 5.576 1.00 49.00 378 VAL A CA 1
ATOM 3068 C C . VAL A 1 378 ? -21.974 20.902 4.256 1.00 49.00 378 VAL A C 1
ATOM 3070 O O . VAL A 1 378 ? -22.783 20.363 3.508 1.00 49.00 378 VAL A O 1
ATOM 3073 N N . SER A 1 379 ? -20.664 20.919 3.993 1.00 49.84 379 SER A N 1
ATOM 3074 C CA . SER A 1 379 ? -20.049 20.397 2.759 1.00 49.84 379 SER A CA 1
ATOM 3075 C C . SER A 1 379 ? -19.877 18.874 2.735 1.00 49.84 379 SER A C 1
ATOM 3077 O O . SER A 1 379 ? -19.539 18.316 1.690 1.00 49.84 379 SER A O 1
ATOM 3079 N N . GLY A 1 380 ? -20.142 18.182 3.851 1.00 48.41 380 GLY A N 1
ATOM 3080 C CA . GLY A 1 380 ? -20.007 16.726 3.940 1.00 48.41 380 GLY A CA 1
ATOM 3081 C C . GLY A 1 380 ? -18.556 16.262 4.092 1.00 48.41 380 GLY A C 1
ATOM 3082 O O . GLY A 1 380 ? -18.193 15.202 3.585 1.00 48.41 380 GLY A O 1
ATOM 3083 N N . THR A 1 381 ? -17.723 17.058 4.766 1.00 54.03 381 THR A N 1
ATOM 3084 C CA . THR A 1 381 ? -16.385 16.662 5.216 1.00 54.03 381 THR A CA 1
ATOM 3085 C C . THR A 1 381 ? -16.516 15.534 6.242 1.00 54.03 381 THR A C 1
ATOM 3087 O O . THR A 1 381 ? -17.105 15.716 7.308 1.00 54.03 381 THR A O 1
ATOM 3090 N N . ASN A 1 382 ? -15.975 14.356 5.924 1.00 69.75 382 ASN A N 1
ATOM 3091 C CA . ASN A 1 382 ? -16.259 13.120 6.656 1.00 69.75 382 ASN A CA 1
ATOM 3092 C C . ASN A 1 382 ? -15.337 12.886 7.869 1.00 69.75 382 ASN A C 1
ATOM 3094 O O . ASN A 1 382 ? -15.567 11.926 8.601 1.00 69.75 382 ASN A O 1
ATOM 3098 N N . ILE A 1 383 ? -14.302 13.714 8.092 1.00 78.31 383 ILE A N 1
ATOM 3099 C CA . ILE A 1 383 ? -13.338 13.538 9.196 1.00 78.31 383 ILE A CA 1
ATOM 3100 C C . ILE A 1 383 ? -13.060 14.863 9.916 1.00 78.31 383 ILE A C 1
ATOM 3102 O O . ILE A 1 383 ? -12.609 15.834 9.311 1.00 78.31 383 ILE A O 1
ATOM 3106 N N . ILE A 1 384 ? -13.257 14.875 11.236 1.00 76.31 384 ILE A N 1
ATOM 3107 C CA . ILE A 1 384 ? -12.898 15.972 12.142 1.00 76.31 384 ILE A CA 1
ATOM 3108 C C . ILE A 1 384 ? -11.821 15.484 13.107 1.00 76.31 384 ILE A C 1
ATOM 3110 O O . ILE A 1 384 ? -12.025 14.497 13.804 1.00 76.31 384 ILE A O 1
ATOM 3114 N N . ILE A 1 385 ? -10.702 16.202 13.205 1.00 77.69 385 ILE A N 1
ATOM 3115 C CA . ILE A 1 385 ? -9.659 15.943 14.209 1.00 77.69 385 ILE A CA 1
ATOM 3116 C C . ILE A 1 385 ? -9.677 17.082 15.227 1.00 77.69 385 ILE A C 1
ATOM 3118 O O . ILE A 1 385 ? -9.605 18.254 14.856 1.00 77.69 385 ILE A O 1
ATOM 3122 N N . THR A 1 386 ? -9.789 16.752 16.512 1.00 73.75 386 THR A N 1
ATOM 3123 C CA . THR A 1 386 ? -9.832 17.739 17.597 1.00 73.75 386 THR A CA 1
ATOM 3124 C C . THR A 1 386 ? -9.240 17.186 18.885 1.00 73.75 386 THR A C 1
ATOM 3126 O O . THR A 1 386 ? -9.146 15.980 19.093 1.00 73.75 386 THR A O 1
ATOM 3129 N N . THR A 1 387 ? -8.892 18.083 19.802 1.00 72.00 387 THR A N 1
ATOM 3130 C CA . THR A 1 387 ? -8.570 17.700 21.176 1.00 72.00 387 THR A CA 1
ATOM 3131 C C . THR A 1 387 ? -9.823 17.625 22.038 1.00 72.00 387 THR A C 1
ATOM 3133 O O . THR A 1 387 ? -10.835 18.268 21.737 1.00 72.00 387 THR A O 1
ATOM 3136 N N . LEU A 1 388 ? -9.737 16.896 23.156 1.00 67.69 388 LEU A N 1
ATOM 3137 C CA . LEU A 1 388 ? -10.825 16.788 24.134 1.00 67.69 388 LEU A CA 1
ATOM 3138 C C . LEU A 1 388 ? -11.267 18.162 24.669 1.00 67.69 388 LEU A C 1
ATOM 3140 O O . LEU A 1 388 ? -12.455 18.433 24.814 1.00 67.69 388 LEU A O 1
ATOM 3144 N N . GLN A 1 389 ? -10.304 19.055 24.900 1.00 64.44 389 GLN A N 1
ATOM 3145 C CA . GLN A 1 389 ? -10.533 20.412 25.408 1.00 64.44 389 GLN A CA 1
ATOM 3146 C C . GLN A 1 389 ? -11.252 21.312 24.393 1.00 64.44 389 GLN A C 1
ATOM 3148 O O . GLN A 1 389 ? -12.046 22.166 24.774 1.00 64.44 389 GLN A O 1
ATOM 3153 N N . LYS A 1 390 ? -10.961 21.142 23.096 1.00 67.50 390 LYS A N 1
ATOM 3154 C CA . LYS A 1 390 ? -11.558 21.943 22.016 1.00 67.50 390 LYS A CA 1
ATOM 3155 C C . LYS A 1 390 ? -12.901 21.394 21.543 1.00 67.50 390 LYS A C 1
ATOM 3157 O O . LYS A 1 390 ? -13.655 22.119 20.900 1.00 67.50 390 LYS A O 1
ATOM 3162 N N . PHE A 1 391 ? -13.203 20.140 21.864 1.00 66.88 391 PHE A N 1
ATOM 3163 C CA . PHE A 1 391 ? -14.402 19.462 21.396 1.00 66.88 391 PHE A CA 1
ATOM 3164 C C . PHE A 1 391 ? -15.716 20.172 21.780 1.00 66.88 391 PHE A C 1
ATOM 3166 O O . PHE A 1 391 ? -16.549 20.327 20.894 1.00 66.88 391 PHE A O 1
ATOM 3173 N N . PRO A 1 392 ? -15.912 20.703 23.006 1.00 62.50 392 PRO A N 1
ATOM 3174 C CA . PRO A 1 392 ? -17.129 21.455 23.333 1.00 62.50 392 PRO A CA 1
ATOM 3175 C C . PRO A 1 392 ? -17.315 22.684 22.439 1.00 62.50 392 PRO A C 1
ATOM 3177 O O . PRO A 1 392 ? -18.381 22.877 21.874 1.00 62.50 392 PRO A O 1
ATOM 3180 N N . PHE A 1 393 ? -16.242 23.445 22.204 1.00 64.69 393 PHE A N 1
ATOM 3181 C CA . PHE A 1 393 ? -16.276 24.607 21.313 1.00 64.69 393 PHE A CA 1
ATOM 3182 C C . PHE A 1 393 ? -16.586 24.227 19.868 1.00 64.69 393 PHE A C 1
ATOM 3184 O O . PHE A 1 393 ? -17.257 24.978 19.167 1.00 64.69 393 PHE A O 1
ATOM 3191 N N . VAL A 1 394 ? -16.076 23.079 19.410 1.00 63.44 394 VAL A N 1
ATOM 3192 C CA . VAL A 1 394 ? -16.442 22.508 18.112 1.00 63.44 394 VAL A CA 1
ATOM 3193 C C . VAL A 1 394 ? -17.956 22.290 18.103 1.00 63.44 394 VAL A C 1
ATOM 3195 O O . VAL A 1 394 ? -18.642 22.895 17.290 1.00 63.44 394 VAL A O 1
ATOM 3198 N N . LEU A 1 395 ? -18.498 21.544 19.063 1.00 63.41 395 LEU A N 1
ATOM 3199 C CA . LEU A 1 395 ? -19.929 21.237 19.155 1.00 63.41 395 LEU A CA 1
ATOM 3200 C C . LEU A 1 395 ? -20.837 22.473 19.247 1.00 63.41 395 LEU A C 1
ATOM 3202 O O . LEU A 1 395 ? -21.847 22.523 18.552 1.00 63.41 395 LEU A O 1
ATOM 3206 N N . ASP A 1 396 ? -20.485 23.475 20.048 1.00 63.47 396 ASP A N 1
ATOM 3207 C CA . ASP A 1 396 ? -21.272 24.711 20.170 1.00 63.47 396 ASP A CA 1
ATOM 3208 C C . ASP A 1 396 ? -21.353 25.463 18.845 1.00 63.47 396 ASP A C 1
ATOM 3210 O O . ASP A 1 396 ? -22.407 25.959 18.457 1.00 63.47 396 ASP A O 1
ATOM 3214 N N . LYS A 1 397 ? -20.257 25.462 18.088 1.00 62.09 397 LYS A N 1
ATOM 3215 C CA . LYS A 1 397 ? -20.245 26.018 16.739 1.00 62.09 397 LYS A CA 1
ATOM 3216 C C . LYS A 1 397 ? -21.125 25.186 15.806 1.00 62.09 397 LYS A C 1
ATOM 3218 O O . LYS A 1 397 ? -21.943 25.768 15.102 1.00 62.09 397 LYS A O 1
ATOM 3223 N N . ILE A 1 398 ? -21.030 23.848 15.837 1.00 60.75 398 ILE A N 1
ATOM 3224 C CA . ILE A 1 398 ? -21.936 22.968 15.065 1.00 60.75 398 ILE A CA 1
ATOM 3225 C C . ILE A 1 398 ? -23.396 23.399 15.269 1.00 60.75 398 ILE A C 1
ATOM 3227 O O . ILE A 1 398 ? -24.126 23.533 14.290 1.00 60.75 398 ILE A O 1
ATOM 3231 N N . ARG A 1 399 ? -23.801 23.667 16.518 1.00 60.66 399 ARG A N 1
ATOM 3232 C CA . ARG A 1 399 ? -25.153 24.140 16.859 1.00 60.66 399 ARG A CA 1
ATOM 3233 C C . ARG A 1 399 ? -25.476 25.491 16.222 1.00 60.66 399 ARG A C 1
ATOM 3235 O O . ARG A 1 399 ? -26.447 25.578 15.478 1.00 60.66 399 ARG A O 1
ATOM 3242 N N . GLU A 1 400 ? -24.632 26.501 16.437 1.00 62.25 400 GLU A N 1
ATOM 3243 C CA . GLU A 1 400 ? -24.815 27.862 15.901 1.00 62.25 400 GLU A CA 1
ATOM 3244 C C . GLU A 1 400 ? -25.008 27.860 14.372 1.00 62.25 400 GLU A C 1
ATOM 3246 O O . GLU A 1 400 ? -25.804 28.612 13.810 1.00 62.25 400 GLU A O 1
ATOM 3251 N N . ILE A 1 401 ? -24.275 26.990 13.678 1.00 58.72 401 ILE A N 1
ATOM 3252 C CA . ILE A 1 401 ? -24.311 26.869 12.219 1.00 58.72 401 ILE A CA 1
ATOM 3253 C C . ILE A 1 401 ? -25.614 26.217 11.750 1.00 58.72 401 ILE A C 1
ATOM 3255 O O . ILE A 1 401 ? -26.176 26.635 10.738 1.00 58.72 401 ILE A O 1
ATOM 3259 N N . LEU A 1 402 ? -26.106 25.207 12.464 1.00 56.47 402 LEU A N 1
ATOM 3260 C CA . LEU A 1 402 ? -27.375 24.551 12.142 1.00 56.47 402 LEU A CA 1
ATOM 3261 C C . LEU A 1 402 ? -28.560 25.496 12.361 1.00 56.47 402 LEU A C 1
ATOM 3263 O O . LEU A 1 402 ? -29.424 25.596 11.488 1.00 56.47 402 LEU A O 1
ATOM 3267 N N . GLU A 1 403 ? -28.542 26.251 13.463 1.00 60.56 403 GLU A N 1
ATOM 3268 C CA . GLU A 1 403 ? -29.535 27.285 13.769 1.00 60.56 403 GLU A CA 1
ATOM 3269 C C . GLU A 1 403 ? -29.573 28.368 12.681 1.00 60.56 403 GLU A C 1
ATOM 3271 O O . GLU A 1 403 ? -30.640 28.686 12.159 1.00 60.56 403 GLU A O 1
ATOM 3276 N N . LYS A 1 404 ? -28.407 28.876 12.254 1.00 57.78 404 LYS A N 1
ATOM 3277 C CA . LYS A 1 404 ? -28.298 29.900 11.196 1.00 57.78 404 LYS A CA 1
ATOM 3278 C C . LYS A 1 404 ? -28.803 29.450 9.823 1.00 57.78 404 LYS A C 1
ATOM 3280 O O . LYS A 1 404 ? -29.204 30.296 9.029 1.00 57.78 404 LYS A O 1
ATOM 3285 N N . ASN A 1 405 ? -28.775 28.151 9.528 1.00 54.19 405 ASN A N 1
ATOM 3286 C CA . ASN A 1 405 ? -29.224 27.605 8.243 1.00 54.19 405 ASN A CA 1
ATOM 3287 C C . ASN A 1 405 ? -30.695 27.136 8.261 1.00 54.19 405 ASN A C 1
ATOM 3289 O O . ASN A 1 405 ? -31.120 26.465 7.322 1.00 54.19 405 ASN A O 1
ATOM 3293 N N . ASN A 1 406 ? -31.477 27.462 9.303 1.00 52.97 406 ASN A N 1
ATOM 3294 C CA . ASN A 1 406 ? -32.849 26.966 9.507 1.00 52.97 406 ASN A CA 1
ATOM 3295 C C . ASN A 1 406 ? -32.958 25.428 9.456 1.00 52.97 406 ASN A C 1
ATOM 3297 O O . ASN A 1 406 ? -34.004 24.867 9.119 1.00 52.97 406 ASN A O 1
ATOM 3301 N N . ILE A 1 407 ? -31.879 24.726 9.809 1.00 51.16 407 ILE A N 1
ATOM 3302 C CA . ILE A 1 407 ? -31.866 23.270 9.911 1.00 51.16 407 ILE A CA 1
ATOM 3303 C C . ILE A 1 407 ? -32.323 22.936 11.333 1.00 51.16 407 ILE A C 1
ATOM 3305 O O . ILE A 1 407 ? -31.527 22.891 12.265 1.00 51.16 407 ILE A O 1
ATOM 3309 N N . ALA A 1 408 ? -33.633 22.735 11.497 1.00 43.53 408 ALA A N 1
ATOM 3310 C CA . ALA A 1 408 ? -34.296 22.585 12.798 1.00 43.53 408 ALA A CA 1
ATOM 3311 C C . ALA A 1 408 ? -33.824 21.378 13.637 1.00 43.53 408 ALA A C 1
ATOM 3313 O O . ALA A 1 408 ? -34.141 21.294 14.821 1.00 43.53 408 ALA A O 1
ATOM 3314 N N . GLN A 1 409 ? -33.108 20.425 13.035 1.00 46.94 409 GLN A N 1
ATOM 3315 C CA . GLN A 1 409 ? -32.594 19.226 13.697 1.00 46.94 409 GLN A CA 1
ATOM 3316 C C . GLN A 1 409 ? -31.235 18.854 13.102 1.00 46.94 409 GLN A C 1
ATOM 3318 O O . GLN A 1 409 ? -31.083 18.853 11.880 1.00 46.94 409 GLN A O 1
ATOM 3323 N N . LEU A 1 410 ? -30.264 18.460 13.941 1.00 50.06 410 LEU A N 1
ATOM 3324 C CA . LEU A 1 410 ? -29.136 17.648 13.467 1.00 50.06 410 LEU A CA 1
ATOM 3325 C C . LEU A 1 410 ? -29.747 16.496 12.649 1.00 50.06 410 LEU A C 1
ATOM 3327 O O . LEU A 1 410 ? -30.564 15.764 13.220 1.00 50.06 410 LEU A O 1
ATOM 3331 N N . PRO A 1 411 ? -29.417 16.319 11.351 1.00 52.22 411 PRO A N 1
ATOM 3332 C CA . PRO A 1 411 ? -29.904 15.160 10.614 1.00 52.22 411 PRO A CA 1
ATOM 3333 C C . PRO A 1 411 ? -29.550 13.916 11.435 1.00 52.22 411 PRO A C 1
ATOM 3335 O O . PRO A 1 411 ? -28.493 13.916 12.071 1.00 52.22 411 PRO A O 1
ATOM 3338 N N . LYS A 1 412 ? -30.411 12.888 11.469 1.00 61.59 412 LYS A N 1
ATOM 3339 C CA . LYS A 1 412 ? -30.072 11.595 12.091 1.00 61.59 412 LYS A CA 1
ATOM 3340 C C . LYS A 1 412 ? -28.849 11.028 11.371 1.00 61.59 412 LYS A C 1
ATOM 3342 O O . LYS A 1 412 ? -28.986 10.318 10.384 1.00 61.59 412 LYS A O 1
ATOM 3347 N N . ARG A 1 413 ? -27.670 11.431 11.837 1.00 73.75 413 ARG A N 1
ATOM 3348 C CA . ARG A 1 413 ? -26.374 11.073 11.290 1.00 73.75 413 ARG A CA 1
ATOM 3349 C C . ARG A 1 413 ? -25.791 9.946 12.115 1.00 73.75 413 ARG A C 1
ATOM 3351 O O . ARG A 1 413 ? -26.011 9.849 13.327 1.00 73.75 413 ARG A O 1
ATOM 3358 N N . ASN A 1 414 ? -25.028 9.129 11.424 1.00 83.88 414 ASN A N 1
ATOM 3359 C CA . ASN A 1 414 ? -24.251 8.040 11.958 1.00 83.88 414 ASN A CA 1
ATOM 3360 C C . ASN A 1 414 ? -22.826 8.521 12.236 1.00 83.88 414 ASN A C 1
ATOM 3362 O O . ASN A 1 414 ? -22.145 9.037 11.348 1.00 83.88 414 ASN A O 1
ATOM 3366 N N . TYR A 1 415 ? -22.365 8.352 13.471 1.00 83.00 415 TYR A N 1
ATOM 3367 C CA . TYR A 1 415 ? -21.097 8.894 13.951 1.00 83.00 415 TYR A CA 1
ATOM 3368 C C . TYR A 1 415 ? -20.112 7.782 14.310 1.00 83.00 415 TYR A C 1
ATOM 3370 O O . TYR A 1 415 ? -20.471 6.820 14.994 1.00 83.00 415 TYR A O 1
ATOM 3378 N N . ALA A 1 416 ? -18.853 7.950 13.915 1.00 87.94 416 ALA A N 1
ATOM 3379 C CA . ALA A 1 416 ? -17.732 7.170 14.429 1.00 87.94 416 ALA A CA 1
ATOM 3380 C C . ALA A 1 416 ? -16.832 8.070 15.277 1.00 87.94 416 ALA A C 1
ATOM 3382 O O . ALA A 1 416 ? -16.290 9.053 14.775 1.00 87.94 416 ALA A O 1
ATOM 3383 N N . LEU A 1 417 ? -16.646 7.730 16.549 1.00 84.88 417 LEU A N 1
ATOM 3384 C CA . LEU A 1 417 ? -15.730 8.429 17.442 1.00 84.88 417 LEU A CA 1
ATOM 3385 C C . LEU A 1 417 ? -14.476 7.589 17.671 1.00 84.88 417 LEU A C 1
ATOM 3387 O O . LEU A 1 417 ? -14.541 6.548 18.319 1.00 84.88 417 LEU A O 1
ATOM 3391 N N . ILE A 1 418 ? -13.331 8.056 17.185 1.00 87.00 418 ILE A N 1
ATOM 3392 C CA . ILE A 1 418 ? -12.024 7.453 17.430 1.00 87.00 418 ILE A CA 1
ATOM 3393 C C . ILE A 1 418 ? -11.337 8.219 18.561 1.00 87.00 418 ILE A C 1
ATOM 3395 O O . ILE A 1 418 ? -11.194 9.436 18.488 1.00 87.00 418 ILE A O 1
ATOM 3399 N N . VAL A 1 419 ? -10.903 7.515 19.604 1.00 82.00 419 VAL A N 1
ATOM 3400 C CA . VAL A 1 419 ? -10.266 8.114 20.785 1.00 82.00 419 VAL A CA 1
ATOM 3401 C C . VAL A 1 419 ? -8.858 7.552 20.937 1.00 82.00 419 VAL A C 1
ATOM 3403 O O . VAL A 1 419 ? -8.697 6.344 21.116 1.00 82.00 419 VAL A O 1
ATOM 3406 N N . ASP A 1 420 ? -7.848 8.418 20.874 1.00 80.56 420 ASP A N 1
ATOM 3407 C CA . ASP A 1 420 ? -6.461 8.074 21.203 1.00 80.56 420 ASP A CA 1
ATOM 3408 C C . ASP A 1 420 ? -6.197 8.208 22.707 1.00 80.56 420 ASP A C 1
ATOM 3410 O O . ASP A 1 420 ? -6.750 9.088 23.362 1.00 80.56 420 ASP A O 1
ATOM 3414 N N . GLU A 1 421 ? -5.330 7.343 23.236 1.00 70.44 421 GLU A N 1
ATOM 3415 C CA . GLU A 1 421 ? -4.988 7.241 24.662 1.00 70.44 421 GLU A CA 1
ATOM 3416 C C . GLU A 1 421 ? -6.223 7.244 25.570 1.00 70.44 421 GLU A C 1
ATOM 3418 O O . GLU A 1 421 ? -6.344 8.039 26.500 1.00 70.44 421 GLU A O 1
ATOM 3423 N N . ALA A 1 422 ? -7.155 6.324 25.310 1.00 58.97 422 ALA A N 1
ATOM 3424 C CA . ALA A 1 422 ? -8.348 6.165 26.126 1.00 58.97 422 ALA A CA 1
ATOM 3425 C C . ALA A 1 422 ? -7.984 5.764 27.573 1.00 58.97 422 ALA A C 1
ATOM 3427 O O . ALA A 1 422 ? -7.943 4.585 27.935 1.00 58.97 422 ALA A O 1
ATOM 3428 N N . HIS A 1 423 ? -7.732 6.765 28.416 1.00 61.25 423 HIS A N 1
ATOM 3429 C CA . HIS A 1 423 ? -7.758 6.661 29.866 1.00 61.25 423 HIS A CA 1
ATOM 3430 C C . HIS A 1 423 ? -9.207 6.772 30.346 1.00 61.25 423 HIS A C 1
ATOM 3432 O O . HIS A 1 423 ? -10.039 7.438 29.722 1.00 61.25 423 HIS A O 1
ATOM 3438 N N . SER A 1 424 ? -9.536 6.097 31.452 1.00 52.81 424 SER A N 1
ATOM 3439 C CA . SER A 1 424 ? -10.926 5.982 31.921 1.00 52.81 424 SER A CA 1
ATOM 3440 C C . SER A 1 424 ? -11.604 7.334 32.161 1.00 52.81 424 SER A C 1
ATOM 3442 O O . SER A 1 424 ? -12.794 7.458 31.896 1.00 52.81 424 SER A O 1
ATOM 3444 N N . SER A 1 425 ? -10.851 8.337 32.620 1.00 52.94 425 SER A N 1
ATOM 3445 C CA . SER A 1 425 ? -11.351 9.696 32.851 1.00 52.94 425 SER A CA 1
ATOM 3446 C C . SER A 1 425 ? -11.591 10.445 31.534 1.00 52.94 425 SER A C 1
ATOM 3448 O O . SER A 1 425 ? -12.694 10.928 31.291 1.00 52.94 425 SER A O 1
ATOM 3450 N N . GLN A 1 426 ? -10.604 10.457 30.631 1.00 52.72 426 GLN A N 1
ATOM 3451 C CA . GLN A 1 426 ? -10.674 11.188 29.357 1.00 52.72 426 GLN A CA 1
ATOM 3452 C C . GLN A 1 426 ? -11.726 10.616 28.393 1.00 52.72 426 GLN A C 1
ATOM 3454 O O . GLN A 1 426 ? -12.517 11.358 27.813 1.00 52.72 426 GLN A O 1
ATOM 3459 N N . SER A 1 427 ? -11.780 9.288 28.246 1.00 55.81 427 SER A N 1
ATOM 3460 C CA . SER A 1 427 ? -12.771 8.616 27.389 1.00 55.81 427 SER A CA 1
ATOM 3461 C C . SER A 1 427 ? -14.200 8.760 27.925 1.00 55.81 427 SER A C 1
ATOM 3463 O O . SER A 1 427 ? -15.133 8.953 27.142 1.00 55.81 427 SER A O 1
ATOM 3465 N N . GLY A 1 428 ? -14.376 8.722 29.251 1.00 59.91 428 GLY A N 1
ATOM 3466 C CA . GLY A 1 428 ? -15.663 8.921 29.916 1.00 59.91 428 GLY A CA 1
ATOM 3467 C C . GLY A 1 428 ? -16.206 10.337 29.734 1.00 59.91 428 GLY A C 1
ATOM 3468 O O . GLY A 1 428 ? -17.364 10.499 29.346 1.00 59.91 428 GLY A O 1
ATOM 3469 N N . GLU A 1 429 ? -15.365 11.354 29.936 1.00 60.94 429 GLU A N 1
ATOM 3470 C CA . GLU A 1 429 ? -15.738 12.762 29.765 1.00 60.94 429 GLU A CA 1
ATOM 3471 C C . GLU A 1 429 ? -16.067 13.094 28.300 1.00 60.94 429 GLU A C 1
ATOM 3473 O O . GLU A 1 429 ? -17.105 13.700 28.026 1.00 60.94 429 GLU A O 1
ATOM 3478 N N . ALA A 1 430 ? -15.242 12.632 27.350 1.00 59.47 430 ALA A N 1
ATOM 3479 C CA . ALA A 1 430 ? -15.480 12.804 25.912 1.00 59.47 430 ALA A CA 1
ATOM 3480 C C . ALA A 1 430 ? -16.833 12.223 25.490 1.00 59.47 430 ALA A C 1
ATOM 3482 O O . ALA A 1 430 ? -17.645 12.880 24.837 1.00 59.47 430 ALA A O 1
ATOM 3483 N N . SER A 1 431 ? -17.083 10.984 25.919 1.00 60.62 431 SER A N 1
ATOM 3484 C CA . SER A 1 431 ? -18.315 10.260 25.630 1.00 60.62 431 SER A CA 1
ATOM 3485 C C . SER A 1 431 ? -19.525 10.933 26.269 1.00 60.62 431 SER A C 1
ATOM 3487 O O . SER A 1 431 ? -20.575 10.998 25.635 1.00 60.62 431 SER A O 1
ATOM 3489 N N . LYS A 1 432 ? -19.397 11.441 27.504 1.00 63.97 432 LYS A N 1
ATOM 3490 C CA . LYS A 1 432 ? -20.479 12.166 28.182 1.00 63.97 432 LYS A CA 1
ATOM 3491 C C . LYS A 1 432 ? -20.850 13.423 27.412 1.00 63.97 432 LYS A C 1
ATOM 3493 O O . LYS A 1 432 ? -22.005 13.560 27.029 1.00 63.97 432 LYS A O 1
ATOM 3498 N N . LYS A 1 433 ? -19.868 14.278 27.114 1.00 62.28 433 LYS A N 1
ATOM 3499 C CA . LYS A 1 433 ? -20.096 15.535 26.390 1.00 62.28 433 LYS A CA 1
ATOM 3500 C C . LYS A 1 433 ? -20.667 15.280 24.997 1.00 62.28 433 LYS A C 1
ATOM 3502 O O . LYS A 1 433 ? -21.613 15.945 24.595 1.00 62.28 433 LYS A O 1
ATOM 3507 N N . MET A 1 434 ? -20.168 14.270 24.278 1.00 59.03 434 MET A N 1
ATOM 3508 C CA . MET A 1 434 ? -20.732 13.907 22.974 1.00 59.03 434 MET A CA 1
ATOM 3509 C C . MET A 1 434 ? -22.181 13.429 23.089 1.00 59.03 434 MET A C 1
ATOM 3511 O O . MET A 1 434 ? -23.030 13.864 22.315 1.00 59.03 434 MET A O 1
ATOM 3515 N N . LYS A 1 435 ? -22.486 12.570 24.069 1.00 61.78 435 LYS A N 1
ATOM 3516 C CA . LYS A 1 435 ? -23.857 12.110 24.314 1.00 61.78 435 LYS A CA 1
ATOM 3517 C C . LYS A 1 435 ? -24.768 13.269 24.689 1.00 61.78 435 LYS A C 1
ATOM 3519 O O . LYS A 1 435 ? -25.836 13.361 24.103 1.00 61.78 435 LYS A O 1
ATOM 3524 N N . GLU A 1 436 ? -24.364 14.153 25.599 1.00 61.19 436 GLU A N 1
ATOM 3525 C CA . GLU A 1 436 ? -25.116 15.362 25.967 1.00 61.19 436 GLU A CA 1
ATOM 3526 C C . GLU A 1 436 ? -25.479 16.186 24.731 1.00 61.19 436 GLU A C 1
ATOM 3528 O O . GLU A 1 436 ? -26.627 16.586 24.587 1.00 61.19 436 GLU A O 1
ATOM 3533 N N . VAL A 1 437 ? -24.544 16.368 23.795 1.00 53.81 437 VAL A N 1
ATOM 3534 C CA . VAL A 1 437 ? -24.807 17.137 22.573 1.00 53.81 437 VAL A CA 1
ATOM 3535 C C . VAL A 1 437 ? -25.715 16.402 21.590 1.00 53.81 437 VAL A C 1
ATOM 3537 O O . VAL A 1 437 ? -26.626 17.018 21.043 1.00 53.81 437 VAL A O 1
ATOM 3540 N N . LEU A 1 438 ? -25.507 15.100 21.381 1.00 53.81 438 LEU A N 1
ATOM 3541 C CA . LEU A 1 438 ? -26.322 14.300 20.459 1.00 53.81 438 LEU A CA 1
ATOM 3542 C C . LEU A 1 438 ? -27.744 14.038 20.984 1.00 53.81 438 LEU A C 1
ATOM 3544 O O . LEU A 1 438 ? -28.660 13.854 20.188 1.00 53.81 438 LEU A O 1
ATOM 3548 N N . SER A 1 439 ? -27.943 14.044 22.306 1.00 51.94 439 SER A N 1
ATOM 3549 C CA . SER A 1 439 ? -29.244 13.782 22.946 1.00 51.94 439 SER A CA 1
ATOM 3550 C C . SER A 1 439 ? -30.120 15.024 23.143 1.00 51.94 439 SER A C 1
ATOM 3552 O O . SER A 1 439 ? -31.243 14.903 23.624 1.00 51.94 439 SER A O 1
ATOM 3554 N N . ILE A 1 440 ? -29.681 16.206 22.698 1.00 47.78 440 ILE A N 1
ATOM 3555 C CA . ILE A 1 440 ? -30.543 17.405 22.652 1.00 47.78 440 ILE A CA 1
ATOM 3556 C C . ILE A 1 440 ? -31.678 17.250 21.626 1.00 47.78 440 ILE A C 1
ATOM 3558 O O . ILE A 1 440 ? -32.719 17.885 21.767 1.00 47.78 440 ILE A O 1
ATOM 3562 N N . ASN A 1 441 ? -31.545 16.329 20.668 1.00 42.25 441 ASN A N 1
ATOM 3563 C CA . ASN A 1 441 ? -32.622 15.979 19.740 1.00 42.25 441 ASN A CA 1
ATOM 3564 C C . ASN A 1 441 ? -33.821 15.268 20.410 1.00 42.25 441 ASN A C 1
ATOM 3566 O O . ASN A 1 441 ? -34.902 15.260 19.827 1.00 42.25 441 ASN A O 1
ATOM 3570 N N . ASP A 1 442 ? -33.666 14.709 21.620 1.00 38.81 442 ASP A N 1
ATOM 3571 C CA . ASP A 1 442 ? -34.751 14.030 22.356 1.00 38.81 442 ASP A CA 1
ATOM 3572 C C . ASP A 1 442 ? -35.456 14.936 23.389 1.00 38.81 442 ASP A C 1
ATOM 3574 O O . ASP A 1 442 ? -36.399 14.512 24.061 1.00 38.81 442 ASP A O 1
ATOM 3578 N N . LEU A 1 443 ? -35.083 16.219 23.488 1.00 35.91 443 LEU A N 1
ATOM 3579 C CA . LEU A 1 443 ? -35.697 17.189 24.411 1.00 35.91 443 LEU A CA 1
ATOM 3580 C C . LEU A 1 443 ? -37.077 17.701 23.948 1.00 35.91 443 LEU A C 1
ATOM 3582 O O . LEU A 1 443 ? -37.422 18.862 24.144 1.00 35.91 443 LEU A O 1
ATOM 3586 N N . SER A 1 444 ? -37.907 16.819 23.388 1.00 34.91 444 SER A N 1
ATOM 3587 C CA . SER A 1 444 ? -39.365 17.016 23.353 1.00 34.91 444 SER A CA 1
ATOM 3588 C C . SER A 1 444 ? -40.109 16.195 24.413 1.00 34.91 444 SER A C 1
ATOM 3590 O O . SER A 1 444 ? -41.325 16.330 24.537 1.00 34.91 444 SER A O 1
ATOM 3592 N N . ARG A 1 445 ? -39.420 15.390 25.239 1.00 34.91 445 ARG A N 1
ATOM 3593 C CA . ARG A 1 445 ? -40.052 14.685 26.368 1.00 34.91 445 ARG A CA 1
ATOM 3594 C C . ARG A 1 445 ? -39.148 14.582 27.591 1.00 34.91 445 ARG A C 1
ATOM 3596 O O . ARG A 1 445 ? -38.481 13.574 27.761 1.00 34.91 445 ARG A O 1
ATOM 3603 N N . SER A 1 446 ? -39.201 15.617 28.427 1.00 30.58 446 SER A N 1
ATOM 3604 C CA . SER A 1 446 ? -39.276 15.563 29.902 1.00 30.58 446 SER A CA 1
ATOM 3605 C C . SER A 1 446 ? -38.661 16.836 30.485 1.00 30.58 446 SER A C 1
ATOM 3607 O O . SER A 1 446 ? -37.509 16.862 30.916 1.00 30.58 446 SER A O 1
ATOM 3609 N N . ALA A 1 447 ? -39.445 17.913 30.459 1.00 32.72 447 ALA A N 1
ATOM 3610 C CA . ALA A 1 447 ? -39.339 18.929 31.492 1.00 32.72 447 ALA A CA 1
ATOM 3611 C C . ALA A 1 447 ? -39.879 18.334 32.806 1.00 32.72 447 ALA A C 1
ATOM 3613 O O . ALA A 1 447 ? -40.788 17.508 32.755 1.00 32.72 447 ALA A O 1
ATOM 3614 N N . GLN A 1 448 ? -39.352 18.834 33.926 1.00 33.34 448 GLN A N 1
ATOM 3615 C CA . GLN A 1 448 ? -39.656 18.507 35.328 1.00 33.34 448 GLN A CA 1
ATOM 3616 C C . GLN A 1 448 ? -38.835 17.357 35.920 1.00 33.34 448 GLN A C 1
ATOM 3618 O O . GLN A 1 448 ? -39.178 16.191 35.796 1.00 33.34 448 GLN A O 1
ATOM 3623 N N . GLU A 1 449 ? -37.740 17.725 36.585 1.00 29.27 449 GLU A N 1
ATOM 3624 C CA . GLU A 1 449 ? -37.678 17.732 38.055 1.00 29.27 449 GLU A CA 1
ATOM 3625 C C . GLU A 1 449 ? -36.420 18.513 38.477 1.00 29.27 449 GLU A C 1
ATOM 3627 O O . GLU A 1 449 ? -35.289 18.119 38.194 1.00 29.27 449 GLU A O 1
ATOM 3632 N N . GLU A 1 450 ? -36.627 19.682 39.089 1.00 37.19 450 GLU A N 1
ATOM 3633 C CA . GLU A 1 450 ? -35.596 20.371 39.865 1.00 37.19 450 GLU A CA 1
ATOM 3634 C C . GLU A 1 450 ? -35.440 19.649 41.206 1.00 37.19 450 GLU A C 1
ATOM 3636 O O . GLU A 1 450 ? -36.425 19.445 41.914 1.00 37.19 450 GLU A O 1
ATOM 3641 N N . SER A 1 451 ? -34.206 19.351 41.608 1.00 30.31 451 SER A N 1
ATOM 3642 C CA . SER A 1 451 ? -33.880 19.232 43.029 1.00 30.31 451 SER A CA 1
ATOM 3643 C C . SER A 1 451 ? -32.432 19.647 43.282 1.00 30.31 451 SER A C 1
ATOM 3645 O O . SER A 1 451 ? -31.492 19.000 42.826 1.00 30.31 451 SER A O 1
ATOM 3647 N N . THR A 1 452 ? -32.337 20.791 43.957 1.00 30.92 452 THR A N 1
ATOM 3648 C CA . THR A 1 452 ? -31.332 21.278 44.913 1.00 30.92 452 THR A CA 1
ATOM 3649 C C . THR A 1 452 ? -30.013 20.517 45.059 1.00 30.92 452 THR A C 1
ATOM 3651 O O . THR A 1 452 ? -29.981 19.320 45.330 1.00 30.92 452 THR A O 1
ATOM 3654 N N . ALA A 1 453 ? -28.938 21.299 44.960 1.00 35.03 453 ALA A N 1
ATOM 3655 C CA . ALA A 1 453 ? -27.553 20.931 45.195 1.00 35.03 453 ALA A CA 1
ATOM 3656 C C . ALA A 1 453 ? -27.312 20.322 46.585 1.00 35.03 453 ALA A C 1
ATOM 3658 O O . ALA A 1 453 ? -27.735 20.899 47.583 1.00 35.03 453 ALA A O 1
ATOM 3659 N N . ASP A 1 454 ? -26.542 19.236 46.603 1.00 29.09 454 ASP A N 1
ATOM 3660 C CA . ASP A 1 454 ? -25.567 18.958 47.652 1.00 29.09 454 ASP A CA 1
ATOM 3661 C C . ASP A 1 454 ? -24.182 18.887 46.997 1.00 29.09 454 ASP A C 1
ATOM 3663 O O . ASP A 1 454 ? -24.004 18.373 45.885 1.00 29.09 454 ASP A O 1
ATOM 3667 N N . GLU A 1 455 ? -23.230 19.517 47.672 1.00 38.88 455 GLU A N 1
ATOM 3668 C CA . GLU A 1 455 ? -21.859 19.759 47.248 1.00 38.88 455 GLU A CA 1
ATOM 3669 C C . GLU A 1 455 ? -21.027 18.459 47.268 1.00 38.88 455 GLU A C 1
ATOM 3671 O O . GLU A 1 455 ? -21.187 17.605 48.135 1.00 38.88 455 GLU A O 1
ATOM 3676 N N . GLU A 1 456 ? -20.123 18.334 46.289 1.00 33.09 456 GLU A N 1
ATOM 3677 C CA . GLU A 1 456 ? -19.070 17.304 46.184 1.00 33.09 456 GLU A CA 1
ATOM 3678 C C . GLU A 1 456 ? -19.490 15.844 45.874 1.00 33.09 456 GLU A C 1
ATOM 3680 O O . GLU A 1 456 ? -18.784 14.902 46.232 1.00 33.09 456 GLU A O 1
ATOM 3685 N N . GLU A 1 457 ? -20.557 15.608 45.096 1.00 34.00 457 GLU A N 1
ATOM 3686 C CA . GLU A 1 457 ? -20.701 14.321 44.383 1.00 34.00 457 GLU A CA 1
ATOM 3687 C C . GLU A 1 457 ? -19.750 14.280 43.165 1.00 34.00 457 GLU A C 1
ATOM 3689 O O . GLU A 1 457 ? -19.890 15.044 42.204 1.00 34.00 457 GLU A O 1
ATOM 3694 N N . ASP A 1 458 ? -18.776 13.367 43.225 1.00 39.00 458 ASP A N 1
ATOM 3695 C CA . ASP A 1 458 ? -17.725 13.107 42.238 1.00 39.00 458 ASP A CA 1
ATOM 3696 C C . ASP A 1 458 ? -18.261 13.186 40.794 1.00 39.00 458 ASP A C 1
ATOM 3698 O O . ASP A 1 458 ? -19.197 12.473 40.409 1.00 39.00 458 ASP A O 1
ATOM 3702 N N . ILE A 1 459 ? -17.676 14.068 39.972 1.00 34.16 459 ILE A N 1
ATOM 3703 C CA . ILE A 1 459 ? -18.137 14.332 38.597 1.00 34.16 459 ILE A CA 1
ATOM 3704 C C . ILE A 1 459 ? -18.272 13.008 37.833 1.00 34.16 459 ILE A C 1
ATOM 3706 O O . ILE A 1 459 ? -19.253 12.836 37.104 1.00 34.16 459 ILE A O 1
ATOM 3710 N N . GLU A 1 460 ? -17.348 12.060 38.062 1.00 33.28 460 GLU A N 1
ATOM 3711 C CA . GLU A 1 460 ? -17.334 10.699 37.506 1.00 33.28 460 GLU A CA 1
ATOM 3712 C C . GLU A 1 460 ? -18.605 9.886 37.801 1.00 33.28 460 GLU A C 1
ATOM 3714 O O . GLU A 1 460 ? -19.083 9.166 36.917 1.00 33.28 460 GLU A O 1
ATOM 3719 N N . ASP A 1 461 ? -19.183 9.994 38.995 1.00 34.59 461 ASP A N 1
ATOM 3720 C CA . ASP A 1 461 ? -20.355 9.210 39.389 1.00 34.59 461 ASP A CA 1
ATOM 3721 C C . ASP A 1 461 ? -21.652 9.790 38.821 1.00 34.59 461 ASP A C 1
ATOM 3723 O O . ASP A 1 461 ? -22.538 9.030 38.411 1.00 34.59 461 ASP A O 1
ATOM 3727 N N . ASN A 1 462 ? -21.707 11.108 38.613 1.00 33.81 462 ASN A N 1
ATOM 3728 C CA . ASN A 1 462 ? -22.762 11.737 37.819 1.00 33.81 462 ASN A CA 1
ATOM 3729 C C . ASN A 1 462 ? -22.664 11.368 36.324 1.00 33.81 462 ASN A C 1
ATOM 3731 O O . ASN A 1 462 ? -23.688 11.146 35.669 1.00 33.81 462 ASN A O 1
ATOM 3735 N N . ILE A 1 463 ? -21.447 11.201 35.775 1.00 34.03 463 ILE A N 1
ATOM 3736 C CA . ILE A 1 463 ? -21.247 10.649 34.417 1.00 34.03 463 ILE A CA 1
ATOM 3737 C C . ILE A 1 463 ? -21.738 9.198 34.344 1.00 34.03 463 ILE A C 1
ATOM 3739 O O . ILE A 1 463 ? -22.453 8.836 33.409 1.00 34.03 463 ILE A O 1
ATOM 3743 N N . ARG A 1 464 ? -21.379 8.354 35.320 1.00 38.75 464 ARG A N 1
ATOM 3744 C CA . ARG A 1 464 ? -21.772 6.935 35.354 1.00 38.75 464 ARG A CA 1
ATOM 3745 C C . ARG A 1 464 ? -23.274 6.750 35.555 1.00 38.75 464 ARG A C 1
ATOM 3747 O O . ARG A 1 464 ? -23.849 5.885 34.888 1.00 38.75 464 ARG A O 1
ATOM 3754 N N . LYS A 1 465 ? -23.919 7.560 36.407 1.00 35.12 465 LYS A N 1
ATOM 3755 C CA . LYS A 1 465 ? -25.386 7.620 36.543 1.00 35.12 465 LYS A CA 1
ATOM 3756 C C . LYS A 1 465 ? -26.017 7.982 35.196 1.00 35.12 465 LYS A C 1
ATOM 3758 O O . LYS A 1 465 ? -26.827 7.207 34.701 1.00 35.12 465 LYS A O 1
ATOM 3763 N N . GLN A 1 466 ? -25.580 9.053 34.527 1.00 32.81 466 GLN A N 1
ATOM 3764 C CA . GLN A 1 466 ? -26.139 9.445 33.222 1.00 32.81 466 GLN A CA 1
ATOM 3765 C C . GLN A 1 466 ? -25.865 8.434 32.092 1.00 32.81 466 GLN A C 1
ATOM 3767 O O . GLN A 1 466 ? -26.737 8.200 31.255 1.00 32.81 466 GLN A O 1
ATOM 3772 N N . MET A 1 467 ? -24.701 7.772 32.083 1.00 35.78 467 MET A N 1
ATOM 3773 C CA . MET A 1 467 ? -24.394 6.686 31.141 1.00 35.78 467 MET A CA 1
ATOM 3774 C C . MET A 1 467 ? -25.259 5.439 31.370 1.00 35.78 467 MET A C 1
ATOM 3776 O O . MET A 1 467 ? -25.621 4.783 30.394 1.00 35.78 467 MET A O 1
ATOM 3780 N N . ARG A 1 468 ? -25.605 5.119 32.627 1.00 38.94 468 ARG A N 1
ATOM 3781 C CA . ARG A 1 468 ? -26.572 4.056 32.969 1.00 38.94 468 ARG A CA 1
ATOM 3782 C C . ARG A 1 468 ? -28.009 4.451 32.632 1.00 38.94 468 ARG A C 1
ATOM 3784 O O . ARG A 1 468 ? -28.763 3.585 32.210 1.00 38.94 468 ARG A O 1
ATOM 3791 N N . ILE A 1 469 ? -28.368 5.725 32.793 1.00 35.94 469 ILE A N 1
ATOM 3792 C CA . ILE A 1 469 ? -29.724 6.244 32.552 1.00 35.94 469 ILE A CA 1
ATOM 3793 C C . ILE A 1 469 ? -30.045 6.341 31.048 1.00 35.94 469 ILE A C 1
ATOM 3795 O O . ILE A 1 469 ? -31.175 6.073 30.660 1.00 35.94 469 ILE A O 1
ATOM 3799 N N . ARG A 1 470 ? -29.076 6.689 30.181 1.00 46.66 470 ARG A N 1
ATOM 3800 C CA . ARG A 1 470 ? -29.333 7.009 28.754 1.00 46.66 470 ARG A CA 1
ATOM 3801 C C . ARG A 1 470 ? -28.964 5.926 27.725 1.00 46.66 470 ARG A C 1
ATOM 3803 O O . ARG A 1 470 ? -29.122 6.154 26.528 1.00 46.66 470 ARG A O 1
ATOM 3810 N N . GLY A 1 471 ? -28.488 4.758 28.161 1.00 51.94 471 GLY A N 1
ATOM 3811 C CA . GLY A 1 471 ? -28.271 3.594 27.290 1.00 51.94 471 GLY A CA 1
ATOM 3812 C C . GLY A 1 471 ? -27.229 3.766 26.165 1.00 51.94 471 GLY A C 1
ATOM 3813 O O . GLY A 1 471 ? -26.470 4.742 26.096 1.00 51.94 471 GLY A O 1
ATOM 3814 N N . LYS A 1 472 ? -27.147 2.751 25.294 1.00 61.41 472 LYS A N 1
ATOM 3815 C CA . LYS A 1 472 ? -26.293 2.726 24.094 1.00 61.41 472 LYS A CA 1
ATOM 3816 C C . LYS A 1 472 ? -26.983 3.528 22.983 1.00 61.41 472 LYS A C 1
ATOM 3818 O O . LYS A 1 472 ? -28.156 3.293 22.717 1.00 61.41 472 LYS A O 1
ATOM 3823 N N . GLN A 1 473 ? -26.279 4.470 22.357 1.00 67.94 473 GLN A N 1
ATOM 3824 C CA . GLN A 1 473 ? -26.836 5.285 21.270 1.00 67.94 473 GLN A CA 1
ATOM 3825 C C . GLN A 1 473 ? -26.696 4.515 19.945 1.00 67.94 473 GLN A C 1
ATOM 3827 O O . GLN A 1 473 ? -25.571 4.174 19.578 1.00 67.94 473 GLN A O 1
ATOM 3832 N N . PRO A 1 474 ? -27.793 4.209 19.227 1.00 78.50 474 PRO A N 1
ATOM 3833 C CA . PRO A 1 474 ? -27.752 3.325 18.057 1.00 78.50 474 PRO A CA 1
ATOM 3834 C C . PRO A 1 474 ? -27.005 3.928 16.855 1.00 78.50 474 PRO A C 1
ATOM 3836 O O . PRO A 1 474 ? -26.535 3.199 15.986 1.00 78.50 474 PRO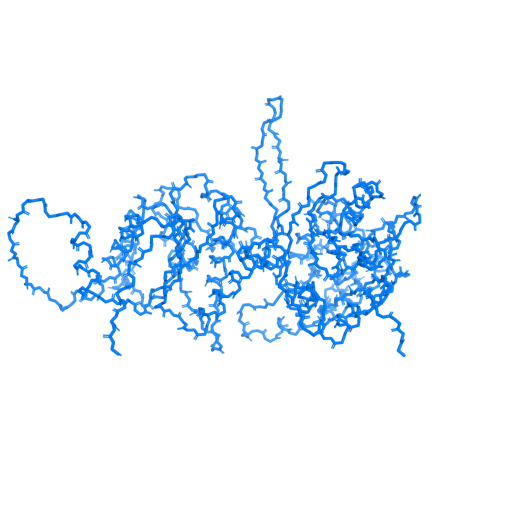 A O 1
ATOM 3839 N N . ASN A 1 475 ? -26.858 5.251 16.809 1.00 75.25 475 ASN A N 1
ATOM 3840 C CA . ASN A 1 475 ? -26.212 5.992 15.727 1.00 75.25 475 ASN A CA 1
ATOM 3841 C C . ASN A 1 475 ? -24.758 6.403 16.038 1.00 75.25 475 ASN A C 1
ATOM 3843 O O . ASN A 1 475 ? -24.188 7.204 15.302 1.00 75.25 475 ASN A O 1
ATOM 3847 N N . LEU A 1 476 ? -24.149 5.899 17.120 1.00 81.50 476 LEU A N 1
ATOM 3848 C CA . LEU A 1 476 ? -22.789 6.262 17.537 1.00 81.50 476 LEU A CA 1
ATOM 3849 C C . LEU A 1 476 ? -21.940 5.015 17.802 1.00 81.50 476 LEU A C 1
ATOM 3851 O O . LEU A 1 476 ? -22.297 4.191 18.638 1.00 81.50 476 LEU A O 1
ATOM 3855 N N . SER A 1 477 ? -20.795 4.911 17.129 1.00 86.06 477 SER A N 1
ATOM 3856 C CA . SER A 1 477 ? -19.794 3.865 17.373 1.00 86.06 477 SER A CA 1
ATOM 3857 C C . SER A 1 477 ? -18.519 4.442 17.979 1.00 86.06 477 SER A C 1
ATOM 3859 O O . SER A 1 477 ? -18.038 5.479 17.523 1.00 86.06 477 SER A O 1
ATOM 3861 N N . PHE A 1 478 ? -17.940 3.755 18.965 1.00 84.44 478 PHE A N 1
ATOM 3862 C CA . PHE A 1 478 ? -16.695 4.160 19.624 1.00 84.44 478 PHE A CA 1
ATOM 3863 C C . PHE A 1 478 ? -15.526 3.262 19.216 1.00 84.44 478 PHE A C 1
ATOM 3865 O O . PHE A 1 478 ? -15.631 2.047 19.286 1.00 84.44 478 PHE A O 1
ATOM 3872 N N . PHE A 1 479 ? -14.382 3.848 18.875 1.00 88.88 479 PHE A N 1
ATOM 3873 C CA . PHE A 1 479 ? -13.135 3.156 18.549 1.00 88.88 479 PHE A CA 1
ATOM 3874 C C . PHE A 1 479 ? -12.018 3.685 19.452 1.00 88.88 479 PHE A C 1
ATOM 3876 O O . PHE A 1 479 ? -11.390 4.705 19.170 1.00 88.88 479 PHE A O 1
ATOM 3883 N N . ALA A 1 480 ? -11.787 3.015 20.577 1.00 85.12 480 ALA A N 1
ATOM 3884 C CA . ALA A 1 480 ? -10.850 3.463 21.600 1.00 85.12 480 ALA A CA 1
ATOM 3885 C C . ALA A 1 480 ? -9.492 2.761 21.464 1.00 85.12 480 ALA A C 1
ATOM 3887 O O . ALA A 1 480 ? -9.408 1.540 21.585 1.00 85.12 480 ALA A O 1
ATOM 3888 N N . PHE A 1 481 ? -8.421 3.531 21.276 1.00 84.44 481 PHE A N 1
ATOM 3889 C CA . PHE A 1 481 ? -7.043 3.046 21.286 1.00 84.44 481 PHE A CA 1
ATOM 3890 C C . PHE A 1 481 ? -6.414 3.275 22.661 1.00 84.44 481 PHE A C 1
ATOM 3892 O O . PHE A 1 481 ? -6.462 4.374 23.211 1.00 84.44 481 PHE A O 1
ATOM 3899 N N . THR A 1 482 ? -5.794 2.242 23.231 1.00 80.25 482 THR A N 1
ATOM 3900 C CA . THR A 1 482 ? -5.107 2.345 24.526 1.00 80.25 482 THR A CA 1
ATOM 3901 C C . THR A 1 482 ? -3.898 1.418 24.601 1.00 80.25 482 THR A C 1
ATOM 3903 O O . THR A 1 482 ? -3.875 0.352 23.986 1.00 80.25 482 THR A O 1
ATOM 3906 N N . ALA A 1 483 ? -2.882 1.813 25.369 1.00 74.12 483 ALA A N 1
ATOM 3907 C CA . ALA A 1 483 ? -1.788 0.916 25.747 1.00 74.12 483 ALA A CA 1
ATOM 3908 C C . ALA A 1 483 ? -2.084 0.134 27.036 1.00 74.12 483 ALA A C 1
ATOM 3910 O O . ALA A 1 483 ? -1.535 -0.950 27.241 1.00 74.12 483 ALA A O 1
ATOM 3911 N N . THR A 1 484 ? -2.959 0.663 27.891 1.00 69.44 484 THR A N 1
ATOM 3912 C CA . THR A 1 484 ? -3.186 0.193 29.261 1.00 69.44 484 THR A CA 1
ATOM 3913 C C . THR A 1 484 ? -4.687 0.070 29.540 1.00 69.44 484 THR A C 1
ATOM 3915 O O . THR A 1 484 ? -5.284 0.925 30.199 1.00 69.44 484 THR A O 1
ATOM 3918 N N . PRO A 1 485 ? -5.347 -0.995 29.050 1.00 62.44 485 PRO A N 1
ATOM 3919 C CA . PRO A 1 485 ? -6.749 -1.214 29.367 1.00 62.44 485 PRO A CA 1
ATOM 3920 C C . PRO A 1 485 ? -6.887 -1.485 30.869 1.00 62.44 485 PRO A C 1
ATOM 3922 O O . PRO A 1 485 ? -6.238 -2.380 3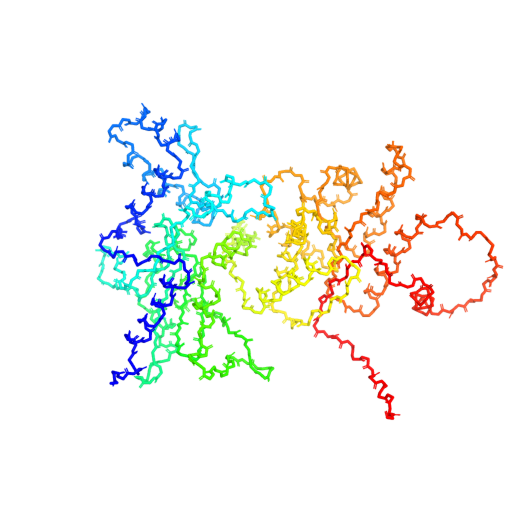1.414 1.00 62.44 485 PRO A O 1
ATOM 3925 N N . LYS A 1 486 ? -7.748 -0.729 31.559 1.00 55.12 486 LYS A N 1
ATOM 3926 C CA . LYS A 1 486 ? -8.136 -1.080 32.930 1.00 55.12 486 LYS A CA 1
ATOM 3927 C C . LYS A 1 486 ? -8.936 -2.383 32.881 1.00 55.12 486 LYS A C 1
ATOM 3929 O O . LYS A 1 486 ? -9.968 -2.449 32.215 1.00 55.12 486 LYS A O 1
ATOM 3934 N N . GLN A 1 487 ? -8.477 -3.414 33.589 1.00 43.06 487 GLN A N 1
ATOM 3935 C CA . GLN A 1 487 ? -9.260 -4.633 33.773 1.00 43.06 487 GLN A CA 1
ATOM 3936 C C . GLN A 1 487 ? -10.503 -4.297 34.605 1.00 43.06 487 GLN A C 1
ATOM 3938 O O . GLN A 1 487 ? -10.385 -3.807 35.727 1.00 43.06 487 GLN A O 1
ATOM 3943 N N . LYS A 1 488 ? -11.701 -4.569 34.079 1.00 35.56 488 LYS A N 1
ATOM 3944 C CA . LYS A 1 488 ? -12.858 -4.758 34.960 1.00 35.56 488 LYS A CA 1
ATOM 3945 C C . LYS A 1 488 ? -12.672 -6.107 35.665 1.00 35.56 488 LYS A C 1
ATOM 3947 O O . LYS A 1 488 ? -12.368 -7.081 34.973 1.00 35.56 488 LYS A O 1
ATOM 3952 N N . PRO A 1 489 ? -12.875 -6.208 36.989 1.00 30.02 489 PRO A N 1
ATOM 3953 C CA . PRO A 1 489 ? -13.050 -7.509 37.610 1.00 30.02 489 PRO A CA 1
ATOM 3954 C C . PRO A 1 489 ? -14.307 -8.129 36.998 1.00 30.02 489 PRO A C 1
ATOM 3956 O O . PRO A 1 489 ? -15.415 -7.610 37.149 1.00 30.02 489 PRO A O 1
ATOM 3959 N N . TRP A 1 490 ? -14.129 -9.208 36.244 1.00 28.31 490 TRP A N 1
ATOM 3960 C CA . TRP A 1 490 ? -15.232 -10.060 35.836 1.00 28.31 490 TRP A CA 1
ATOM 3961 C C . TRP A 1 490 ? -15.833 -10.617 37.127 1.00 28.31 490 TRP A C 1
ATOM 3963 O O . TRP A 1 490 ? -15.197 -11.422 37.802 1.00 28.31 490 TRP A O 1
ATOM 3973 N N . LYS A 1 491 ? -17.032 -10.167 37.516 1.00 26.69 491 LYS A N 1
ATOM 3974 C CA . LYS A 1 491 ? -17.839 -10.944 38.458 1.00 26.69 491 LYS A CA 1
ATOM 3975 C C . LYS A 1 491 ? -18.276 -12.186 37.697 1.00 26.69 491 LYS A C 1
ATOM 3977 O O . LYS A 1 491 ? -19.231 -12.140 36.929 1.00 26.69 491 LYS A O 1
ATOM 3982 N N . THR A 1 492 ? -17.539 -13.272 37.882 1.00 25.58 492 THR A N 1
ATOM 3983 C CA . THR A 1 492 ? -18.040 -14.626 37.686 1.00 25.58 492 THR A CA 1
ATOM 3984 C C . THR A 1 492 ? -19.283 -14.761 38.558 1.00 25.58 492 THR A C 1
ATOM 3986 O O . THR A 1 492 ? -19.197 -14.936 39.771 1.00 25.58 492 THR A O 1
ATOM 3989 N N . SER A 1 493 ? -20.461 -14.620 37.958 1.00 26.06 493 SER A N 1
ATOM 3990 C CA . SER A 1 493 ? -21.663 -15.216 38.519 1.00 26.06 493 SER A CA 1
ATOM 3991 C C . SER A 1 493 ? -21.498 -16.719 38.351 1.00 26.06 493 SER A C 1
ATOM 3993 O O . SER A 1 493 ? -21.715 -17.261 37.271 1.00 26.06 493 SER A O 1
ATOM 3995 N N . ALA A 1 494 ? -21.005 -17.358 39.407 1.00 26.88 494 ALA A N 1
ATOM 3996 C CA . ALA A 1 494 ? -21.114 -18.791 39.573 1.00 26.88 494 ALA A CA 1
ATOM 3997 C C . ALA A 1 494 ? -22.603 -19.145 39.664 1.00 26.88 494 ALA A C 1
ATOM 3999 O O . ALA A 1 494 ? -23.296 -18.686 40.574 1.00 26.88 494 ALA A O 1
ATOM 4000 N N . THR A 1 495 ? -23.095 -19.910 38.698 1.00 29.19 495 THR A N 1
ATOM 4001 C CA . THR A 1 495 ? -23.917 -21.111 38.911 1.00 29.19 495 THR A CA 1
ATOM 4002 C C . THR A 1 495 ? -23.951 -21.912 37.624 1.00 29.19 495 THR A C 1
ATOM 4004 O O . THR A 1 495 ? -24.244 -21.309 36.568 1.00 29.19 495 THR A O 1
#

Nearest PDB structures (foldseek):
  6l5m-assembly4_D  TM=5.512E-01  e=1.305E-03  Homo sapiens
  8t5s-assembly1_A  TM=5.945E-01  e=1.446E-02  Caenorhabditis elegans
  7w0d-assembly1_F  TM=5.741E-01  e=1.799E-02  Drosophila melanogaster
  8dpe-assembly1_A  TM=5.572E-01  e=2.638E-02  Homo sapiens
  6fw5-assembly3_C  TM=3.295E-01  e=3.067E+00  Mycobacterium tuberculosis CDC1551